Protein AF-A0A1X0NRQ5-F1 (afdb_monomer_lite)

Radius of gyration: 25.58 Å; chains: 1; bounding box: 74×69×77 Å

Secondary structure (DSSP, 8-state):
-----------PPBPTTT-EEEE---------SS-------EEEEE-TTTTHHHHS-----TTT--EEE----EEE-TT--EEEESS-EEEEEE-GGG-EEEEE--EEEE-GGG--EEEESS-EEEEEEEEEEEPPTHHHHHHHTTS--------------S-EEEEEEEEEEETTS---HHHHHHHHHHHHHHHHHHHHHHTS---SS--TT----------EEEEEE---TT-SEE--TTEEEEEHHHH-----------------------------S-HHHHHHHHHHHHHHHHHHHHHHTTTBTTTBB--HHHHHHHHHHHHHHHHHHHTTSPPPPP--GGGGGGS------------------------S----PPPTT-SSSHHHHHHHHHHHHHHHHHH-HHHHHHHHHHHHIIIIIGGGTTTT---TTS---GGGG---B--HHHHHHHHT-

Structure (mmCIF, N/CA/C/O backbone):
data_AF-A0A1X0NRQ5-F1
#
_entry.id   AF-A0A1X0NRQ5-F1
#
loop_
_atom_site.group_PDB
_atom_site.id
_atom_site.type_symbol
_atom_site.label_atom_id
_atom_site.label_alt_id
_atom_site.label_comp_id
_atom_site.label_asym_id
_atom_site.label_entity_id
_atom_site.label_seq_id
_atom_site.pdbx_PDB_ins_code
_atom_site.Cartn_x
_atom_site.Cartn_y
_atom_site.Cartn_z
_atom_site.occupancy
_atom_site.B_iso_or_equiv
_atom_site.auth_seq_id
_atom_site.auth_comp_id
_atom_site.auth_asym_id
_atom_site.auth_atom_id
_atom_site.pdbx_PDB_model_num
ATOM 1 N N . SER A 1 1 ? -29.079 -4.429 -14.880 1.00 75.62 1 SER A N 1
ATOM 2 C CA . SER A 1 1 ? -29.822 -4.198 -13.625 1.00 75.62 1 SER A CA 1
ATOM 3 C C . SER A 1 1 ? -28.841 -4.209 -12.472 1.00 75.62 1 SER A C 1
ATOM 5 O O . SER A 1 1 ? -28.006 -5.103 -12.425 1.00 75.62 1 SER A O 1
ATOM 7 N N . THR A 1 2 ? -28.931 -3.242 -11.563 1.00 84.69 2 THR A N 1
ATOM 8 C CA . THR A 1 2 ? -28.135 -3.224 -10.326 1.00 84.69 2 THR A CA 1
ATOM 9 C C . THR A 1 2 ? -28.866 -4.018 -9.246 1.00 84.69 2 THR A C 1
ATOM 11 O O . THR A 1 2 ? -30.089 -3.933 -9.148 1.00 84.69 2 THR A O 1
ATOM 14 N N . VAL A 1 3 ? -28.137 -4.809 -8.458 1.00 91.56 3 VAL A N 1
ATOM 15 C CA . VAL A 1 3 ? -28.680 -5.591 -7.336 1.00 91.56 3 VAL A CA 1
ATOM 16 C C . VAL A 1 3 ? -27.891 -5.239 -6.080 1.00 91.56 3 VAL A C 1
ATOM 18 O O . VAL A 1 3 ? -26.666 -5.171 -6.123 1.00 91.56 3 VAL A O 1
ATOM 21 N N . THR A 1 4 ? -28.585 -5.039 -4.961 1.00 93.69 4 THR A N 1
ATOM 22 C CA . THR A 1 4 ? -27.956 -4.850 -3.649 1.00 93.69 4 THR A CA 1
ATOM 23 C C . THR A 1 4 ? -27.920 -6.180 -2.905 1.00 93.69 4 THR A C 1
ATOM 25 O O . THR A 1 4 ? -28.965 -6.776 -2.648 1.00 93.69 4 THR A O 1
ATOM 28 N N . LEU A 1 5 ? -26.719 -6.636 -2.545 1.00 94.62 5 LEU A N 1
ATOM 29 C CA . LEU A 1 5 ? -26.501 -7.803 -1.692 1.00 94.62 5 LEU A CA 1
ATOM 30 C C . LEU A 1 5 ? -26.074 -7.337 -0.295 1.00 94.62 5 LEU A C 1
ATOM 32 O O . LEU A 1 5 ? -25.082 -6.628 -0.154 1.00 94.62 5 LEU A O 1
ATOM 36 N N . THR A 1 6 ? -26.803 -7.757 0.738 1.00 96.00 6 THR A N 1
ATOM 37 C CA . THR A 1 6 ? -26.477 -7.458 2.140 1.00 96.00 6 THR A CA 1
ATOM 38 C C . THR A 1 6 ? -26.233 -8.757 2.892 1.00 96.00 6 THR A C 1
ATOM 40 O O . THR A 1 6 ? -27.092 -9.637 2.908 1.00 96.00 6 THR A O 1
ATOM 43 N N . ILE A 1 7 ? -25.063 -8.875 3.522 1.00 96.88 7 ILE A N 1
ATOM 44 C CA . ILE A 1 7 ? -24.651 -10.066 4.268 1.00 96.88 7 ILE A CA 1
ATOM 45 C C . ILE A 1 7 ? -24.313 -9.652 5.698 1.00 96.88 7 ILE A C 1
ATOM 47 O O . ILE A 1 7 ? -23.488 -8.769 5.913 1.00 96.88 7 ILE A O 1
ATOM 51 N N . ALA A 1 8 ? -24.931 -10.315 6.674 1.00 97.00 8 ALA A N 1
ATOM 52 C CA . ALA A 1 8 ? -24.529 -10.236 8.072 1.00 97.00 8 ALA A CA 1
ATOM 53 C C . ALA A 1 8 ? -23.643 -11.440 8.409 1.00 97.00 8 ALA A C 1
ATOM 55 O O . ALA A 1 8 ? -23.981 -12.576 8.075 1.00 97.00 8 ALA A O 1
ATOM 56 N N . PHE A 1 9 ? -22.518 -11.199 9.074 1.00 96.31 9 PHE A N 1
ATOM 57 C CA . PHE A 1 9 ? -21.562 -12.235 9.451 1.00 96.31 9 PHE A CA 1
ATOM 58 C C . PHE A 1 9 ? -20.950 -11.927 10.820 1.00 96.31 9 PHE A C 1
ATOM 60 O O . PHE A 1 9 ? -21.056 -10.817 11.343 1.00 96.31 9 PHE A O 1
ATOM 67 N N . THR A 1 10 ? -20.317 -12.933 11.415 1.00 96.31 10 THR A N 1
ATOM 68 C CA . THR A 1 10 ? -19.547 -12.800 12.651 1.00 96.31 10 THR A CA 1
ATOM 69 C C . THR A 1 10 ? -18.270 -13.620 12.530 1.00 96.31 10 THR A C 1
ATOM 71 O O . THR A 1 10 ? -18.241 -14.633 11.832 1.00 96.31 10 THR A O 1
ATOM 74 N N . GLY A 1 11 ? -17.215 -13.175 13.198 1.00 92.56 11 GLY A N 1
ATOM 75 C CA . GLY A 1 11 ? -15.904 -13.802 13.180 1.00 92.56 11 GLY A CA 1
ATOM 76 C C . GLY A 1 11 ? -15.155 -13.497 14.469 1.00 92.56 11 GLY A C 1
ATOM 77 O O . GLY A 1 11 ? -15.615 -12.714 15.304 1.00 92.56 11 GLY A O 1
ATOM 78 N N . ARG A 1 12 ? -14.001 -14.136 14.645 1.00 91.75 12 ARG A N 1
ATOM 79 C CA . ARG A 1 12 ? -13.073 -13.824 15.735 1.00 91.75 12 ARG A CA 1
ATOM 80 C C . ARG A 1 12 ? -11.968 -12.921 15.201 1.00 91.75 12 ARG A C 1
ATOM 82 O O . ARG A 1 12 ? -11.595 -13.043 14.038 1.00 91.75 12 ARG A O 1
ATOM 89 N N . ILE A 1 13 ? -11.447 -12.047 16.060 1.00 91.81 13 ILE A N 1
ATOM 90 C CA . ILE A 1 13 ? -10.169 -11.382 15.796 1.00 91.81 13 ILE A CA 1
ATOM 91 C C . ILE A 1 13 ? -9.110 -12.477 15.697 1.00 91.81 13 ILE A C 1
ATOM 93 O O . ILE A 1 13 ? -9.054 -13.363 16.553 1.00 91.81 13 ILE A O 1
ATOM 97 N N . GLN A 1 14 ? -8.342 -12.442 14.619 1.00 91.12 14 GLN A N 1
ATOM 98 C CA . GLN A 1 14 ? -7.373 -13.472 14.302 1.00 91.12 14 GLN A CA 1
ATOM 99 C C . GLN A 1 14 ? -6.121 -13.324 15.164 1.00 91.12 14 GLN A C 1
ATOM 101 O O . GLN A 1 14 ? -5.812 -12.245 15.685 1.00 91.12 14 GLN A O 1
ATOM 106 N N . ALA A 1 15 ? -5.394 -14.431 15.304 1.00 86.62 15 ALA A N 1
ATOM 107 C CA . ALA A 1 15 ? -4.068 -14.405 15.899 1.00 86.62 15 ALA A CA 1
ATOM 108 C C . ALA A 1 15 ? -3.112 -13.565 15.036 1.00 86.62 15 ALA A C 1
ATOM 110 O O . ALA A 1 15 ? -3.306 -13.407 13.827 1.00 86.62 15 ALA A O 1
ATOM 111 N N . TRP A 1 16 ? -2.064 -13.034 15.666 1.00 86.06 16 TRP A N 1
ATOM 112 C CA . TRP A 1 16 ? -1.142 -12.077 15.045 1.00 86.06 16 TRP A CA 1
ATOM 113 C C . TRP A 1 16 ? -0.384 -12.603 13.808 1.00 86.06 16 TRP A C 1
ATOM 115 O O . TRP A 1 16 ? 0.259 -11.831 13.108 1.00 86.06 16 TRP A O 1
ATOM 125 N N . ASP A 1 17 ? -0.431 -13.907 13.543 1.00 86.19 17 ASP A N 1
ATOM 126 C CA . ASP A 1 17 ? 0.268 -14.616 12.471 1.00 86.19 17 ASP A CA 1
ATOM 127 C C . ASP A 1 17 ? -0.676 -15.160 11.384 1.00 86.19 17 ASP A C 1
ATOM 129 O O . ASP A 1 17 ? -0.231 -15.907 10.518 1.00 86.19 17 ASP A O 1
ATOM 133 N N . GLN A 1 18 ? -1.963 -14.789 11.404 1.00 86.62 18 GLN A N 1
ATOM 134 C CA . GLN A 1 18 ? -2.965 -15.283 10.446 1.00 86.62 18 GLN A CA 1
ATOM 135 C C . GLN A 1 18 ? -3.478 -14.239 9.442 1.00 86.62 18 GLN A C 1
ATOM 137 O O . GLN A 1 18 ? -3.953 -14.613 8.371 1.00 86.62 18 GLN A O 1
ATOM 142 N N . GLY A 1 19 ? -3.394 -12.946 9.766 1.00 87.62 19 GLY A N 1
ATOM 143 C CA . GLY A 1 19 ? -3.902 -11.846 8.938 1.00 87.62 19 GLY A CA 1
ATOM 144 C C . GLY A 1 19 ? -5.407 -11.644 9.105 1.00 87.62 19 GLY A C 1
ATOM 145 O O . GLY A 1 19 ? -5.970 -11.976 10.145 1.00 87.62 19 GLY A O 1
ATOM 146 N N . GLY A 1 20 ? -6.083 -11.045 8.126 1.00 94.56 20 GLY A N 1
ATOM 147 C CA . GLY A 1 20 ? -7.458 -10.578 8.306 1.00 94.56 20 GLY A CA 1
ATOM 148 C C . GLY A 1 20 ? -7.491 -9.364 9.238 1.00 94.56 20 GLY A C 1
ATOM 149 O O . GLY A 1 20 ? -6.752 -8.409 9.021 1.00 94.56 20 GLY A O 1
ATOM 150 N N . ILE A 1 21 ? -8.339 -9.390 10.270 1.00 95.50 21 ILE A N 1
ATOM 151 C CA . ILE A 1 21 ? -8.298 -8.418 11.376 1.00 95.50 21 ILE A CA 1
ATOM 152 C C . ILE A 1 21 ? -7.647 -9.114 12.567 1.00 95.50 21 ILE A C 1
ATOM 154 O O . ILE A 1 21 ? -8.194 -10.102 13.059 1.00 95.50 21 ILE A O 1
ATOM 158 N N . TYR A 1 22 ? -6.521 -8.596 13.049 1.00 93.50 22 TYR A N 1
ATOM 159 C CA . TYR A 1 22 ? -5.718 -9.223 14.096 1.00 93.50 22 TYR A CA 1
ATOM 160 C C . TYR A 1 22 ? -5.291 -8.229 15.179 1.00 93.50 22 TYR A C 1
ATOM 162 O O . TYR A 1 22 ? -5.430 -7.012 15.041 1.00 93.50 22 TYR A O 1
ATOM 170 N N . THR A 1 23 ? -4.776 -8.774 16.278 1.00 89.69 23 THR A N 1
ATOM 171 C CA . THR A 1 23 ? -4.149 -8.025 17.371 1.00 89.69 23 THR A CA 1
ATOM 172 C C . THR A 1 23 ? -2.810 -8.658 17.730 1.00 89.69 23 THR A C 1
ATOM 174 O O . T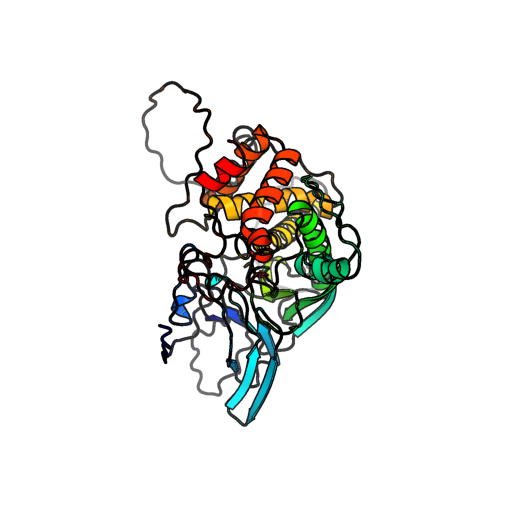HR A 1 23 ? -2.616 -9.860 17.553 1.00 89.69 23 THR A O 1
ATOM 177 N N . ASN A 1 24 ? -1.884 -7.857 18.250 1.00 78.19 24 ASN A N 1
ATOM 178 C CA . ASN A 1 24 ? -0.584 -8.320 18.736 1.00 78.19 24 ASN A CA 1
ATOM 179 C C . ASN A 1 24 ? -0.637 -8.913 20.156 1.00 78.19 24 ASN A C 1
ATOM 181 O O . ASN A 1 24 ? 0.398 -9.305 20.700 1.00 78.19 24 ASN A O 1
ATOM 185 N N . ASP A 1 25 ? -1.816 -8.931 20.777 1.00 69.88 25 ASP A N 1
ATOM 186 C CA . ASP A 1 25 ? -1.969 -9.396 22.144 1.00 69.88 25 ASP A CA 1
ATOM 187 C C . ASP A 1 25 ? -1.806 -10.919 22.233 1.00 69.88 25 ASP A C 1
ATOM 189 O O . ASP A 1 25 ? -2.620 -11.694 21.729 1.00 69.88 25 ASP A O 1
ATOM 193 N N . LYS A 1 26 ? -0.735 -11.350 22.906 1.00 55.19 26 LYS A N 1
ATOM 194 C CA . LYS A 1 26 ? -0.480 -12.752 23.259 1.00 55.19 26 LYS A CA 1
ATOM 195 C C . LYS A 1 26 ? -1.266 -13.146 24.509 1.00 55.19 26 LYS A C 1
ATOM 197 O O . LYS A 1 26 ? -0.703 -13.765 25.413 1.00 55.19 26 LYS A O 1
ATOM 202 N N . SER A 1 27 ? -2.543 -12.790 24.600 1.00 48.94 27 SER A N 1
ATOM 203 C CA . SER A 1 27 ? -3.394 -13.356 25.641 1.00 48.94 27 SER A CA 1
ATOM 204 C C . SER A 1 27 ? -3.742 -14.799 25.266 1.00 48.94 27 SER A C 1
ATOM 206 O O . SER A 1 27 ? -4.856 -15.136 24.871 1.00 48.94 27 SER A O 1
ATOM 208 N N . GLU A 1 28 ? -2.770 -15.701 25.450 1.00 40.59 28 GLU A N 1
ATOM 209 C CA . GLU A 1 28 ? -3.130 -17.017 25.962 1.00 40.59 28 GLU A CA 1
ATOM 210 C C . GLU A 1 28 ? -3.985 -16.761 27.199 1.00 40.59 28 GLU A C 1
ATOM 212 O O . GLU A 1 28 ? -3.594 -16.030 28.109 1.00 40.59 28 GLU A O 1
ATOM 217 N N . SER A 1 29 ? -5.197 -17.294 27.178 1.00 38.62 29 SER A N 1
ATOM 218 C CA . SER A 1 29 ? -6.196 -17.141 28.217 1.00 38.62 29 SER A CA 1
ATOM 219 C C . SER A 1 29 ? -5.664 -17.613 29.574 1.00 38.62 29 SER A C 1
ATOM 221 O O . SER A 1 29 ? -5.908 -18.746 29.989 1.00 38.62 29 SER A O 1
ATOM 223 N N . THR A 1 30 ? -4.993 -16.748 30.326 1.00 34.09 30 THR A N 1
ATOM 224 C CA . THR A 1 30 ? -4.940 -16.867 31.778 1.00 34.09 30 THR A CA 1
ATOM 225 C C . THR A 1 30 ? -6.289 -16.401 32.302 1.00 34.09 30 THR A C 1
ATOM 227 O O . THR A 1 30 ? -6.503 -15.252 32.676 1.00 34.09 30 THR A O 1
ATOM 230 N N . THR A 1 31 ? -7.242 -17.333 32.316 1.00 38.31 31 THR A N 1
ATOM 231 C CA . THR A 1 31 ? -8.442 -17.269 33.151 1.00 38.31 31 THR A CA 1
ATOM 232 C C . THR A 1 31 ? -8.031 -17.250 34.623 1.00 38.31 31 THR A C 1
ATOM 234 O O . THR A 1 31 ? -8.128 -18.247 35.331 1.00 38.31 31 THR A O 1
ATOM 237 N N . THR A 1 32 ? -7.569 -16.105 35.110 1.00 36.09 32 THR A N 1
ATOM 238 C CA . THR A 1 32 ? -7.639 -15.759 36.528 1.00 36.09 32 THR A CA 1
ATOM 239 C C . THR A 1 32 ? -8.824 -14.820 36.675 1.00 36.09 32 THR A C 1
ATOM 241 O O . THR A 1 32 ? -8.788 -13.697 36.184 1.00 36.09 32 THR A O 1
ATOM 244 N N . GLY A 1 33 ? -9.910 -15.326 37.265 1.00 37.72 33 GLY A N 1
ATOM 245 C CA . GLY A 1 33 ? -11.241 -14.714 37.331 1.00 37.72 33 GLY A CA 1
ATOM 246 C C . GLY A 1 33 ? -11.358 -13.420 38.143 1.00 37.72 33 GLY A C 1
ATOM 247 O O . GLY A 1 33 ? -12.220 -13.324 39.010 1.00 37.72 33 GLY A O 1
ATOM 248 N N . ILE A 1 34 ? -10.535 -12.413 37.857 1.00 37.94 34 ILE A N 1
ATOM 249 C CA . ILE A 1 34 ? -10.648 -11.061 38.403 1.00 37.94 34 ILE A CA 1
ATOM 250 C C . ILE A 1 34 ? -10.391 -10.074 37.263 1.00 37.94 34 ILE A C 1
ATOM 252 O O . ILE A 1 34 ? -9.251 -9.721 37.002 1.00 37.94 34 ILE A O 1
ATOM 256 N N . GLY A 1 35 ? -11.472 -9.634 36.612 1.00 35.22 35 GLY A N 1
ATOM 257 C CA . GLY A 1 35 ? -11.487 -8.484 35.703 1.00 35.22 35 GLY A CA 1
ATOM 258 C C . GLY A 1 35 ? -10.742 -8.688 34.382 1.00 35.22 35 GLY A C 1
ATOM 259 O O . GLY A 1 35 ? -9.558 -8.990 34.343 1.00 35.22 35 GLY A O 1
ATOM 260 N N . VAL A 1 36 ? -11.434 -8.458 33.267 1.00 36.03 36 VAL A N 1
ATOM 261 C CA . VAL A 1 36 ? -10.795 -8.279 31.958 1.00 36.03 36 VAL A CA 1
ATOM 262 C C . VAL A 1 36 ? -9.887 -7.049 32.069 1.00 36.03 36 VAL A C 1
ATOM 264 O O . VAL A 1 36 ? -10.362 -5.919 31.982 1.00 36.03 36 VAL A O 1
ATOM 267 N N . SER A 1 37 ? -8.597 -7.253 32.347 1.00 36.94 37 SER A N 1
ATOM 268 C CA . SER A 1 37 ? -7.594 -6.201 32.200 1.00 36.94 37 SER A CA 1
ATOM 269 C C . SER A 1 37 ? -7.629 -5.801 30.733 1.00 36.94 37 SER A C 1
ATOM 271 O O . SER A 1 37 ? -7.393 -6.649 29.875 1.00 36.94 37 SER A O 1
ATOM 273 N N . ALA A 1 38 ? -8.030 -4.562 30.441 1.00 41.50 38 ALA A N 1
ATOM 274 C CA . ALA A 1 38 ? -8.090 -4.048 29.082 1.00 41.50 38 ALA A CA 1
ATOM 275 C C . ALA A 1 38 ? -6.701 -4.202 28.454 1.00 41.50 38 ALA A C 1
ATOM 277 O O . ALA A 1 38 ? -5.755 -3.496 28.799 1.00 41.50 38 ALA A O 1
ATOM 278 N N . THR A 1 39 ? -6.587 -5.194 27.585 1.00 48.81 39 THR A N 1
ATOM 279 C CA . THR A 1 39 ? -5.376 -5.581 26.878 1.00 48.81 39 THR A CA 1
ATOM 280 C C . THR A 1 39 ? -4.897 -4.377 26.071 1.00 48.81 39 THR A C 1
ATOM 282 O O . THR A 1 39 ? -5.585 -3.933 25.151 1.00 48.81 39 THR A O 1
ATOM 285 N N . GLN A 1 40 ? -3.756 -3.796 26.457 1.00 58.22 40 GLN A N 1
ATOM 286 C CA . GLN A 1 40 ? -3.083 -2.762 25.674 1.00 58.22 40 GLN A CA 1
ATOM 287 C C . GLN A 1 40 ? -2.624 -3.391 24.356 1.00 58.22 40 GLN A C 1
ATOM 289 O O . GLN A 1 40 ? -1.688 -4.184 24.347 1.00 58.22 40 GLN A O 1
ATOM 294 N N . GLY A 1 41 ? -3.285 -3.058 23.253 1.00 80.25 41 GLY A N 1
ATOM 295 C CA . GLY A 1 41 ? -2.999 -3.623 21.944 1.00 80.25 41 GLY A CA 1
ATOM 296 C C . GLY A 1 41 ? -3.413 -2.701 20.805 1.00 80.25 41 GLY A C 1
ATOM 297 O O . GLY A 1 41 ? -4.093 -1.686 20.988 1.00 80.25 41 GLY A O 1
ATOM 298 N N . VAL A 1 42 ? -2.983 -3.067 19.605 1.00 91.12 42 VAL A N 1
ATOM 299 C CA . VAL A 1 42 ? -3.430 -2.437 18.364 1.00 91.12 42 VAL A CA 1
ATOM 300 C C . VAL A 1 42 ? -4.235 -3.454 17.566 1.00 91.12 42 VAL A C 1
ATOM 302 O O . VAL A 1 42 ? -3.818 -4.600 17.423 1.00 91.12 42 VAL A O 1
ATOM 305 N N . LEU A 1 43 ? -5.402 -3.044 17.071 1.00 95.06 43 LEU A N 1
ATOM 306 C CA . LEU A 1 43 ? -6.099 -3.796 16.032 1.00 95.06 43 LEU A CA 1
ATOM 307 C C . LEU A 1 43 ? -5.557 -3.352 14.686 1.00 95.06 43 LEU A C 1
ATOM 309 O O . LEU A 1 43 ? -5.510 -2.150 14.424 1.00 95.06 43 LEU A O 1
ATOM 313 N N . LEU A 1 44 ? -5.175 -4.313 13.858 1.00 96.44 44 LEU A N 1
ATOM 314 C CA . LEU A 1 44 ? -4.631 -4.091 12.527 1.00 96.44 44 LEU A CA 1
ATOM 315 C C . LEU A 1 44 ? -5.359 -4.978 11.521 1.00 96.44 44 LEU A C 1
ATOM 317 O O . LEU A 1 44 ? -5.820 -6.074 11.845 1.00 96.44 44 LEU A O 1
ATOM 321 N N . THR A 1 45 ? -5.417 -4.513 10.284 1.00 97.25 45 THR A N 1
ATOM 322 C CA . THR A 1 45 ? -5.772 -5.320 9.118 1.00 97.25 45 THR A CA 1
ATOM 323 C C . THR A 1 45 ? -4.521 -5.809 8.391 1.00 97.25 45 THR A C 1
ATOM 325 O O . THR A 1 45 ? -3.485 -5.146 8.399 1.00 97.25 45 THR A O 1
ATOM 328 N N . HIS A 1 46 ? -4.609 -6.968 7.749 1.00 96.31 46 HIS A N 1
ATOM 329 C CA . HIS A 1 46 ? -3.676 -7.401 6.710 1.00 96.31 46 HIS A CA 1
ATOM 330 C C . HIS A 1 46 ? -4.405 -8.365 5.781 1.00 96.31 46 HIS A C 1
ATOM 332 O O . HIS A 1 46 ? -4.838 -9.439 6.208 1.00 96.31 46 HIS A O 1
ATOM 338 N N . PHE A 1 47 ? -4.591 -7.963 4.529 1.00 96.31 47 PHE A N 1
ATOM 339 C CA . PHE A 1 47 ? -5.481 -8.664 3.608 1.00 96.31 47 PHE A CA 1
ATOM 340 C C . PHE A 1 47 ? -4.777 -9.313 2.412 1.00 96.31 47 PHE A C 1
ATOM 342 O O . PHE A 1 47 ? -5.416 -10.092 1.703 1.00 96.31 47 PHE A O 1
ATOM 349 N N . GLU A 1 48 ? -3.485 -9.069 2.198 1.00 91.81 48 GLU A N 1
ATOM 350 C CA . GLU A 1 48 ? -2.717 -9.749 1.150 1.00 91.81 48 GLU A CA 1
ATOM 351 C C . GLU A 1 48 ? -2.355 -11.186 1.579 1.00 91.81 48 GLU A C 1
ATOM 353 O O . GLU A 1 48 ? -2.072 -11.454 2.740 1.00 91.81 48 GLU A O 1
ATOM 358 N N . VAL A 1 49 ? -2.408 -12.200 0.713 1.00 87.25 49 VAL A N 1
ATOM 359 C CA . VAL A 1 49 ? -2.817 -12.197 -0.711 1.00 87.25 49 VAL A CA 1
ATOM 360 C C . VAL A 1 49 ? -4.313 -12.275 -0.958 1.00 87.25 49 VAL A C 1
ATOM 362 O O . VAL A 1 49 ? -4.803 -11.895 -2.017 1.00 87.25 49 VAL A O 1
ATOM 365 N N . SER A 1 50 ? -5.035 -12.877 -0.026 1.00 90.81 50 SER A N 1
ATOM 366 C CA . SER A 1 50 ? -6.461 -13.187 -0.143 1.00 90.81 50 SER A CA 1
ATOM 367 C C . SER A 1 50 ? -7.033 -13.433 1.252 1.00 90.81 50 SER A C 1
ATOM 369 O O . SER A 1 50 ? -7.679 -14.450 1.517 1.00 90.81 50 SER A O 1
ATOM 371 N N . LEU A 1 51 ? -6.673 -12.551 2.184 1.00 93.81 51 LEU A N 1
ATOM 372 C CA . LEU A 1 51 ? -7.050 -12.619 3.593 1.00 93.81 51 LEU A CA 1
ATOM 373 C C . LEU A 1 51 ? -8.191 -11.644 3.926 1.00 93.81 51 LEU A C 1
ATOM 375 O O . LEU A 1 51 ? -8.758 -11.744 5.014 1.00 93.81 51 LEU A O 1
ATOM 379 N N . ALA A 1 52 ? -8.612 -10.775 2.993 1.00 96.38 52 ALA A N 1
ATOM 380 C CA . ALA A 1 52 ? -9.813 -9.943 3.159 1.00 96.38 52 ALA A CA 1
ATOM 381 C C . ALA A 1 52 ? -11.053 -10.802 3.449 1.00 96.38 52 ALA A C 1
ATOM 383 O O . ALA A 1 52 ? -11.844 -10.492 4.342 1.00 96.38 52 ALA A O 1
ATOM 384 N N . ARG A 1 53 ? -11.160 -11.961 2.783 1.00 94.25 53 ARG A N 1
ATOM 385 C CA . ARG A 1 53 ? -12.234 -12.945 3.004 1.00 94.25 53 ARG A CA 1
ATOM 386 C C . ARG A 1 53 ? -12.319 -13.503 4.431 1.00 94.25 53 ARG A C 1
ATOM 388 O O . ARG A 1 53 ? -13.358 -14.045 4.799 1.00 94.25 53 ARG A O 1
ATOM 395 N N . LEU A 1 54 ? -11.244 -13.412 5.223 1.00 94.00 54 LEU A N 1
ATOM 396 C CA . LEU A 1 54 ? -11.247 -13.819 6.635 1.00 94.00 54 LEU A CA 1
ATOM 397 C C . LEU A 1 54 ? -11.863 -12.748 7.543 1.00 94.00 54 LEU A C 1
ATOM 399 O O . LEU A 1 54 ? -12.277 -13.056 8.660 1.00 94.00 54 LEU A O 1
ATOM 403 N N . ALA A 1 55 ? -11.909 -11.501 7.071 1.00 95.31 55 ALA A N 1
ATOM 404 C CA . ALA A 1 55 ? -12.472 -10.369 7.787 1.00 95.31 55 ALA A CA 1
ATOM 405 C C . ALA A 1 55 ? -13.926 -10.099 7.389 1.00 95.31 55 ALA A C 1
ATOM 407 O O . ALA A 1 55 ? -14.738 -9.818 8.266 1.00 95.31 55 ALA A O 1
ATOM 408 N N . PHE A 1 56 ? -14.265 -10.190 6.099 1.00 95.69 56 PHE A N 1
ATOM 409 C CA . PHE A 1 56 ? -15.625 -9.983 5.597 1.00 95.69 56 PHE A CA 1
ATOM 410 C C . PHE A 1 56 ? -15.859 -10.696 4.247 1.00 95.69 56 PHE A C 1
ATOM 412 O O . PHE A 1 56 ? -14.926 -10.835 3.455 1.00 95.69 56 PHE A O 1
ATOM 419 N N . PRO A 1 57 ? -17.095 -11.140 3.934 1.00 96.31 57 PRO A N 1
ATOM 420 C CA . PRO A 1 57 ? -17.417 -11.735 2.637 1.00 96.31 57 PRO A CA 1
ATOM 421 C C . PRO A 1 57 ? -17.228 -10.728 1.498 1.00 96.31 57 PRO A C 1
ATOM 423 O O . PRO A 1 57 ? -17.928 -9.717 1.437 1.00 96.31 57 PRO A O 1
ATOM 426 N N . CYS A 1 58 ? -16.302 -11.009 0.583 1.00 95.44 58 CYS A N 1
ATOM 427 C CA . CYS A 1 58 ? -16.012 -10.139 -0.553 1.00 95.44 58 CYS A CA 1
ATOM 428 C C . CYS A 1 58 ? -15.436 -10.900 -1.761 1.00 95.44 58 CYS A C 1
ATOM 430 O O . CYS A 1 58 ? -14.892 -11.997 -1.596 1.00 95.44 58 CYS A O 1
ATOM 432 N N . PRO A 1 59 ? -15.534 -10.327 -2.977 1.00 93.25 59 PRO A N 1
ATOM 433 C CA . PRO A 1 59 ? -14.727 -10.743 -4.119 1.00 93.25 59 PRO A CA 1
ATOM 434 C C . PRO A 1 59 ? -13.252 -10.410 -3.856 1.00 93.25 59 PRO A C 1
ATOM 436 O O . PRO A 1 59 ? -12.850 -9.250 -3.873 1.00 93.25 59 PRO A O 1
ATOM 439 N N . ASP A 1 60 ? -12.465 -11.441 -3.573 1.00 94.12 60 ASP A N 1
ATOM 440 C CA . ASP A 1 60 ? -11.094 -11.323 -3.067 1.00 94.12 60 ASP A CA 1
ATOM 441 C C . ASP A 1 60 ? -10.098 -11.926 -4.070 1.00 94.12 60 ASP A C 1
ATOM 443 O O . ASP A 1 60 ? -9.430 -12.926 -3.803 1.00 94.12 60 ASP A O 1
ATOM 447 N N . ASP A 1 61 ? -10.100 -11.361 -5.279 1.00 90.25 61 ASP A N 1
ATOM 448 C CA . ASP A 1 61 ? -9.160 -11.666 -6.360 1.00 90.25 61 ASP A CA 1
ATOM 449 C C . ASP A 1 61 ? -8.725 -10.343 -7.021 1.00 90.25 61 ASP A C 1
ATOM 451 O O . ASP A 1 61 ? -9.538 -9.710 -7.702 1.00 90.25 61 ASP A O 1
ATOM 455 N N . PRO A 1 62 ? -7.468 -9.899 -6.828 1.00 87.81 62 PRO A N 1
ATOM 456 C CA . PRO A 1 62 ? -7.003 -8.600 -7.310 1.00 87.81 62 PRO A CA 1
ATOM 457 C C . PRO A 1 62 ? -6.847 -8.507 -8.835 1.00 87.81 62 PRO A C 1
ATOM 459 O O . PRO A 1 62 ? -6.689 -7.397 -9.351 1.00 87.81 62 PRO A O 1
ATOM 462 N N . GLN A 1 63 ? -6.870 -9.638 -9.554 1.00 86.25 63 GLN A N 1
ATOM 463 C CA . GLN A 1 63 ? -6.828 -9.663 -11.021 1.00 86.25 63 GLN A CA 1
ATOM 464 C C . GLN A 1 63 ? -8.219 -9.462 -11.628 1.00 86.25 63 GLN A C 1
ATOM 466 O O . GLN A 1 63 ? -8.338 -8.985 -12.752 1.00 86.25 63 GLN A O 1
ATOM 471 N N . GLN A 1 64 ? -9.269 -9.843 -10.895 1.00 85.62 64 GLN A N 1
ATOM 472 C CA . GLN A 1 64 ? -10.647 -9.813 -11.389 1.00 85.62 64 GLN A CA 1
ATOM 473 C C . GLN A 1 64 ? -11.476 -8.671 -10.807 1.00 85.62 64 GLN A C 1
ATOM 475 O O . GLN A 1 64 ? -12.371 -8.164 -11.482 1.00 85.62 64 GLN A O 1
ATOM 480 N N . TYR A 1 65 ? -11.215 -8.284 -9.555 1.00 88.00 65 TYR A N 1
ATOM 481 C CA . TYR A 1 65 ? -12.087 -7.385 -8.810 1.00 88.00 65 TYR A CA 1
ATOM 482 C C . TYR A 1 65 ? -11.328 -6.193 -8.248 1.00 88.00 65 TYR A C 1
ATOM 484 O O . TYR A 1 65 ? -10.437 -6.321 -7.406 1.00 88.00 65 TYR A O 1
ATOM 492 N N . ARG A 1 66 ? -11.765 -5.008 -8.668 1.00 89.50 66 ARG A N 1
ATOM 493 C CA . ARG A 1 66 ? -11.410 -3.731 -8.059 1.00 89.50 66 ARG A CA 1
ATOM 494 C C . ARG A 1 66 ? -12.694 -2.932 -7.912 1.00 89.50 66 ARG A C 1
ATOM 496 O O . ARG A 1 66 ? -13.417 -2.728 -8.882 1.00 89.50 66 ARG A O 1
ATOM 503 N N . LEU A 1 67 ? -13.021 -2.573 -6.679 1.00 89.38 67 LEU A N 1
ATOM 504 C CA . LEU A 1 67 ? -14.330 -2.050 -6.298 1.00 89.38 67 LEU A CA 1
ATOM 505 C C . LEU A 1 67 ? -14.166 -0.745 -5.532 1.00 89.38 67 LEU A C 1
ATOM 507 O O . LEU A 1 67 ? -13.119 -0.498 -4.937 1.00 89.38 67 LEU A O 1
ATOM 511 N N . ILE A 1 68 ? -15.210 0.079 -5.536 1.00 90.31 68 ILE A N 1
ATOM 512 C CA . ILE A 1 68 ? -15.316 1.186 -4.589 1.00 90.31 68 ILE A CA 1
ATOM 513 C C . ILE A 1 68 ? -15.621 0.586 -3.217 1.00 90.31 68 ILE A C 1
ATOM 515 O O . ILE A 1 68 ? -16.577 -0.176 -3.057 1.00 90.31 68 ILE A O 1
ATOM 519 N N . TRP A 1 69 ? -14.817 0.949 -2.228 1.00 92.06 69 TRP A N 1
ATOM 520 C CA . TRP A 1 69 ? -14.937 0.485 -0.856 1.00 92.06 69 TRP A CA 1
ATOM 521 C C . TRP A 1 69 ? -15.295 1.637 0.060 1.00 92.06 69 TRP A C 1
ATOM 523 O O . TRP A 1 69 ? -14.839 2.757 -0.131 1.00 92.06 69 TRP A O 1
ATOM 533 N N . GLN A 1 70 ? -16.078 1.359 1.095 1.00 92.94 70 GLN A N 1
ATOM 534 C CA . GLN A 1 70 ? -16.344 2.332 2.143 1.00 92.94 70 GLN A CA 1
ATOM 535 C C . GLN A 1 70 ? -16.509 1.623 3.481 1.00 92.94 70 GLN A C 1
ATOM 537 O O . GLN A 1 70 ? -17.390 0.775 3.646 1.00 92.94 70 GLN A O 1
ATOM 542 N N . LEU A 1 71 ? -15.717 2.029 4.472 1.00 94.38 71 LEU A N 1
ATOM 543 C CA . LEU A 1 71 ? -15.939 1.635 5.857 1.00 94.38 71 LEU A CA 1
ATOM 544 C C . LEU A 1 71 ? -17.030 2.527 6.465 1.00 94.38 71 LEU A C 1
ATOM 546 O O . LEU A 1 71 ? -16.763 3.510 7.156 1.00 94.38 71 LEU A O 1
ATOM 550 N N . GLN A 1 72 ? -18.285 2.183 6.167 1.00 93.38 72 GLN A N 1
ATOM 551 C CA . GLN A 1 72 ? -19.455 2.977 6.559 1.00 93.38 72 GLN A CA 1
ATOM 552 C C . GLN A 1 72 ? -19.637 3.077 8.073 1.00 93.38 72 GLN A C 1
ATOM 554 O O . GLN A 1 72 ? -20.137 4.083 8.567 1.00 93.38 72 GLN A O 1
ATOM 559 N N . SER A 1 73 ? -19.277 2.033 8.817 1.00 94.06 73 SER A N 1
ATOM 560 C CA . SER A 1 73 ? -19.435 2.003 10.267 1.00 94.06 73 SER A CA 1
ATOM 561 C C . SER A 1 73 ? -18.454 1.029 10.905 1.00 94.06 73 SER A C 1
ATOM 563 O O . SER A 1 73 ? -18.618 -0.185 10.791 1.00 94.06 73 SER A O 1
ATOM 565 N N . LEU A 1 74 ? -17.510 1.563 11.671 1.00 96.12 74 LEU A N 1
ATOM 566 C CA . LEU A 1 74 ? -16.641 0.817 12.572 1.00 96.12 74 LEU A CA 1
ATOM 567 C C . LEU A 1 74 ? -16.967 1.217 14.011 1.00 96.12 74 LEU A C 1
ATOM 569 O O . LEU A 1 74 ? -16.734 2.354 14.407 1.00 96.12 74 LEU A O 1
ATOM 573 N N . GLN A 1 75 ? -17.523 0.300 14.801 1.00 96.31 75 GLN A N 1
ATOM 574 C CA . GLN A 1 75 ? -17.827 0.548 16.210 1.00 96.31 75 GLN A CA 1
ATOM 575 C C . GLN A 1 75 ? -16.804 -0.160 17.097 1.00 96.31 75 GLN A C 1
ATOM 577 O O . GLN A 1 75 ? -16.676 -1.381 17.045 1.00 96.31 75 GLN A O 1
ATOM 582 N N . LEU A 1 76 ? -16.105 0.605 17.932 1.00 95.00 76 LEU A N 1
ATOM 583 C CA . LEU A 1 76 ? -15.040 0.114 18.802 1.00 95.00 76 LEU A CA 1
ATOM 584 C C . LEU A 1 76 ? -15.278 0.531 20.260 1.00 95.00 76 LEU A C 1
ATOM 586 O O . LEU A 1 76 ? -15.861 1.588 20.512 1.00 95.00 76 LEU A O 1
ATOM 590 N N . PRO A 1 77 ? -14.817 -0.259 21.247 1.00 92.94 77 PRO A N 1
ATOM 591 C CA . PRO A 1 77 ? -14.798 0.167 22.643 1.00 92.94 77 PRO A CA 1
ATOM 592 C C . PRO A 1 77 ? -14.047 1.495 22.832 1.00 92.94 77 PRO A C 1
ATOM 594 O O . PRO A 1 77 ? -13.066 1.765 22.146 1.00 92.94 77 PRO A O 1
ATOM 597 N N . SER A 1 78 ? -14.454 2.303 23.815 1.00 90.56 78 SER A N 1
ATOM 598 C CA . SER A 1 78 ? -13.882 3.641 24.062 1.00 90.56 78 SER A CA 1
ATOM 599 C C . SER A 1 78 ? -12.406 3.648 24.476 1.00 90.56 78 SER A C 1
ATOM 601 O O . SER A 1 78 ? -11.800 4.711 24.537 1.00 90.56 78 SER A O 1
ATOM 603 N N . LEU A 1 79 ? -11.835 2.479 24.783 1.00 90.00 79 LEU A N 1
ATOM 604 C CA . LEU A 1 79 ? -10.401 2.321 25.030 1.00 90.00 79 LEU A CA 1
ATOM 605 C C . LEU A 1 79 ? -9.559 2.587 23.772 1.00 90.00 79 LEU A C 1
ATOM 607 O O . LEU A 1 79 ? -8.404 2.972 23.908 1.00 90.00 79 LEU A O 1
ATOM 611 N N . TYR A 1 80 ? -10.123 2.421 22.568 1.00 92.75 80 TYR A N 1
ATOM 612 C CA . TYR A 1 80 ? -9.449 2.763 21.317 1.00 92.75 80 TYR A CA 1
ATOM 613 C C . TYR A 1 80 ? -9.465 4.282 21.109 1.00 92.75 80 TYR A C 1
ATOM 615 O O . TYR A 1 80 ? -10.473 4.867 20.718 1.00 92.75 80 TYR A O 1
ATOM 623 N N . SER A 1 81 ? -8.343 4.925 21.426 1.00 88.44 81 SER A N 1
ATOM 624 C CA . SER A 1 81 ? -8.191 6.383 21.478 1.00 88.44 81 SER A CA 1
ATOM 625 C C . SER A 1 81 ? -7.995 7.005 20.092 1.00 88.44 81 SER A C 1
ATOM 627 O O . SER A 1 81 ? -8.489 8.106 19.831 1.00 88.44 81 SER A O 1
ATOM 629 N N . LEU A 1 82 ? -7.312 6.283 19.201 1.00 94.81 82 LEU A N 1
ATOM 630 C CA . LEU A 1 82 ? -6.999 6.688 17.836 1.00 94.81 82 LEU A CA 1
ATOM 631 C C . LEU A 1 82 ? -7.378 5.567 16.866 1.00 94.81 82 LEU A C 1
ATOM 633 O O . LEU A 1 82 ? -7.017 4.409 17.085 1.00 94.81 82 LEU A O 1
ATOM 637 N N . VAL A 1 83 ? -8.066 5.933 15.785 1.00 96.75 83 VAL A N 1
ATOM 638 C CA . VAL A 1 83 ? -8.421 5.044 14.676 1.00 96.75 83 VAL A CA 1
ATOM 639 C C . VAL A 1 83 ? -8.030 5.733 13.374 1.00 96.75 83 VAL A C 1
ATOM 641 O O . VAL A 1 83 ? -8.283 6.924 13.215 1.00 96.75 83 VAL A O 1
ATOM 644 N N . THR A 1 84 ? -7.401 5.002 12.460 1.00 96.69 84 THR A N 1
ATOM 645 C CA . THR A 1 84 ? -7.075 5.473 11.107 1.00 96.69 84 THR A CA 1
ATOM 646 C C . THR A 1 84 ? -7.446 4.409 10.076 1.00 96.69 84 THR A C 1
ATOM 648 O O . THR A 1 84 ? -7.545 3.230 10.418 1.00 96.69 84 THR A O 1
ATOM 651 N N . SER A 1 85 ? -7.677 4.823 8.833 1.00 96.50 85 SER A N 1
ATOM 652 C CA . SER A 1 85 ? -8.060 3.972 7.702 1.00 96.50 85 SER A CA 1
ATOM 653 C C . SER A 1 85 ? -7.454 4.529 6.405 1.00 96.50 85 SER A C 1
ATOM 655 O O . SER A 1 85 ? -6.620 5.432 6.452 1.00 96.50 85 SER A O 1
ATOM 657 N N . ASN A 1 86 ? -7.845 3.988 5.250 1.00 95.06 86 ASN A N 1
ATOM 658 C CA . ASN A 1 86 ? -7.391 4.442 3.930 1.00 95.06 86 ASN A CA 1
ATOM 659 C C . ASN A 1 86 ? -7.771 5.901 3.630 1.00 95.06 86 ASN A C 1
ATOM 661 O O . ASN A 1 86 ? -7.147 6.553 2.799 1.00 95.06 86 ASN A O 1
ATOM 665 N N . THR A 1 87 ? -8.819 6.414 4.271 1.00 92.38 87 THR A N 1
ATOM 666 C CA . THR A 1 87 ? -9.334 7.762 4.026 1.00 92.38 87 THR A CA 1
ATOM 667 C C . THR A 1 87 ? -9.503 8.548 5.315 1.00 92.38 87 THR A C 1
ATOM 669 O O . THR A 1 87 ? -9.416 8.006 6.419 1.00 92.38 87 THR A O 1
ATOM 672 N N . SER A 1 88 ? -9.810 9.834 5.169 1.00 88.31 88 SER A N 1
ATOM 673 C CA . SER A 1 88 ? -10.202 10.698 6.274 1.00 88.31 88 SER A CA 1
ATOM 674 C C . SER A 1 88 ? -11.488 10.207 6.959 1.00 88.31 88 SER A C 1
ATOM 676 O O . SER A 1 88 ? -12.364 9.567 6.358 1.00 88.31 88 SER A O 1
ATOM 678 N N . GLU A 1 89 ? -11.564 10.472 8.264 1.00 92.00 89 GLU A N 1
ATOM 679 C CA . GLU A 1 89 ? -12.751 10.240 9.087 1.00 92.00 89 GLU A CA 1
ATOM 680 C C . GLU A 1 89 ? -13.827 11.264 8.701 1.00 92.00 89 GLU A C 1
ATOM 682 O O . GLU A 1 89 ? -13.596 12.467 8.784 1.00 92.00 89 GLU A O 1
ATOM 687 N N . ILE A 1 90 ? -15.012 10.792 8.308 1.00 91.06 90 ILE A N 1
ATOM 688 C CA . ILE A 1 90 ? -16.159 11.658 7.976 1.00 91.06 90 ILE A CA 1
ATOM 689 C C . ILE A 1 90 ? -17.114 11.832 9.161 1.00 91.06 90 ILE A C 1
ATOM 691 O O . ILE A 1 90 ? -17.875 12.797 9.220 1.00 91.06 90 ILE A O 1
ATOM 695 N N . MET A 1 91 ? -17.114 10.890 10.107 1.00 93.06 91 MET A N 1
ATOM 696 C CA . MET A 1 91 ? -17.961 10.947 11.295 1.00 93.06 91 MET A CA 1
ATOM 697 C C . MET A 1 91 ? -17.327 10.191 12.459 1.00 93.06 91 MET A C 1
ATOM 699 O O . MET A 1 91 ? -16.875 9.057 12.306 1.00 93.06 91 MET A O 1
ATOM 703 N N . LYS A 1 92 ? -17.451 10.779 13.653 1.00 94.88 92 LYS A N 1
ATOM 704 C CA . LYS A 1 92 ? -17.205 10.132 14.942 1.00 94.88 92 LYS A CA 1
ATOM 705 C C . LYS A 1 92 ? -18.352 10.395 15.904 1.00 94.88 92 LYS A C 1
ATOM 707 O O . LYS A 1 92 ? -18.709 11.541 16.172 1.00 94.88 92 LYS A O 1
ATOM 712 N N . LYS A 1 93 ? -18.935 9.323 16.440 1.00 95.56 93 LYS A N 1
ATOM 713 C CA . LYS A 1 93 ? -20.123 9.387 17.296 1.00 95.56 93 LYS A CA 1
ATOM 714 C C . LYS A 1 93 ? -19.971 8.519 18.539 1.00 95.56 93 LYS A C 1
ATOM 716 O O . LYS A 1 93 ? -19.722 7.320 18.452 1.00 95.56 93 LYS A O 1
ATOM 721 N N . THR A 1 94 ? -20.193 9.110 19.711 1.00 94.50 94 THR A N 1
ATOM 722 C CA . THR A 1 94 ? -20.254 8.371 20.980 1.00 94.50 94 THR A CA 1
ATOM 723 C C . THR A 1 94 ? -21.567 7.596 21.076 1.00 94.50 94 THR A C 1
ATOM 725 O O . THR A 1 94 ? -22.648 8.177 21.005 1.00 94.50 94 THR A O 1
ATOM 728 N N . MET A 1 95 ? -21.480 6.284 21.294 1.00 94.00 95 MET A N 1
ATOM 729 C CA . MET A 1 95 ? -22.621 5.363 21.384 1.00 94.00 95 MET A CA 1
ATOM 730 C C . MET A 1 95 ? -22.912 4.953 22.841 1.00 94.00 95 MET A C 1
ATOM 732 O O . MET A 1 95 ? -23.344 3.831 23.123 1.00 94.00 95 MET A O 1
ATOM 736 N N . GLY A 1 96 ? -22.653 5.862 23.788 1.00 89.75 96 GLY A N 1
ATOM 737 C CA . GLY A 1 96 ? -22.760 5.615 25.229 1.00 89.75 96 GLY A CA 1
ATOM 738 C C . GLY A 1 96 ? -21.876 4.445 25.669 1.00 89.75 96 GLY A C 1
ATOM 739 O O . GLY A 1 96 ? -20.712 4.355 25.285 1.00 89.75 96 GLY A O 1
ATOM 740 N N . ASN A 1 97 ? -22.451 3.497 26.411 1.00 87.62 97 ASN A N 1
ATOM 741 C CA . ASN A 1 97 ? -21.739 2.303 26.891 1.00 87.62 97 ASN A CA 1
ATOM 742 C C . ASN A 1 97 ? -21.311 1.338 25.767 1.00 87.62 97 ASN A C 1
ATOM 744 O O . ASN A 1 97 ? -20.620 0.361 26.038 1.00 87.62 97 ASN A O 1
ATOM 748 N N . LYS A 1 98 ? -21.733 1.574 24.516 1.00 87.81 98 LYS A N 1
ATOM 749 C CA . LYS A 1 98 ? -21.385 0.734 23.361 1.00 87.81 98 LYS A CA 1
ATOM 750 C C . LYS A 1 98 ? -20.081 1.157 22.665 1.00 87.81 98 LYS A C 1
ATOM 752 O O . LYS A 1 98 ? -19.690 0.510 21.696 1.00 87.81 98 LYS A O 1
ATOM 757 N N . GLY A 1 99 ? -19.418 2.210 23.151 1.00 93.44 99 GLY A N 1
ATOM 758 C CA . GLY A 1 99 ? -18.143 2.699 22.624 1.00 93.44 99 GLY A CA 1
ATOM 759 C C . GLY A 1 99 ? -18.294 3.872 21.655 1.00 93.44 99 GLY A C 1
ATOM 760 O O . GLY A 1 99 ? -19.186 4.708 21.813 1.00 93.44 99 GLY A O 1
ATOM 761 N N . ILE A 1 100 ? -17.402 3.951 20.671 1.00 96.00 100 ILE A N 1
ATOM 762 C CA . ILE A 1 100 ? -17.335 5.016 19.666 1.00 96.00 100 ILE A CA 1
ATOM 763 C C . ILE A 1 100 ? -17.532 4.393 18.284 1.00 96.00 100 ILE A C 1
ATOM 765 O O . ILE A 1 100 ? -16.962 3.349 17.976 1.00 96.00 100 ILE A O 1
ATOM 769 N N . GLN A 1 101 ? -18.367 5.026 17.468 1.00 96.62 101 GLN A N 1
ATOM 770 C CA . GLN A 1 101 ? -18.599 4.666 16.076 1.00 96.62 101 GLN A CA 1
ATOM 771 C C . GLN A 1 101 ? -17.873 5.653 15.163 1.00 96.62 101 GLN A C 1
ATOM 773 O O . GLN A 1 101 ? -17.991 6.864 15.350 1.00 96.62 101 GLN A O 1
ATOM 778 N N . TYR A 1 102 ? -17.163 5.115 14.181 1.00 96.31 102 TYR A N 1
ATOM 779 C CA . TYR A 1 102 ? -16.393 5.833 13.175 1.00 96.31 102 TYR A CA 1
ATOM 780 C C . TYR A 1 102 ? -16.954 5.525 11.788 1.00 96.31 102 TYR A C 1
ATOM 782 O O . TYR A 1 102 ? -17.385 4.396 11.532 1.00 96.31 102 TYR A O 1
ATOM 790 N N . SER A 1 103 ? -16.902 6.500 10.892 1.00 94.81 103 SER A N 1
ATOM 791 C CA . SER A 1 103 ? -17.180 6.315 9.469 1.00 94.81 103 SER A CA 1
ATOM 792 C C . SER A 1 103 ? -16.097 6.990 8.653 1.00 94.81 103 SER A C 1
ATOM 794 O O . SER A 1 103 ? -15.615 8.063 9.019 1.00 94.81 103 SER A O 1
ATOM 796 N N . PHE A 1 104 ? -15.759 6.370 7.531 1.00 93.81 104 PHE A N 1
ATOM 797 C CA . PHE A 1 104 ? -14.708 6.830 6.638 1.00 93.81 104 PHE A CA 1
ATOM 798 C C . PHE A 1 104 ? -15.264 7.092 5.239 1.00 93.81 104 PHE A C 1
ATOM 800 O O . PHE A 1 104 ? -16.294 6.536 4.830 1.00 93.81 104 PHE A O 1
ATOM 807 N N . ALA A 1 105 ? -14.593 7.998 4.543 1.00 90.44 105 ALA A N 1
ATOM 808 C CA . ALA A 1 105 ? -14.841 8.303 3.147 1.00 90.44 105 ALA A CA 1
ATOM 809 C C . ALA A 1 105 ? -14.736 7.045 2.244 1.00 90.44 105 ALA A C 1
ATOM 811 O O . ALA A 1 105 ? -14.036 6.085 2.579 1.00 90.44 105 ALA A O 1
ATOM 812 N N . PRO A 1 106 ? -15.487 6.988 1.131 1.00 89.25 106 PRO A N 1
ATOM 813 C CA . PRO A 1 106 ? -15.308 5.955 0.116 1.00 89.25 106 PRO A CA 1
ATOM 814 C C . PRO A 1 106 ? -13.945 6.076 -0.583 1.00 89.25 106 PRO A C 1
ATOM 816 O O . PRO A 1 106 ? -13.361 7.153 -0.651 1.00 89.25 106 PRO A O 1
ATOM 819 N N . ILE A 1 107 ? -13.448 4.967 -1.130 1.00 89.38 107 ILE A N 1
ATOM 820 C CA . ILE A 1 107 ? -12.185 4.918 -1.865 1.00 89.38 107 ILE A CA 1
ATOM 821 C C . ILE A 1 107 ? -12.226 3.916 -3.015 1.00 89.38 107 ILE A C 1
ATOM 823 O O . ILE A 1 107 ? -12.863 2.865 -2.925 1.00 89.38 107 ILE A O 1
ATOM 827 N N . GLY A 1 108 ? -11.488 4.219 -4.079 1.00 84.75 108 GLY A N 1
ATOM 828 C CA . GLY A 1 108 ? -11.238 3.317 -5.192 1.00 84.75 108 GLY A CA 1
ATOM 829 C C . GLY A 1 108 ? -11.915 3.744 -6.492 1.00 84.75 108 GLY A C 1
ATOM 830 O O . GLY A 1 108 ? -12.291 4.907 -6.632 1.00 84.75 108 GLY A O 1
ATOM 831 N N . PRO A 1 109 ? -12.053 2.826 -7.461 1.00 88.56 109 PRO A N 1
ATOM 832 C CA . PRO A 1 109 ? -11.967 1.370 -7.323 1.00 88.56 109 PRO A CA 1
ATOM 833 C C . PRO A 1 109 ? -10.565 0.788 -7.040 1.00 88.56 109 PRO A C 1
ATOM 835 O O . PRO A 1 109 ? -9.588 1.132 -7.695 1.00 88.56 109 PRO A O 1
ATOM 838 N N . LEU A 1 110 ? -10.474 -0.134 -6.071 1.00 91.31 110 LEU A N 1
ATOM 839 C CA . LEU A 1 110 ? -9.233 -0.780 -5.600 1.00 91.31 110 LEU A CA 1
ATOM 840 C C . LEU A 1 110 ? -9.447 -2.279 -5.307 1.00 91.31 110 LEU A C 1
ATOM 842 O O . LEU A 1 110 ? -10.584 -2.694 -5.066 1.00 91.31 110 LEU A O 1
ATOM 846 N N . PRO A 1 111 ? -8.395 -3.117 -5.303 1.00 93.56 111 PRO A N 1
ATOM 847 C CA . PRO A 1 111 ? -8.507 -4.509 -4.861 1.00 93.56 111 PRO A CA 1
ATOM 848 C C . PRO A 1 111 ? -8.764 -4.606 -3.345 1.00 93.56 111 PRO A C 1
ATOM 850 O O . PRO A 1 111 ? -8.397 -3.717 -2.586 1.00 93.56 111 PRO A O 1
ATOM 853 N N . ALA A 1 112 ? -9.370 -5.698 -2.869 1.00 95.69 112 ALA A N 1
ATOM 854 C CA . ALA A 1 112 ? -9.719 -5.839 -1.447 1.00 95.69 112 ALA A CA 1
ATOM 855 C C . ALA A 1 112 ? -8.493 -5.842 -0.507 1.00 95.69 112 ALA A C 1
ATOM 857 O O . ALA A 1 112 ? -8.599 -5.410 0.641 1.00 95.69 112 ALA A O 1
ATOM 858 N N . TYR A 1 113 ? -7.329 -6.300 -0.989 1.00 95.56 113 TYR A N 1
ATOM 859 C CA . TYR A 1 113 ? -6.140 -6.486 -0.151 1.00 95.56 113 TYR A CA 1
ATOM 860 C C . TYR A 1 113 ? -5.530 -5.178 0.383 1.00 95.56 113 TYR A C 1
ATOM 862 O O . TYR A 1 113 ? -4.817 -5.205 1.382 1.00 95.56 113 TYR A O 1
ATOM 870 N N . VAL A 1 114 ? -5.817 -4.035 -0.252 1.00 96.44 114 VAL A N 1
ATOM 871 C CA . VAL A 1 114 ? -5.237 -2.736 0.135 1.00 96.44 114 VAL A CA 1
ATOM 872 C C . VAL A 1 114 ? -6.056 -2.001 1.192 1.00 96.44 114 VAL A C 1
ATOM 874 O O . VAL A 1 114 ? -5.674 -0.910 1.617 1.00 96.44 114 VAL A O 1
ATOM 877 N N . LEU A 1 115 ? -7.197 -2.554 1.606 1.00 96.81 115 LEU A N 1
ATOM 878 C CA . LEU A 1 115 ? -8.039 -1.936 2.621 1.00 96.81 115 LEU A CA 1
ATOM 879 C C . LEU A 1 115 ? -7.409 -2.039 4.001 1.00 96.81 115 LEU A C 1
ATOM 881 O O . LEU A 1 115 ? -6.931 -3.098 4.399 1.00 96.81 115 LEU A O 1
ATOM 885 N N . ALA A 1 116 ? -7.476 -0.941 4.744 1.00 96.88 116 ALA A N 1
ATOM 886 C CA . ALA A 1 116 ? -6.884 -0.830 6.055 1.00 96.88 116 ALA A CA 1
ATOM 887 C C . ALA A 1 116 ? -7.783 -0.188 7.096 1.00 96.88 116 ALA A C 1
ATOM 889 O O . ALA A 1 116 ? -8.487 0.789 6.840 1.00 96.88 116 ALA A O 1
ATOM 890 N N . PHE A 1 117 ? -7.635 -0.667 8.328 1.00 97.00 117 PHE A N 1
ATOM 891 C CA . PHE A 1 117 ? -7.755 0.201 9.489 1.00 97.00 117 PHE A CA 1
ATOM 892 C C . PHE A 1 117 ? -6.760 -0.206 10.578 1.00 97.00 117 PHE A C 1
ATOM 894 O O . PHE A 1 117 ? -6.395 -1.375 10.712 1.00 97.00 117 PHE A O 1
ATOM 901 N N . ALA A 1 118 ? -6.351 0.775 11.378 1.00 97.38 118 ALA A N 1
ATOM 902 C CA . ALA A 1 118 ? -5.596 0.566 12.605 1.00 97.38 118 ALA A CA 1
ATOM 903 C C . ALA A 1 118 ? -6.307 1.258 13.771 1.00 97.38 118 ALA A C 1
ATOM 905 O O . ALA A 1 118 ? -6.724 2.410 13.640 1.00 97.38 118 ALA A O 1
ATOM 906 N N . ALA A 1 119 ? -6.435 0.577 14.911 1.00 97.00 119 ALA A N 1
ATOM 907 C CA . ALA A 1 119 ? -7.042 1.138 16.118 1.00 97.00 119 ALA A CA 1
ATOM 908 C C . ALA A 1 119 ? -6.162 0.902 17.350 1.00 97.00 119 ALA A C 1
ATOM 910 O O . ALA A 1 119 ? -5.861 -0.239 17.700 1.00 97.00 119 ALA A O 1
ATOM 911 N N . PHE A 1 120 ? -5.791 1.979 18.043 1.00 95.38 120 PHE A N 1
ATOM 912 C CA . PHE A 1 120 ? -4.859 1.962 19.173 1.00 95.38 120 PHE A CA 1
ATOM 913 C C . PHE A 1 120 ? -5.589 2.095 20.506 1.00 95.38 120 PHE A C 1
ATOM 915 O O . PHE A 1 120 ? -6.272 3.090 20.736 1.00 95.38 120 PHE A O 1
ATOM 922 N N . SER A 1 121 ? -5.407 1.137 21.417 1.00 90.50 121 SER A N 1
ATOM 923 C CA . SER A 1 121 ? -6.044 1.148 22.743 1.00 90.50 121 SER A CA 1
ATOM 924 C C . SER A 1 121 ? -5.330 1.997 23.810 1.00 90.50 121 SER A C 1
ATOM 926 O O . SER A 1 121 ? -5.586 1.843 25.005 1.00 90.50 121 SER A O 1
ATOM 928 N N . GLY A 1 122 ? -4.342 2.802 23.420 1.00 86.25 122 GLY A N 1
ATOM 929 C CA . GLY A 1 122 ? -3.400 3.439 24.340 1.00 86.25 122 GLY A CA 1
ATOM 930 C C . GLY A 1 122 ? -2.899 4.785 23.838 1.00 86.25 122 GLY A C 1
ATOM 931 O O . GLY A 1 122 ? -3.431 5.351 22.884 1.00 86.25 122 GLY A O 1
ATOM 932 N N . SER A 1 123 ? -1.880 5.321 24.505 1.00 91.31 123 SER A N 1
ATOM 933 C CA . SER A 1 123 ? -1.268 6.585 24.101 1.00 91.31 123 SER A CA 1
ATOM 934 C C . SER A 1 123 ? -0.446 6.410 22.828 1.00 91.31 123 SER A C 1
ATOM 936 O O . SER A 1 123 ? 0.365 5.490 22.720 1.00 91.31 123 SER A O 1
ATOM 938 N N . VAL A 1 124 ? -0.614 7.342 21.902 1.00 94.94 124 VAL A N 1
ATOM 939 C CA . VAL A 1 124 ? 0.033 7.353 20.588 1.00 94.94 124 VAL A CA 1
ATOM 940 C C . VAL A 1 124 ? 0.997 8.533 20.475 1.00 94.94 124 VAL A C 1
ATOM 942 O O . VAL A 1 124 ? 0.780 9.583 21.084 1.00 94.94 124 VAL A O 1
ATOM 945 N N . GLU A 1 125 ? 2.077 8.344 19.727 1.00 96.19 125 GLU A N 1
ATOM 946 C CA . GLU A 1 125 ? 2.897 9.420 19.164 1.00 96.19 125 GLU A CA 1
ATOM 947 C C . GLU A 1 125 ? 2.450 9.630 17.717 1.00 96.19 125 GLU A C 1
ATOM 949 O O . GLU A 1 125 ? 2.269 8.660 16.976 1.00 96.19 125 GLU A O 1
ATOM 954 N N . VAL A 1 126 ? 2.279 10.890 17.321 1.00 97.44 126 VAL A N 1
ATOM 955 C CA . VAL A 1 126 ? 1.922 11.269 15.953 1.00 97.44 126 VAL A CA 1
ATOM 956 C C . VAL A 1 126 ? 2.853 12.388 15.514 1.00 97.44 126 VAL A C 1
ATOM 958 O O . VAL A 1 126 ? 2.938 13.421 16.176 1.00 97.44 126 VAL A O 1
ATOM 961 N N . VAL A 1 127 ? 3.544 12.176 14.398 1.00 98.19 127 VAL A N 1
ATOM 962 C CA . VAL A 1 127 ? 4.199 13.243 13.636 1.00 98.19 127 VAL A CA 1
ATOM 963 C C . VAL A 1 127 ? 3.284 13.586 12.475 1.00 98.19 127 VAL A C 1
ATOM 965 O O . VAL A 1 127 ? 2.949 12.710 11.683 1.00 98.19 127 VAL A O 1
ATOM 968 N N . GLU A 1 128 ? 2.881 14.848 12.379 1.00 97.19 128 GLU A N 1
ATOM 969 C CA . GLU A 1 128 ? 2.109 15.373 11.256 1.00 97.19 128 GLU A CA 1
ATOM 970 C C . GLU A 1 128 ? 2.944 16.435 10.541 1.00 97.19 128 GLU A C 1
ATOM 972 O O . GLU A 1 128 ? 3.493 17.341 11.168 1.00 97.19 128 GLU A O 1
ATOM 977 N N . THR A 1 129 ? 3.086 16.275 9.231 1.00 96.81 129 THR A N 1
ATOM 978 C CA . THR A 1 129 ? 3.836 17.171 8.350 1.00 96.81 129 THR A CA 1
ATOM 979 C C . THR A 1 129 ? 3.093 17.327 7.026 1.00 96.81 129 THR A C 1
ATOM 981 O O . THR A 1 129 ? 2.046 16.716 6.809 1.00 96.81 129 THR A O 1
ATOM 984 N N . THR A 1 130 ? 3.620 18.149 6.127 1.00 95.50 130 THR A N 1
ATOM 985 C CA . THR A 1 130 ? 3.063 18.361 4.792 1.00 95.50 130 THR A CA 1
ATOM 986 C C . THR A 1 130 ? 3.794 17.520 3.757 1.00 95.50 130 THR A C 1
ATOM 988 O O . THR A 1 130 ? 5.022 17.471 3.728 1.00 95.50 130 THR A O 1
ATOM 991 N N . LEU A 1 131 ? 3.050 16.873 2.871 1.00 94.44 131 LEU A N 1
ATOM 992 C CA . LEU A 1 131 ? 3.573 16.240 1.672 1.00 94.44 131 LEU A CA 1
ATOM 993 C C . LEU A 1 131 ? 3.259 17.131 0.472 1.00 94.44 131 LEU A C 1
ATOM 995 O O . LEU A 1 131 ? 2.117 17.543 0.277 1.00 94.44 131 LEU A O 1
ATOM 999 N N . HIS A 1 132 ? 4.289 17.424 -0.314 1.00 91.81 132 HIS A N 1
ATOM 1000 C CA . HIS A 1 132 ? 4.165 18.140 -1.576 1.00 91.81 132 HIS A CA 1
ATOM 1001 C C . HIS A 1 132 ? 4.060 17.108 -2.694 1.00 91.81 132 HIS A C 1
ATOM 1003 O O . HIS A 1 132 ? 4.923 16.241 -2.815 1.00 91.81 132 HIS A O 1
ATOM 1009 N N . THR A 1 133 ? 2.993 17.198 -3.478 1.00 89.69 133 THR A N 1
ATOM 1010 C CA . T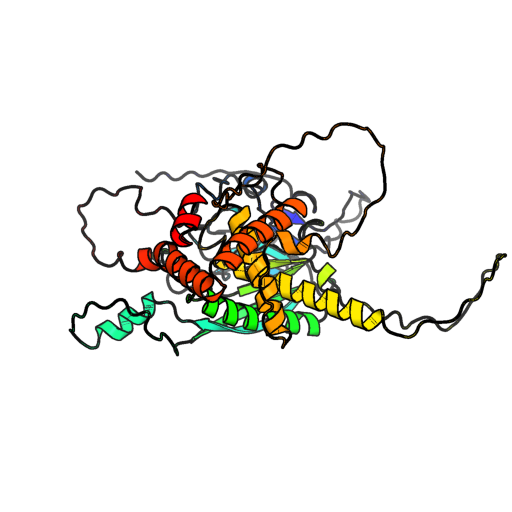HR A 1 133 ? 2.689 16.282 -4.585 1.00 89.69 133 THR A CA 1
ATOM 1011 C C . THR A 1 133 ? 2.403 17.070 -5.851 1.00 89.69 133 THR A C 1
ATOM 1013 O O . THR A 1 133 ? 2.094 18.264 -5.799 1.00 89.69 133 THR A O 1
ATOM 1016 N N . ARG A 1 134 ? 2.501 16.430 -7.014 1.00 85.75 134 ARG A N 1
ATOM 1017 C CA . ARG A 1 134 ? 2.082 17.048 -8.281 1.00 85.75 134 ARG A CA 1
ATOM 1018 C C . ARG A 1 134 ? 0.559 17.203 -8.321 1.00 85.75 134 ARG A C 1
ATOM 1020 O O . ARG A 1 134 ? -0.175 16.371 -7.798 1.00 85.75 134 ARG A O 1
ATOM 1027 N N . LYS A 1 135 ? 0.057 18.244 -8.989 1.00 74.62 135 LYS A N 1
ATOM 1028 C CA . LYS A 1 135 ? -1.389 18.380 -9.224 1.00 74.62 135 LYS A CA 1
ATOM 1029 C C . LYS A 1 135 ? -1.888 17.320 -10.233 1.00 74.62 135 LYS A C 1
ATOM 1031 O O . LYS A 1 135 ? -1.222 17.115 -11.253 1.00 74.62 135 LYS A O 1
ATOM 1036 N N . PRO A 1 136 ? -3.057 16.684 -10.012 1.00 65.38 136 PRO A N 1
ATOM 1037 C CA . PRO A 1 136 ? -3.682 15.798 -10.997 1.00 65.38 136 PRO A CA 1
ATOM 1038 C C . PRO A 1 136 ? -4.012 16.509 -12.318 1.00 65.38 136 PRO A C 1
ATOM 1040 O O . PRO A 1 136 ? -4.474 17.654 -12.321 1.00 65.38 136 PRO A O 1
ATOM 1043 N N . LEU A 1 137 ? -3.826 15.810 -13.446 1.00 58.94 137 LEU A N 1
ATOM 1044 C CA . LEU A 1 137 ? -3.996 16.354 -14.803 1.00 58.94 137 LEU A CA 1
ATOM 1045 C C . LEU A 1 137 ? -5.428 16.852 -15.081 1.00 58.94 137 LEU A C 1
ATOM 1047 O O . LEU A 1 137 ? -5.599 17.868 -15.755 1.00 58.94 137 LEU A O 1
ATOM 1051 N N . SER A 1 138 ? -6.441 16.195 -14.508 1.00 52.03 138 SER A N 1
ATOM 1052 C CA . SER A 1 138 ? -7.865 16.539 -14.658 1.00 52.03 138 SER A CA 1
ATOM 1053 C C . SER A 1 138 ? -8.178 17.986 -14.251 1.00 52.03 138 SER A C 1
ATOM 1055 O O . SER A 1 138 ? -8.941 18.678 -14.919 1.00 52.03 138 SER A O 1
ATOM 1057 N N . THR A 1 139 ? -7.504 18.499 -13.220 1.00 49.12 139 THR A N 1
ATOM 1058 C CA . THR A 1 139 ? -7.710 19.866 -12.707 1.00 49.12 139 THR A CA 1
ATOM 1059 C C . THR A 1 139 ? -6.986 20.961 -13.501 1.00 49.12 139 THR A C 1
ATOM 1061 O O . THR A 1 139 ? -7.163 22.143 -13.212 1.00 49.12 139 THR A O 1
ATOM 1064 N N . LEU A 1 140 ? -6.137 20.605 -14.474 1.00 49.59 140 LEU A N 1
ATOM 1065 C CA . LEU A 1 140 ? -5.456 21.567 -15.355 1.00 49.59 140 LEU A CA 1
ATOM 1066 C C . LEU A 1 140 ? -6.268 21.868 -16.624 1.00 49.59 140 LEU A C 1
ATOM 1068 O O . LEU A 1 140 ? -6.028 22.882 -17.286 1.00 49.59 140 LEU A O 1
ATOM 1072 N N . VAL A 1 141 ? -7.223 21.004 -16.979 1.00 47.88 141 VAL A N 1
ATOM 1073 C CA . VAL A 1 141 ? -8.105 21.197 -18.141 1.00 47.88 141 VAL A CA 1
ATOM 1074 C C . VAL A 1 141 ? -9.157 22.275 -17.852 1.00 47.88 141 VAL A C 1
ATOM 1076 O O . VAL A 1 141 ? -9.421 23.116 -18.714 1.00 47.88 141 VAL A O 1
ATOM 1079 N N . GLU A 1 142 ? -9.683 22.338 -16.625 1.00 45.00 142 GLU A N 1
ATOM 1080 C CA . GLU A 1 142 ? -10.633 23.385 -16.212 1.00 45.00 142 GLU A CA 1
ATOM 1081 C C . GLU A 1 142 ? -10.016 24.794 -16.218 1.00 45.00 142 GLU A C 1
ATOM 1083 O O . GLU A 1 142 ? -10.673 25.754 -16.630 1.00 45.00 142 GLU A O 1
ATOM 1088 N N . ASP A 1 143 ? -8.737 24.924 -15.849 1.00 45.84 143 ASP A N 1
ATOM 1089 C CA . ASP A 1 143 ? -8.027 26.209 -15.870 1.00 45.84 143 ASP A CA 1
ATOM 1090 C C . ASP A 1 143 ? -7.716 26.682 -17.306 1.00 45.84 143 ASP A C 1
ATOM 1092 O O . ASP A 1 143 ? -7.733 27.883 -17.592 1.00 45.84 143 ASP A O 1
ATOM 1096 N N . ASN A 1 144 ? -7.489 25.752 -18.242 1.00 44.91 144 ASN A N 1
ATOM 1097 C CA . ASN A 1 144 ? -7.155 26.074 -19.635 1.00 44.91 144 ASN A CA 1
ATOM 1098 C C . ASN A 1 144 ? -8.381 26.322 -20.530 1.00 44.91 144 ASN A C 1
ATOM 1100 O O . ASN A 1 144 ? -8.278 27.086 -21.490 1.00 44.91 144 ASN A O 1
ATOM 1104 N N . ASN A 1 145 ? -9.560 25.781 -20.205 1.00 44.84 145 ASN A N 1
ATOM 1105 C CA . ASN A 1 145 ? -10.784 26.008 -20.990 1.00 44.84 145 ASN A CA 1
ATOM 1106 C C . ASN A 1 145 ? -11.341 27.443 -20.907 1.00 44.84 145 ASN A C 1
ATOM 1108 O O . ASN A 1 145 ? -12.270 27.790 -21.636 1.00 44.84 145 ASN A O 1
ATOM 1112 N N . LYS A 1 146 ? -10.749 28.318 -20.084 1.00 46.25 146 LYS A N 1
ATOM 1113 C CA . LYS A 1 146 ? -11.020 29.765 -20.122 1.00 46.25 146 LYS A CA 1
ATOM 1114 C C . LYS A 1 146 ? -10.139 30.535 -21.111 1.00 46.25 146 LYS A C 1
ATOM 1116 O O . LYS A 1 146 ? -10.452 31.687 -21.388 1.00 46.25 146 LYS A O 1
ATOM 1121 N N . ASN A 1 147 ? -9.087 29.928 -21.673 1.00 43.34 147 ASN A N 1
ATOM 1122 C CA . ASN A 1 147 ? -8.147 30.609 -22.566 1.00 43.34 147 ASN A CA 1
ATOM 1123 C C . ASN A 1 147 ? -7.725 29.735 -23.769 1.00 43.34 147 ASN A C 1
ATOM 1125 O O . ASN A 1 147 ? -6.742 29.005 -23.716 1.00 43.34 147 ASN A O 1
ATOM 1129 N N . ASN A 1 148 ? -8.395 29.984 -24.899 1.00 41.91 148 ASN A N 1
ATOM 1130 C CA . ASN A 1 148 ? -7.982 29.754 -26.296 1.00 41.91 148 ASN A CA 1
ATOM 1131 C C . ASN A 1 148 ? -8.351 28.442 -27.019 1.00 41.91 148 ASN A C 1
ATOM 1133 O O . ASN A 1 148 ? -7.753 27.384 -26.853 1.00 41.91 148 ASN A O 1
ATOM 1137 N N . ASN A 1 149 ? -9.205 28.643 -28.030 1.00 44.72 149 ASN A N 1
ATOM 1138 C CA . ASN A 1 149 ? -9.321 27.871 -29.264 1.00 44.72 149 ASN A CA 1
ATOM 1139 C C . ASN A 1 149 ? -7.984 27.831 -30.025 1.00 44.72 149 ASN A C 1
ATOM 1141 O O . ASN A 1 149 ? -7.681 28.774 -30.752 1.00 44.72 149 ASN A O 1
ATOM 1145 N N . ASN A 1 150 ? -7.210 26.749 -29.930 1.00 40.06 150 ASN A N 1
ATOM 1146 C CA . ASN A 1 150 ? -6.245 26.391 -30.975 1.00 40.06 150 ASN A CA 1
ATOM 1147 C C . ASN A 1 150 ? -5.963 24.882 -30.983 1.00 40.06 150 ASN A C 1
ATOM 1149 O O . ASN A 1 150 ? -5.302 24.342 -30.100 1.00 40.06 150 ASN A O 1
ATOM 1153 N N . LYS A 1 151 ? -6.444 24.216 -32.040 1.00 44.97 151 LYS A N 1
ATOM 1154 C CA . LYS A 1 151 ? -6.076 22.847 -32.425 1.00 44.97 151 LYS A CA 1
ATOM 1155 C C . LYS A 1 151 ? -4.578 22.777 -32.736 1.00 44.97 151 LYS A C 1
ATOM 1157 O O . LYS A 1 151 ? -4.122 23.486 -33.629 1.00 44.97 151 LYS A O 1
ATOM 1162 N N . CYS A 1 152 ? -3.839 21.865 -32.101 1.00 33.81 152 CYS A N 1
ATOM 1163 C CA . CYS A 1 152 ? -2.588 21.360 -32.671 1.00 33.81 152 CYS A CA 1
ATOM 1164 C C . CYS A 1 152 ? -2.249 19.943 -32.181 1.00 33.81 152 CYS A C 1
ATOM 1166 O O . CYS A 1 152 ? -2.038 19.711 -30.993 1.00 33.81 152 CYS A O 1
ATOM 1168 N N . ASN A 1 153 ? -2.163 19.023 -33.146 1.00 39.97 153 ASN A N 1
ATOM 1169 C CA . ASN A 1 153 ? -1.591 17.687 -33.036 1.00 39.97 153 ASN A CA 1
ATOM 1170 C C . ASN A 1 153 ? -0.074 17.777 -32.829 1.00 39.97 153 ASN A C 1
ATOM 1172 O O . ASN A 1 153 ? 0.652 18.073 -33.776 1.00 39.97 153 ASN A O 1
ATOM 1176 N N . THR A 1 154 ? 0.428 17.465 -31.634 1.00 35.53 154 THR A N 1
ATOM 1177 C CA . THR A 1 154 ? 1.802 16.969 -31.427 1.00 35.53 154 THR A CA 1
ATOM 1178 C C . THR A 1 154 ? 1.854 16.240 -30.082 1.00 35.53 154 THR A C 1
ATOM 1180 O O . THR A 1 154 ? 1.523 16.842 -29.063 1.00 35.53 154 THR A O 1
ATOM 1183 N N . MET A 1 155 ? 2.257 14.960 -30.067 1.00 43.72 155 MET A N 1
ATOM 1184 C CA . MET A 1 155 ? 2.602 14.225 -28.839 1.00 43.72 155 MET A CA 1
ATOM 1185 C C . MET A 1 155 ? 3.759 14.949 -28.147 1.00 43.72 155 MET A C 1
ATOM 1187 O O . MET A 1 155 ? 4.923 14.761 -28.489 1.00 43.72 155 MET A O 1
ATOM 1191 N N . GLY A 1 156 ? 3.428 15.823 -27.209 1.00 34.84 156 GLY A N 1
ATOM 1192 C CA . GLY A 1 156 ? 4.377 16.481 -26.337 1.00 34.84 156 GLY A CA 1
ATOM 1193 C C . GLY A 1 156 ? 3.948 16.201 -24.915 1.00 34.84 156 GLY A C 1
ATOM 1194 O O . GLY A 1 156 ? 2.958 16.768 -24.458 1.00 34.84 156 GLY A O 1
ATOM 1195 N N . ILE A 1 157 ? 4.706 15.352 -24.225 1.00 42.47 157 ILE A N 1
ATOM 1196 C CA . ILE A 1 157 ? 4.791 15.357 -22.765 1.00 42.47 157 ILE A CA 1
ATOM 1197 C C . ILE A 1 157 ? 5.297 16.764 -22.412 1.00 42.47 157 ILE A C 1
ATOM 1199 O O . ILE A 1 157 ? 6.497 17.029 -22.413 1.00 42.47 157 ILE A O 1
ATOM 1203 N N . ARG A 1 158 ? 4.384 17.736 -22.298 1.00 43.03 158 ARG A N 1
ATOM 1204 C CA . ARG A 1 158 ? 4.739 19.112 -21.945 1.00 43.03 158 ARG A CA 1
ATOM 1205 C C . ARG A 1 158 ? 5.280 19.102 -20.519 1.00 43.03 158 ARG A C 1
ATOM 1207 O O . ARG A 1 158 ? 4.828 18.327 -19.686 1.00 43.03 158 ARG A O 1
ATOM 1214 N N . ASN A 1 159 ? 6.241 19.983 -20.251 1.00 41.72 159 ASN A N 1
ATOM 1215 C CA . ASN A 1 159 ? 6.734 20.289 -18.910 1.00 41.72 159 ASN A CA 1
ATOM 1216 C C . ASN A 1 159 ? 5.564 20.727 -18.005 1.00 41.72 159 ASN A C 1
ATOM 1218 O O . ASN A 1 159 ? 5.248 21.913 -17.945 1.00 41.72 159 ASN A O 1
ATOM 1222 N N . TYR A 1 160 ? 4.941 19.786 -17.292 1.00 45.84 160 TYR A N 1
ATOM 1223 C CA . TYR A 1 160 ? 3.933 20.022 -16.247 1.00 45.84 160 TYR A CA 1
ATOM 1224 C C . TYR A 1 160 ? 4.582 20.440 -14.920 1.00 45.84 160 TYR A C 1
ATOM 1226 O O . TYR A 1 160 ? 4.184 20.016 -13.838 1.00 45.84 160 TYR A O 1
ATOM 1234 N N . ASN A 1 161 ? 5.621 21.266 -14.999 1.00 44.28 161 ASN A N 1
ATOM 1235 C CA . ASN A 1 161 ? 6.287 21.783 -13.818 1.00 44.28 161 ASN A CA 1
ATOM 1236 C C . ASN A 1 161 ? 5.510 23.015 -13.350 1.00 44.28 161 ASN A C 1
ATOM 1238 O O . ASN A 1 161 ? 5.452 23.999 -14.090 1.00 44.28 161 ASN A O 1
ATOM 1242 N N . ASN A 1 162 ? 4.931 22.934 -12.142 1.00 52.41 162 ASN A N 1
ATOM 1243 C CA . ASN A 1 162 ? 4.904 23.996 -11.112 1.00 52.41 162 ASN A CA 1
ATOM 1244 C C . ASN A 1 162 ? 3.580 24.164 -10.340 1.00 52.41 162 ASN A C 1
ATOM 1246 O O . ASN A 1 162 ? 3.466 25.139 -9.601 1.00 52.41 162 ASN A O 1
ATOM 1250 N N . VAL A 1 163 ? 2.590 23.270 -10.454 1.00 62.97 163 VAL A N 1
ATOM 1251 C CA . VAL A 1 163 ? 1.446 23.312 -9.521 1.00 62.97 163 VAL A CA 1
ATOM 1252 C C . VAL A 1 163 ? 1.538 22.137 -8.560 1.00 62.97 163 VAL A C 1
ATOM 1254 O O . VAL A 1 163 ? 1.383 20.983 -8.960 1.00 62.97 163 VAL A O 1
ATOM 1257 N N . GLU A 1 164 ? 1.858 22.455 -7.310 1.00 79.19 164 GLU A N 1
ATOM 1258 C CA . GLU A 1 164 ? 1.947 21.502 -6.208 1.00 79.19 164 GLU A CA 1
ATOM 1259 C C . GLU A 1 164 ? 0.608 21.423 -5.469 1.00 79.19 164 GLU A C 1
ATOM 1261 O O . GLU A 1 164 ? -0.024 22.446 -5.193 1.00 79.19 164 GLU A O 1
ATOM 1266 N N . THR A 1 165 ? 0.202 20.207 -5.119 1.00 85.50 165 THR A N 1
ATOM 1267 C CA . THR A 1 165 ? -0.850 19.932 -4.144 1.00 85.50 165 THR A CA 1
ATOM 1268 C C . THR A 1 165 ? -0.188 19.625 -2.805 1.00 85.50 165 THR A C 1
ATOM 1270 O O . THR A 1 165 ? 0.750 18.827 -2.730 1.00 85.50 165 THR A O 1
ATOM 1273 N N . ILE A 1 166 ? -0.672 20.264 -1.742 1.00 89.62 166 ILE A N 1
ATOM 1274 C CA . ILE A 1 166 ? -0.190 20.049 -0.376 1.00 89.62 166 ILE A CA 1
ATOM 1275 C C . ILE A 1 166 ? -1.199 19.162 0.342 1.00 89.62 166 ILE A C 1
ATOM 1277 O O . ILE A 1 166 ? -2.373 19.520 0.420 1.00 89.62 166 ILE A O 1
ATOM 1281 N N . LEU A 1 167 ? -0.736 18.038 0.887 1.00 91.31 167 LEU A N 1
ATOM 1282 C CA . LEU A 1 167 ? -1.578 17.102 1.630 1.00 91.31 167 LEU A CA 1
ATOM 1283 C C . LEU A 1 167 ? -0.949 16.705 2.977 1.00 91.31 167 LEU A C 1
ATOM 1285 O O . LEU A 1 167 ? 0.276 16.761 3.117 1.00 91.31 167 LEU A O 1
ATOM 1289 N N . PRO A 1 168 ? -1.738 16.312 3.993 1.00 95.19 168 PRO A N 1
ATOM 1290 C CA . PRO A 1 168 ? -1.205 15.862 5.275 1.00 95.19 168 PRO A CA 1
ATOM 1291 C C . PRO A 1 168 ? -0.492 14.506 5.167 1.00 95.19 168 PRO A C 1
ATOM 1293 O O . PRO A 1 168 ? -1.045 13.535 4.645 1.00 95.19 168 PRO A O 1
ATOM 1296 N N . LEU A 1 169 ? 0.711 14.421 5.739 1.00 97.69 169 LEU A N 1
ATOM 1297 C CA . LEU A 1 169 ? 1.433 13.176 5.997 1.00 97.69 169 LEU A CA 1
ATOM 1298 C C . LEU A 1 169 ? 1.482 12.925 7.504 1.00 97.69 169 LEU A C 1
ATOM 1300 O O . LEU A 1 169 ? 2.021 13.739 8.256 1.00 97.69 169 LEU A O 1
ATOM 1304 N N . ARG A 1 170 ? 0.953 11.780 7.943 1.00 98.12 170 ARG A N 1
ATOM 1305 C CA . ARG A 1 170 ? 0.955 11.363 9.351 1.00 98.12 170 ARG A CA 1
ATOM 1306 C C . ARG A 1 170 ? 1.795 10.113 9.549 1.00 98.12 170 ARG A C 1
ATOM 1308 O O . ARG A 1 170 ? 1.569 9.116 8.874 1.00 98.12 170 ARG A O 1
ATOM 1315 N N . VAL A 1 171 ? 2.699 10.133 10.524 1.00 98.69 171 VAL A N 1
ATOM 1316 C CA . VAL A 1 171 ? 3.425 8.946 10.994 1.00 98.69 171 VAL A CA 1
ATOM 1317 C C . VAL A 1 171 ? 3.011 8.655 12.430 1.00 98.69 171 VAL A C 1
ATOM 1319 O O . VAL A 1 171 ? 3.175 9.500 13.311 1.00 98.69 171 VAL A O 1
ATOM 1322 N N . ILE A 1 172 ? 2.442 7.474 12.661 1.00 98.19 172 ILE A N 1
ATOM 1323 C CA . ILE A 1 172 ? 1.756 7.114 13.906 1.00 98.19 172 ILE A CA 1
ATOM 1324 C C . ILE A 1 172 ? 2.434 5.899 14.530 1.00 98.19 172 ILE A C 1
ATOM 1326 O O . ILE A 1 172 ? 2.706 4.919 13.843 1.00 98.19 172 ILE A O 1
ATOM 1330 N N . THR A 1 173 ? 2.649 5.912 15.844 1.00 97.06 173 THR A N 1
ATOM 1331 C CA . THR A 1 173 ? 3.057 4.714 16.591 1.00 97.06 173 THR A CA 1
ATOM 1332 C C . THR A 1 173 ? 2.496 4.720 18.012 1.00 97.06 173 THR A C 1
ATOM 1334 O O . THR A 1 173 ? 2.101 5.761 18.539 1.00 97.06 173 THR A O 1
ATOM 1337 N N . SER A 1 174 ? 2.476 3.561 18.670 1.00 94.50 174 SER A N 1
ATOM 1338 C CA . SER A 1 174 ? 2.202 3.498 20.109 1.00 94.50 174 SER A CA 1
ATOM 1339 C C . SER A 1 174 ? 3.365 4.106 20.899 1.00 94.50 174 SER A C 1
ATOM 1341 O O . SER A 1 174 ? 4.520 3.809 20.609 1.00 94.50 174 SER A O 1
ATOM 1343 N N . LYS A 1 175 ? 3.099 4.848 21.984 1.00 92.62 175 LYS A N 1
ATOM 1344 C CA . LYS A 1 175 ? 4.159 5.294 22.919 1.00 92.62 175 LYS A CA 1
ATOM 1345 C C . LYS A 1 175 ? 4.944 4.130 23.537 1.00 92.62 175 LYS A C 1
ATOM 1347 O O . LYS A 1 175 ? 6.045 4.330 24.042 1.00 92.62 175 LYS A O 1
ATOM 1352 N N . THR A 1 176 ? 4.386 2.920 23.515 1.00 90.62 176 THR A N 1
ATOM 1353 C CA . THR A 1 176 ? 5.031 1.702 24.025 1.00 90.62 176 THR A CA 1
ATOM 1354 C C . THR A 1 176 ? 5.832 0.932 22.969 1.00 90.62 176 THR A C 1
ATOM 1356 O O . THR A 1 176 ? 6.457 -0.064 23.322 1.00 90.62 176 THR A O 1
ATOM 1359 N N . SER A 1 177 ? 5.858 1.370 21.702 1.00 91.31 177 SER A N 1
ATOM 1360 C CA . SER A 1 177 ? 6.524 0.642 20.604 1.00 91.31 177 SER A CA 1
ATOM 1361 C C . SER A 1 177 ? 8.051 0.625 20.709 1.00 91.31 177 SER A C 1
ATOM 1363 O O . SER A 1 177 ? 8.705 -0.252 20.144 1.00 91.31 177 SER A O 1
ATOM 1365 N N . GLY A 1 178 ? 8.639 1.598 21.416 1.00 92.31 178 GLY A N 1
ATOM 1366 C CA . GLY A 1 178 ? 10.089 1.828 21.450 1.00 92.31 178 GLY A CA 1
ATOM 1367 C C . GLY A 1 178 ? 10.636 2.571 20.219 1.00 92.31 178 GLY A C 1
ATOM 1368 O O . GLY A 1 178 ? 11.855 2.720 20.076 1.00 92.31 178 GLY A O 1
ATOM 1369 N N . VAL A 1 179 ? 9.761 3.048 19.330 1.00 95.19 179 VAL A N 1
ATOM 1370 C CA . VAL A 1 179 ? 10.116 3.922 18.204 1.00 95.19 179 VAL A CA 1
ATOM 1371 C C . VAL A 1 179 ? 10.186 5.362 18.714 1.00 95.19 179 VAL A C 1
ATOM 1373 O O . VAL A 1 179 ? 9.248 5.861 19.331 1.00 95.19 179 VAL A O 1
ATOM 1376 N N . SER A 1 180 ? 11.323 6.032 18.518 1.00 95.88 180 SER A N 1
ATOM 1377 C CA . SER A 1 180 ? 11.522 7.395 19.026 1.00 95.88 180 SER A CA 1
ATOM 1378 C C . SER A 1 180 ? 10.893 8.443 18.110 1.00 95.88 180 SER A C 1
ATOM 1380 O O . SER A 1 180 ? 10.787 8.239 16.903 1.00 95.88 180 SER A O 1
ATOM 1382 N N . LEU A 1 181 ? 10.570 9.620 18.657 1.00 96.25 181 LEU A N 1
ATOM 1383 C CA . LEU A 1 181 ? 10.079 10.758 17.871 1.00 96.25 181 LEU A CA 1
ATOM 1384 C C . LEU A 1 181 ? 11.043 11.149 16.733 1.00 96.25 181 LEU A C 1
ATOM 1386 O O . LEU A 1 181 ? 10.603 11.506 15.645 1.00 96.25 181 LEU A O 1
ATOM 1390 N N . SER A 1 182 ? 12.359 11.040 16.955 1.00 96.94 182 SER A N 1
ATOM 1391 C CA . SER A 1 182 ? 13.373 11.269 15.913 1.00 96.94 182 SER A CA 1
ATOM 1392 C C . SER A 1 182 ? 13.217 10.292 14.744 1.00 96.94 182 SER A C 1
ATOM 1394 O O . SER A 1 182 ? 13.249 10.701 13.588 1.00 96.94 182 SER A O 1
ATOM 1396 N N . MET A 1 183 ? 12.968 9.011 15.040 1.00 97.62 183 MET A N 1
ATOM 1397 C CA . MET A 1 183 ? 12.714 7.999 14.014 1.00 97.62 183 MET A CA 1
ATOM 1398 C C . MET A 1 183 ? 11.420 8.279 13.242 1.00 97.62 183 MET A C 1
ATOM 1400 O O . MET A 1 183 ? 11.408 8.151 12.026 1.00 97.62 183 MET A O 1
ATOM 1404 N N . LEU A 1 184 ? 10.348 8.724 13.910 1.00 98.38 184 LEU A N 1
ATOM 1405 C CA . LEU A 1 184 ? 9.106 9.106 13.221 1.00 98.38 184 LEU A CA 1
ATOM 1406 C C . LEU A 1 184 ? 9.325 10.273 12.246 1.00 98.38 184 LEU A C 1
ATOM 1408 O O . LEU A 1 184 ? 8.836 10.230 11.120 1.00 98.38 184 LEU A O 1
ATOM 1412 N N . ASN A 1 185 ? 10.106 11.282 12.648 1.00 98.38 185 ASN A N 1
ATOM 1413 C CA . ASN A 1 185 ? 10.496 12.379 11.759 1.00 98.38 185 ASN A CA 1
ATOM 1414 C C . ASN A 1 185 ? 11.362 11.888 10.588 1.00 98.38 185 ASN A C 1
ATOM 1416 O O . ASN A 1 185 ? 11.178 12.345 9.464 1.00 98.38 185 ASN A O 1
ATOM 1420 N N . GLN A 1 186 ? 12.272 10.936 10.826 1.00 98.06 186 GLN A N 1
ATOM 1421 C CA . GLN A 1 186 ? 13.084 10.332 9.768 1.00 98.06 186 GLN A CA 1
ATOM 1422 C C . GLN A 1 186 ? 12.217 9.567 8.756 1.00 98.06 186 GLN A C 1
ATOM 1424 O O . GLN A 1 186 ? 12.412 9.730 7.556 1.00 98.06 186 GLN A O 1
ATOM 1429 N N . ILE A 1 187 ? 11.230 8.790 9.217 1.00 98.56 187 ILE A N 1
ATOM 1430 C CA . ILE A 1 187 ? 10.266 8.100 8.344 1.00 98.56 187 ILE A CA 1
ATOM 1431 C C . ILE A 1 187 ? 9.495 9.116 7.494 1.00 98.56 187 ILE A C 1
ATOM 1433 O O . ILE A 1 187 ? 9.391 8.937 6.283 1.00 98.56 187 ILE A O 1
ATOM 1437 N N . ALA A 1 188 ? 9.002 10.198 8.107 1.00 98.69 188 ALA A N 1
ATOM 1438 C CA . ALA A 1 188 ? 8.280 11.249 7.393 1.00 98.69 188 ALA A CA 1
ATOM 1439 C C . ALA A 1 188 ? 9.149 11.909 6.306 1.00 98.69 188 ALA A C 1
ATOM 1441 O O . ALA A 1 188 ? 8.702 12.067 5.173 1.00 98.69 188 ALA A O 1
ATOM 1442 N N . TYR A 1 189 ? 10.406 12.229 6.631 1.00 98.38 189 TYR A N 1
ATOM 1443 C CA . TYR A 1 189 ? 11.368 12.794 5.683 1.00 98.38 189 TYR A CA 1
ATOM 1444 C C . TYR A 1 189 ? 11.660 11.848 4.509 1.00 98.38 189 TYR A C 1
ATOM 1446 O O . TYR A 1 189 ? 11.607 12.258 3.350 1.00 98.38 189 TYR A O 1
ATOM 1454 N N . ILE A 1 190 ? 11.923 10.566 4.793 1.00 98.62 190 ILE A N 1
ATOM 1455 C CA . ILE A 1 190 ? 12.172 9.561 3.750 1.00 98.62 190 ILE A CA 1
ATOM 1456 C C . ILE A 1 190 ? 10.950 9.434 2.838 1.00 98.62 190 ILE A C 1
ATOM 1458 O O . ILE A 1 190 ? 11.111 9.384 1.622 1.00 98.62 190 ILE A O 1
ATOM 1462 N N . ALA A 1 191 ? 9.738 9.423 3.401 1.00 98.69 191 ALA A N 1
ATOM 1463 C CA . ALA A 1 191 ? 8.512 9.342 2.617 1.00 98.69 191 ALA A CA 1
ATOM 1464 C C . ALA A 1 191 ? 8.340 10.547 1.675 1.00 98.69 191 ALA A C 1
ATOM 1466 O O . ALA A 1 191 ? 7.996 10.357 0.511 1.00 98.69 191 ALA A O 1
ATOM 1467 N N . GLN A 1 192 ? 8.638 11.767 2.136 1.00 98.38 192 GLN A N 1
ATOM 1468 C CA . GLN A 1 192 ? 8.603 12.970 1.294 1.00 98.38 192 GLN A CA 1
ATOM 1469 C C . GLN A 1 192 ? 9.575 12.871 0.107 1.00 98.38 192 GLN A C 1
ATOM 1471 O O . GLN A 1 192 ? 9.182 13.105 -1.038 1.00 98.38 192 GLN A O 1
ATOM 1476 N N . GLU A 1 193 ? 10.829 12.480 0.352 1.00 98.31 193 GLU A N 1
ATOM 1477 C CA . GLU A 1 193 ? 11.819 12.324 -0.722 1.00 98.31 193 GLU A CA 1
ATOM 1478 C C . GLU A 1 193 ? 11.475 11.173 -1.673 1.00 98.31 193 GLU A C 1
ATOM 1480 O O . GLU A 1 193 ? 11.606 11.311 -2.891 1.00 98.31 193 GLU A O 1
ATOM 1485 N N . ALA A 1 194 ? 11.000 10.049 -1.135 1.00 98.50 194 ALA A N 1
ATOM 1486 C CA . ALA A 1 194 ? 10.584 8.897 -1.923 1.00 98.50 194 ALA A CA 1
ATOM 1487 C C . ALA A 1 194 ? 9.424 9.252 -2.860 1.00 98.50 194 ALA A C 1
ATOM 1489 O O . ALA A 1 194 ? 9.506 8.960 -4.051 1.00 98.50 194 ALA A O 1
ATOM 1490 N N . VAL A 1 195 ? 8.390 9.941 -2.362 1.00 98.00 195 VAL A N 1
ATOM 1491 C CA . VAL A 1 195 ? 7.261 10.405 -3.186 1.00 98.00 195 VAL A CA 1
ATOM 1492 C C . VAL A 1 195 ? 7.750 11.312 -4.310 1.00 98.00 195 VAL A C 1
ATOM 1494 O O . VAL A 1 195 ? 7.402 11.074 -5.462 1.00 98.00 195 VAL A O 1
ATOM 1497 N N . ARG A 1 196 ? 8.629 12.281 -4.026 1.00 96.50 196 ARG A N 1
ATOM 1498 C CA . ARG A 1 196 ? 9.190 13.172 -5.054 1.00 96.50 196 ARG A CA 1
ATOM 1499 C C . ARG A 1 196 ? 9.908 12.402 -6.169 1.00 96.50 196 ARG A C 1
ATOM 1501 O O . ARG A 1 196 ? 9.764 12.735 -7.347 1.00 96.50 196 ARG A O 1
ATOM 1508 N N . LEU A 1 197 ? 10.703 11.391 -5.810 1.00 97.88 197 LEU A N 1
ATOM 1509 C CA . LEU A 1 197 ? 11.428 10.551 -6.772 1.00 97.88 197 LEU A CA 1
ATOM 1510 C C . LEU A 1 197 ? 10.487 9.633 -7.563 1.00 97.88 197 LEU A C 1
ATOM 1512 O O . LEU A 1 197 ? 10.670 9.464 -8.769 1.00 97.88 197 LEU A O 1
ATOM 1516 N N . LEU A 1 198 ? 9.469 9.072 -6.911 1.00 98.12 198 LEU A N 1
ATOM 1517 C CA . LEU A 1 198 ? 8.477 8.201 -7.542 1.00 98.12 198 LEU A CA 1
ATOM 1518 C C . LEU A 1 198 ? 7.558 8.979 -8.493 1.00 98.12 198 LEU A C 1
ATOM 1520 O O . LEU A 1 198 ? 7.345 8.533 -9.618 1.00 98.12 198 LEU A O 1
ATOM 1524 N N . GLU A 1 199 ? 7.104 10.177 -8.120 1.00 95.81 199 GLU A N 1
ATOM 1525 C CA . GLU A 1 199 ? 6.339 11.058 -9.011 1.00 95.81 199 GLU A CA 1
ATOM 1526 C C . GLU A 1 199 ? 7.143 11.454 -10.257 1.00 95.81 199 GLU A C 1
ATOM 1528 O O . GLU A 1 199 ? 6.601 11.541 -11.362 1.00 95.81 199 GLU A O 1
ATOM 1533 N N . ASP A 1 200 ? 8.454 11.675 -10.109 1.00 95.12 200 ASP A N 1
ATOM 1534 C CA . ASP A 1 200 ? 9.345 11.893 -11.249 1.00 95.12 200 ASP A CA 1
ATOM 1535 C C . ASP A 1 200 ? 9.511 10.638 -12.111 1.00 95.12 200 ASP A C 1
ATOM 1537 O O . ASP A 1 200 ? 9.499 10.725 -13.343 1.00 95.12 200 ASP A O 1
ATOM 1541 N N . PHE A 1 201 ? 9.642 9.469 -11.488 1.00 97.19 201 PHE A N 1
ATOM 1542 C CA . PHE A 1 201 ? 9.749 8.204 -12.200 1.00 97.19 201 PHE A CA 1
ATOM 1543 C C . PHE A 1 201 ? 8.505 7.916 -13.033 1.00 97.19 201 PHE A C 1
ATOM 1545 O O . PHE A 1 201 ? 8.630 7.713 -14.236 1.00 97.19 201 PHE A O 1
ATOM 1552 N N . PHE A 1 202 ? 7.319 7.968 -12.429 1.00 95.56 202 PHE A N 1
ATOM 1553 C CA . PHE A 1 202 ? 6.055 7.645 -13.092 1.00 95.56 202 PHE A CA 1
ATOM 1554 C C . PHE A 1 202 ? 5.463 8.801 -13.904 1.00 95.56 202 PHE A C 1
ATOM 1556 O O . PHE A 1 202 ? 4.525 8.579 -14.664 1.00 95.56 202 PHE A O 1
ATOM 1563 N N . ALA A 1 203 ? 6.015 10.016 -13.786 1.00 92.69 203 ALA A N 1
ATOM 1564 C CA . ALA A 1 203 ? 5.452 11.236 -14.373 1.00 92.69 203 ALA A CA 1
ATOM 1565 C C . ALA A 1 203 ? 3.962 11.432 -14.030 1.00 92.69 203 ALA A C 1
ATOM 1567 O O . ALA A 1 203 ? 3.188 11.947 -14.834 1.00 92.69 203 ALA A O 1
ATOM 1568 N N . ALA A 1 204 ? 3.578 11.037 -12.819 1.00 90.00 204 ALA A N 1
ATOM 1569 C CA . ALA A 1 204 ? 2.214 11.068 -12.315 1.00 90.00 204 ALA A CA 1
ATOM 1570 C C . ALA A 1 204 ? 2.231 11.436 -10.825 1.00 90.00 204 ALA A C 1
ATOM 1572 O O . ALA A 1 204 ? 3.210 11.100 -10.155 1.00 90.00 204 ALA A O 1
ATOM 1573 N N . PRO A 1 205 ? 1.189 12.110 -10.305 1.00 91.19 205 PRO A N 1
ATOM 1574 C CA . PRO A 1 205 ? 1.088 12.397 -8.876 1.00 91.19 205 PRO A CA 1
ATOM 1575 C C . PRO A 1 205 ? 0.986 11.111 -8.050 1.00 91.19 205 PRO A C 1
ATOM 1577 O O . PRO A 1 205 ? 0.661 10.052 -8.598 1.00 91.19 205 PRO A O 1
ATOM 1580 N N . LEU A 1 206 ? 1.236 11.204 -6.740 1.00 92.62 206 LEU A N 1
ATOM 1581 C CA . LEU A 1 206 ? 0.949 10.116 -5.799 1.00 92.62 206 LEU A CA 1
ATOM 1582 C C . LEU A 1 206 ? -0.531 9.696 -5.906 1.00 92.62 206 LEU A C 1
ATOM 1584 O O . LEU A 1 206 ? -1.406 10.511 -5.612 1.00 92.62 206 LEU A O 1
ATOM 1588 N N . PRO A 1 207 ? -0.840 8.445 -6.298 1.00 89.69 207 PRO A N 1
ATOM 1589 C CA . PRO A 1 207 ? -2.219 7.990 -6.408 1.00 89.69 207 PRO A CA 1
ATOM 1590 C C . PRO A 1 207 ? -2.808 7.779 -5.010 1.00 89.69 207 PRO A C 1
ATOM 1592 O O . PRO A 1 207 ? -2.374 6.873 -4.295 1.00 89.69 207 PRO A O 1
ATOM 1595 N N . LEU A 1 208 ? -3.778 8.616 -4.635 1.00 86.00 208 LEU A N 1
ATOM 1596 C CA . LEU A 1 208 ? -4.539 8.529 -3.383 1.00 86.00 208 LEU A CA 1
ATOM 1597 C C . LEU A 1 208 ? -6.041 8.349 -3.686 1.00 86.00 208 LEU A C 1
ATOM 1599 O O . LEU A 1 208 ? -6.411 7.447 -4.432 1.00 86.00 208 LEU A O 1
ATOM 1603 N N . GLN A 1 209 ? -6.929 9.173 -3.120 1.00 73.00 209 GLN A N 1
ATOM 1604 C CA . GLN A 1 209 ? -8.381 8.981 -3.241 1.00 73.00 209 GLN A CA 1
ATOM 1605 C C . GLN A 1 209 ? -8.913 9.399 -4.610 1.00 73.00 209 GLN A C 1
ATOM 1607 O O . GLN A 1 209 ? -9.758 8.699 -5.168 1.00 73.00 209 GLN A O 1
ATOM 1612 N N . GLN A 1 210 ? -8.412 10.507 -5.163 1.00 64.25 210 GLN A N 1
ATOM 1613 C CA . GLN A 1 210 ? -8.774 10.992 -6.492 1.00 64.25 210 GLN A CA 1
ATOM 1614 C C . GLN A 1 210 ? -8.006 10.216 -7.557 1.00 64.25 210 GLN A C 1
ATOM 1616 O O . GLN A 1 210 ? -7.164 10.742 -8.289 1.00 64.25 210 GLN A O 1
ATOM 1621 N N . LEU A 1 211 ? -8.298 8.921 -7.650 1.00 62.78 211 LEU A N 1
ATOM 1622 C CA . LEU A 1 211 ? -7.847 8.136 -8.784 1.00 62.78 211 LEU A CA 1
ATOM 1623 C C . LEU A 1 211 ? -8.500 8.709 -10.054 1.00 62.78 211 LEU A C 1
ATOM 1625 O O . LEU A 1 211 ? -9.664 9.116 -10.005 1.00 62.78 211 LEU A O 1
ATOM 1629 N N . PRO A 1 212 ? -7.813 8.724 -11.208 1.00 51.66 212 PRO A N 1
ATOM 1630 C CA . PRO A 1 212 ? -8.326 9.357 -12.434 1.00 51.66 212 PRO A CA 1
ATOM 1631 C C . PRO A 1 212 ? -9.632 8.747 -12.960 1.00 51.66 212 PRO A C 1
ATOM 1633 O O . PRO A 1 212 ? -10.282 9.321 -13.828 1.00 51.66 212 PRO A O 1
ATOM 1636 N N . PHE A 1 213 ? -9.982 7.572 -12.445 1.00 55.31 213 PHE A N 1
ATOM 1637 C CA . PHE A 1 213 ? -11.155 6.768 -12.764 1.00 55.31 213 PHE A CA 1
ATOM 1638 C C . PHE A 1 213 ? -12.170 6.719 -11.602 1.00 55.31 213 PHE A C 1
ATOM 1640 O O . PHE A 1 213 ? -13.071 5.882 -11.597 1.00 55.31 213 PHE A O 1
ATOM 1647 N N . SER A 1 214 ? -12.010 7.578 -10.591 1.00 55.56 214 SER A N 1
ATOM 1648 C CA . SER A 1 214 ? -13.006 7.774 -9.538 1.00 55.56 214 SER A CA 1
ATOM 1649 C C . SER A 1 214 ? -14.007 8.847 -9.980 1.00 55.56 214 SER A C 1
ATOM 1651 O O . SER A 1 214 ? -13.662 10.016 -10.134 1.00 55.56 214 SER A O 1
ATOM 1653 N N . GLU A 1 215 ? -15.253 8.453 -10.238 1.00 52.56 215 GLU A N 1
ATOM 1654 C CA . GLU A 1 215 ? -16.333 9.408 -10.500 1.00 52.56 215 GLU A CA 1
ATOM 1655 C C . GLU A 1 215 ? -16.936 9.903 -9.170 1.00 52.56 215 GLU A C 1
ATOM 1657 O O . GLU A 1 215 ? -17.217 9.112 -8.270 1.00 52.56 215 GLU A O 1
ATOM 1662 N N . ASN A 1 216 ? -17.221 11.207 -9.077 1.00 52.88 216 ASN A N 1
ATOM 1663 C CA . ASN A 1 216 ? -18.185 11.797 -8.133 1.00 52.88 216 ASN A CA 1
ATOM 1664 C C . ASN A 1 216 ? -17.883 11.748 -6.618 1.00 52.88 216 ASN A C 1
ATOM 1666 O O . ASN A 1 216 ? -18.810 11.905 -5.818 1.00 52.88 216 ASN A O 1
ATOM 1670 N N . PHE A 1 217 ? -16.629 11.616 -6.174 1.00 58.47 217 PHE A N 1
ATOM 1671 C CA . PHE A 1 217 ? -16.306 11.903 -4.768 1.00 58.47 217 PHE A CA 1
ATOM 1672 C C . PHE A 1 217 ? -16.066 13.406 -4.586 1.00 58.47 217 PHE A C 1
ATOM 1674 O O . PHE A 1 217 ? -14.998 13.924 -4.909 1.00 58.47 217 PHE A O 1
ATOM 1681 N N . GLU A 1 218 ? -17.082 14.127 -4.097 1.00 52.94 218 GLU A N 1
ATOM 1682 C CA . GLU A 1 218 ? -16.934 15.531 -3.699 1.00 52.94 218 GLU A CA 1
ATOM 1683 C C . GLU A 1 218 ? -15.748 15.680 -2.738 1.00 52.94 218 GLU A C 1
ATOM 1685 O O . GLU A 1 218 ? -15.682 14.990 -1.725 1.00 52.94 218 GLU A O 1
ATOM 1690 N N . HIS A 1 219 ? -14.827 16.573 -3.114 1.00 53.25 219 HIS A N 1
ATOM 1691 C CA . HIS A 1 219 ? -13.618 17.052 -2.432 1.00 53.25 219 HIS A CA 1
ATOM 1692 C C . HIS A 1 219 ? -13.390 16.503 -1.013 1.00 53.25 219 HIS A C 1
ATOM 1694 O O . HIS A 1 219 ? -13.600 17.198 -0.018 1.00 53.25 219 HIS A O 1
ATOM 1700 N N . GLN A 1 220 ? -12.928 15.258 -0.927 1.00 64.69 220 GLN A N 1
ATOM 1701 C CA . GLN A 1 220 ? -12.467 14.676 0.328 1.00 64.69 220 GLN A CA 1
ATOM 1702 C C . GLN A 1 220 ? -10.997 15.014 0.547 1.00 64.69 220 GLN A C 1
ATOM 1704 O O . GLN A 1 220 ? -10.209 15.078 -0.397 1.00 64.69 220 GLN A O 1
ATOM 1709 N N . GLU A 1 221 ? -10.643 15.274 1.805 1.00 73.88 221 GLU A N 1
ATOM 1710 C CA . GLU A 1 221 ? -9.257 15.510 2.192 1.00 73.88 221 GLU A CA 1
ATOM 1711 C C . GLU A 1 221 ? -8.436 14.241 1.934 1.00 73.88 221 GLU A C 1
ATOM 1713 O O . GLU A 1 221 ? -8.616 13.211 2.600 1.00 73.88 221 GLU A O 1
ATOM 1718 N N . GLU A 1 222 ? -7.536 14.333 0.956 1.00 85.62 222 GLU A N 1
ATOM 1719 C CA . GLU A 1 222 ? -6.505 13.334 0.719 1.00 85.62 222 GLU A CA 1
ATOM 1720 C C . GLU A 1 222 ? -5.439 13.434 1.804 1.00 85.62 222 GLU A C 1
ATOM 1722 O O . GLU A 1 222 ? -5.049 14.523 2.220 1.00 85.62 222 GLU A O 1
ATOM 1727 N N . MET A 1 223 ? -4.952 12.288 2.263 1.00 91.56 223 MET A N 1
ATOM 1728 C CA . MET A 1 223 ? -3.884 12.211 3.249 1.00 91.56 223 MET A CA 1
ATOM 1729 C C . MET A 1 223 ? -3.122 10.905 3.079 1.00 91.56 223 MET A C 1
ATOM 1731 O O . MET A 1 223 ? -3.699 9.896 2.674 1.00 91.56 223 MET A O 1
ATOM 1735 N N . LEU A 1 224 ? -1.841 10.918 3.439 1.00 96.56 224 LEU A N 1
ATOM 1736 C CA . LEU A 1 224 ? -1.022 9.716 3.538 1.00 96.56 224 LEU A CA 1
ATOM 1737 C C . LEU A 1 224 ? -0.747 9.420 5.012 1.00 96.56 224 LEU A C 1
ATOM 1739 O O . LEU A 1 224 ? -0.223 10.260 5.746 1.00 96.56 224 LEU A O 1
ATOM 1743 N N . THR A 1 225 ? -1.082 8.213 5.453 1.00 98.19 225 THR A N 1
ATOM 1744 C CA . THR A 1 225 ? -0.755 7.726 6.795 1.00 98.19 225 THR A CA 1
ATOM 1745 C C . THR A 1 225 ? 0.273 6.611 6.720 1.00 98.19 225 THR A C 1
ATOM 1747 O O . THR A 1 225 ? 0.138 5.690 5.923 1.00 98.19 225 THR A O 1
ATOM 1750 N N . ILE A 1 226 ? 1.270 6.667 7.596 1.00 98.75 226 ILE A N 1
ATOM 1751 C CA . ILE A 1 226 ? 2.222 5.592 7.851 1.00 98.75 226 ILE A CA 1
ATOM 1752 C C . ILE A 1 226 ? 2.059 5.165 9.309 1.00 98.75 226 ILE A C 1
ATOM 1754 O O . ILE A 1 226 ? 2.309 5.930 10.241 1.00 98.75 226 ILE A O 1
ATOM 1758 N N . VAL A 1 227 ? 1.625 3.931 9.518 1.00 98.62 227 VAL A N 1
ATOM 1759 C CA . VAL A 1 227 ? 1.436 3.328 10.833 1.00 98.62 227 VAL A CA 1
ATOM 1760 C C . VAL A 1 227 ? 2.631 2.438 11.147 1.00 98.62 227 VAL A C 1
ATOM 1762 O O . VAL A 1 227 ? 2.865 1.442 10.475 1.00 98.62 227 VAL A O 1
ATOM 1765 N N . VAL A 1 228 ? 3.368 2.763 12.203 1.00 98.19 228 VAL A N 1
ATOM 1766 C CA . VAL A 1 228 ? 4.482 1.958 12.708 1.00 98.19 228 VAL A CA 1
ATOM 1767 C C . VAL A 1 228 ? 3.990 1.156 13.910 1.00 98.19 228 VAL A C 1
ATOM 1769 O O . VAL A 1 228 ? 3.801 1.703 15.003 1.00 98.19 228 VAL A O 1
ATOM 1772 N N . ALA A 1 229 ? 3.739 -0.132 13.690 1.00 95.56 229 ALA A N 1
ATOM 1773 C CA . ALA A 1 229 ? 3.010 -1.000 14.610 1.00 95.56 229 ALA A CA 1
ATOM 1774 C C . ALA A 1 229 ? 3.568 -2.438 14.602 1.00 95.56 229 ALA A C 1
ATOM 1776 O O . ALA A 1 229 ? 4.340 -2.794 13.710 1.00 95.56 229 ALA A O 1
ATOM 1777 N N . PRO A 1 230 ? 3.211 -3.285 15.584 1.00 92.81 230 PRO A N 1
ATOM 1778 C CA . PRO A 1 230 ? 3.580 -4.698 15.612 1.00 92.81 230 PRO A CA 1
ATOM 1779 C C . PRO A 1 230 ? 2.785 -5.474 14.557 1.00 92.81 230 PRO A C 1
ATOM 1781 O O . PRO A 1 230 ? 1.788 -6.131 14.860 1.00 92.81 230 PRO A O 1
ATOM 1784 N N . THR A 1 231 ? 3.227 -5.358 13.308 1.00 93.06 231 THR A N 1
ATOM 1785 C CA . THR A 1 231 ? 2.702 -6.128 12.185 1.00 93.06 231 THR A CA 1
ATOM 1786 C C . THR A 1 231 ? 2.972 -7.623 12.377 1.00 93.06 231 THR A C 1
ATOM 1788 O O . THR A 1 231 ? 3.678 -8.046 13.299 1.00 93.06 231 THR A O 1
ATOM 1791 N N . MET A 1 232 ? 2.399 -8.442 11.499 1.00 90.25 232 MET A N 1
ATOM 1792 C CA . MET A 1 232 ? 2.606 -9.888 11.515 1.00 90.25 232 MET A CA 1
ATOM 1793 C C . MET A 1 232 ? 4.106 -10.242 11.412 1.00 90.25 232 MET A C 1
ATOM 1795 O O . MET A 1 232 ? 4.868 -9.525 10.761 1.00 90.25 232 MET A O 1
ATOM 1799 N N . PRO A 1 233 ? 4.572 -11.353 12.013 1.00 85.06 233 PRO A N 1
ATOM 1800 C CA . PRO A 1 233 ? 6.005 -11.643 12.165 1.00 85.06 233 PRO A CA 1
ATOM 1801 C C . PRO A 1 233 ? 6.786 -11.779 10.855 1.00 85.06 233 PRO A C 1
ATOM 1803 O O . PRO A 1 233 ? 8.008 -11.667 10.862 1.00 85.06 233 PRO A O 1
ATOM 1806 N N . TYR A 1 234 ? 6.098 -12.070 9.757 1.00 83.62 234 TYR A N 1
ATOM 1807 C CA . TYR A 1 234 ? 6.691 -12.311 8.446 1.00 83.62 234 TYR A CA 1
ATOM 1808 C C . TYR A 1 234 ? 6.476 -11.157 7.459 1.00 83.62 234 TYR A C 1
ATOM 1810 O O . TYR A 1 234 ? 6.873 -11.287 6.304 1.00 83.62 234 TYR A O 1
ATOM 1818 N N . ILE A 1 235 ? 5.876 -10.043 7.896 1.00 87.62 235 ILE A N 1
ATOM 1819 C CA . ILE A 1 235 ? 5.715 -8.840 7.073 1.00 87.62 235 ILE A CA 1
ATOM 1820 C C . ILE A 1 235 ? 6.533 -7.688 7.658 1.00 87.62 235 ILE A C 1
ATOM 1822 O O . ILE A 1 235 ? 6.423 -7.342 8.842 1.00 87.62 235 ILE A O 1
ATOM 1826 N N . SER A 1 236 ? 7.374 -7.104 6.811 1.00 93.69 236 SER A N 1
ATOM 1827 C CA . SER A 1 236 ? 8.171 -5.918 7.139 1.00 93.69 236 SER A CA 1
ATOM 1828 C C . SER A 1 236 ? 7.365 -4.638 6.932 1.00 93.69 236 SER A C 1
ATOM 1830 O O . SER A 1 236 ? 7.451 -3.722 7.751 1.00 93.69 236 SER A O 1
ATOM 1832 N N . GLY A 1 237 ? 6.547 -4.609 5.882 1.00 96.19 237 GLY A N 1
ATOM 1833 C CA . GLY A 1 237 ? 5.610 -3.546 5.555 1.00 96.19 237 GLY A CA 1
ATOM 1834 C C . GLY A 1 237 ? 4.372 -4.105 4.851 1.00 96.19 237 GLY A C 1
ATOM 1835 O O . GLY A 1 237 ? 4.281 -5.315 4.628 1.00 96.19 237 GLY A O 1
ATOM 1836 N N . MET A 1 238 ? 3.383 -3.244 4.628 1.00 96.94 238 MET A N 1
ATOM 1837 C CA . MET A 1 238 ? 2.193 -3.531 3.829 1.00 96.94 238 MET A CA 1
ATOM 1838 C C . MET A 1 238 ? 1.666 -2.233 3.213 1.00 96.94 238 MET A C 1
ATOM 1840 O O . MET A 1 238 ? 1.343 -1.279 3.937 1.00 96.94 238 MET A O 1
ATOM 1844 N N . GLU A 1 239 ? 1.480 -2.241 1.898 1.00 96.94 239 GLU A N 1
ATOM 1845 C CA . GLU A 1 239 ? 1.163 -1.085 1.062 1.00 96.94 239 GLU A CA 1
ATOM 1846 C C . GLU A 1 239 ? -0.315 -0.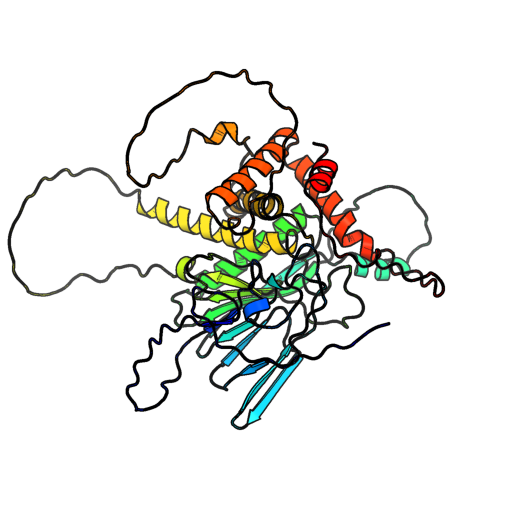676 1.077 1.00 96.94 239 GLU A C 1
ATOM 1848 O O . GLU A 1 239 ? -0.849 -0.226 0.055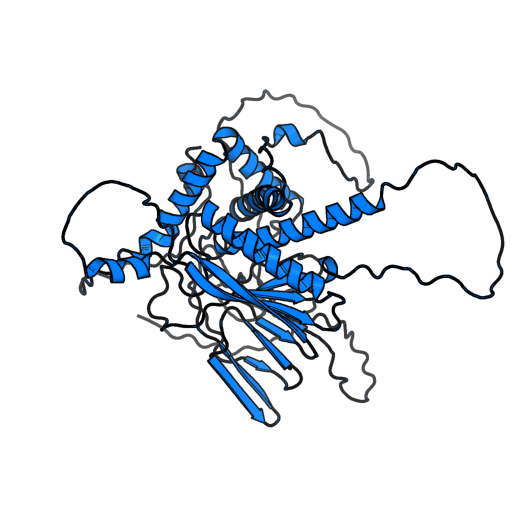 1.00 96.94 239 GLU A O 1
ATOM 1853 N N . HIS A 1 240 ? -1.025 -0.861 2.197 1.00 97.75 240 HIS A N 1
ATOM 1854 C CA . HIS A 1 240 ? -2.438 -0.494 2.248 1.00 97.75 240 HIS A CA 1
ATOM 1855 C C . HIS A 1 240 ? -2.619 0.943 1.749 1.00 97.75 240 HIS A C 1
ATOM 1857 O O . HIS A 1 240 ? -1.899 1.863 2.150 1.00 97.75 240 HIS A O 1
ATOM 1863 N N . HIS A 1 241 ? -3.570 1.126 0.841 1.00 96.19 241 HIS A N 1
ATOM 1864 C CA . HIS A 1 241 ? -3.629 2.323 0.020 1.00 96.19 241 HIS A CA 1
ATOM 1865 C C . HIS A 1 241 ? -3.875 3.558 0.898 1.00 96.19 241 HIS A C 1
ATOM 1867 O O . HIS A 1 241 ? -4.845 3.591 1.658 1.00 96.19 241 HIS A O 1
ATOM 1873 N N . SER A 1 242 ? -2.970 4.537 0.840 1.00 95.38 242 SER A N 1
ATOM 1874 C CA . SER A 1 242 ? -2.955 5.744 1.684 1.00 95.38 242 SER A CA 1
ATOM 1875 C C . SER A 1 242 ? -2.754 5.504 3.195 1.00 95.38 242 SER A C 1
ATOM 1877 O O . SER A 1 242 ? -2.786 6.458 3.975 1.00 95.38 242 SER A O 1
ATOM 1879 N N . CYS A 1 243 ? -2.530 4.262 3.642 1.00 97.75 243 CYS A N 1
ATOM 1880 C CA . CYS A 1 243 ? -2.402 3.887 5.057 1.00 97.75 243 CYS A CA 1
ATOM 1881 C C . CYS A 1 243 ? -1.356 2.773 5.269 1.00 97.75 243 CYS A C 1
ATOM 1883 O O . CYS A 1 243 ? -1.668 1.690 5.760 1.00 97.75 243 CYS A O 1
ATOM 1885 N N . ILE A 1 244 ? -0.107 3.031 4.889 1.00 98.56 244 ILE A N 1
ATOM 1886 C CA . ILE A 1 244 ? 0.993 2.054 4.910 1.00 98.56 244 ILE A CA 1
ATOM 1887 C C . ILE A 1 244 ? 1.244 1.557 6.332 1.00 98.56 244 ILE A C 1
ATOM 1889 O O . ILE A 1 244 ? 1.345 2.361 7.260 1.00 98.56 244 ILE A O 1
ATOM 1893 N N . PHE A 1 245 ? 1.408 0.246 6.513 1.00 98.44 245 PHE A N 1
ATOM 1894 C CA . PHE A 1 245 ? 1.839 -0.323 7.792 1.00 98.44 245 PHE A CA 1
ATOM 1895 C C . PHE A 1 245 ? 3.312 -0.716 7.714 1.00 98.44 245 PHE A C 1
ATOM 1897 O O . PHE A 1 245 ? 3.726 -1.357 6.760 1.00 98.44 245 PHE A O 1
ATOM 1904 N N . LEU A 1 246 ? 4.094 -0.362 8.731 1.00 98.44 246 LEU A N 1
ATOM 1905 C CA . LEU A 1 246 ? 5.506 -0.708 8.870 1.00 98.44 246 LEU A CA 1
ATOM 1906 C C . LEU A 1 246 ? 5.730 -1.447 10.188 1.00 98.44 246 LEU A C 1
ATOM 1908 O O . LEU A 1 246 ? 5.212 -1.046 11.235 1.00 98.44 246 LEU A O 1
ATOM 1912 N N . ASN A 1 247 ? 6.539 -2.504 10.150 1.00 96.06 247 ASN A N 1
ATOM 1913 C CA . ASN A 1 247 ? 6.851 -3.303 11.325 1.00 96.06 247 ASN A CA 1
ATOM 1914 C C . ASN A 1 247 ? 7.702 -2.501 12.313 1.00 96.06 247 ASN A C 1
ATOM 1916 O O . ASN A 1 247 ? 8.874 -2.215 12.064 1.00 96.06 247 ASN A O 1
ATOM 1920 N N . GLU A 1 248 ? 7.140 -2.186 13.477 1.00 94.94 248 GLU A N 1
ATOM 1921 C CA . GLU A 1 248 ? 7.810 -1.367 14.487 1.00 94.94 248 GLU A CA 1
ATOM 1922 C C . GLU A 1 248 ? 9.165 -1.924 14.929 1.00 94.94 248 GLU A C 1
ATOM 1924 O O . GLU A 1 248 ? 10.050 -1.148 15.284 1.00 94.94 248 GLU A O 1
ATOM 1929 N N . THR A 1 249 ? 9.365 -3.246 14.881 1.00 93.00 249 THR A N 1
ATOM 1930 C CA . THR A 1 249 ? 10.621 -3.875 15.317 1.00 93.00 249 THR A CA 1
ATOM 1931 C C . THR A 1 249 ? 11.815 -3.419 14.482 1.00 93.00 249 THR A C 1
ATOM 1933 O O . THR A 1 249 ? 12.905 -3.264 15.033 1.00 93.00 249 THR A O 1
ATOM 1936 N N . ILE A 1 250 ? 11.591 -3.100 13.203 1.00 94.94 250 ILE A N 1
ATOM 1937 C CA . ILE A 1 250 ? 12.604 -2.568 12.286 1.00 94.94 250 ILE A CA 1
ATOM 1938 C C . ILE A 1 250 ? 13.013 -1.150 12.703 1.00 94.94 250 ILE A C 1
ATOM 1940 O O . ILE A 1 250 ? 14.171 -0.771 12.537 1.00 94.94 250 ILE A O 1
ATOM 1944 N N . TYR A 1 251 ? 12.105 -0.374 13.298 1.00 95.06 251 TYR A N 1
ATOM 1945 C CA . TYR A 1 251 ? 12.273 1.055 13.601 1.00 95.06 251 TYR A CA 1
ATOM 1946 C C . TYR A 1 251 ? 12.516 1.355 15.086 1.00 95.06 251 TYR A C 1
ATOM 1948 O O . TYR A 1 251 ? 12.656 2.517 15.477 1.00 95.06 251 TYR A O 1
ATOM 1956 N N . ARG A 1 252 ? 12.595 0.330 15.942 1.00 92.19 252 ARG A N 1
ATOM 1957 C CA . ARG A 1 252 ? 12.921 0.521 17.359 1.00 92.19 252 ARG A CA 1
ATOM 1958 C C . ARG A 1 252 ? 14.283 1.185 17.516 1.00 92.19 252 ARG A C 1
ATOM 1960 O O . ARG A 1 252 ? 15.253 0.877 16.820 1.00 92.19 252 ARG A O 1
ATOM 1967 N N . THR A 1 253 ? 14.361 2.102 18.475 1.00 78.31 253 THR A N 1
ATOM 1968 C CA . THR A 1 253 ? 15.642 2.703 18.845 1.00 78.31 253 THR A CA 1
ATOM 1969 C C . THR A 1 253 ? 16.413 1.663 19.646 1.00 78.31 253 THR A C 1
ATOM 1971 O O . THR A 1 253 ? 15.964 1.276 20.724 1.00 78.31 253 THR A O 1
ATOM 1974 N N . SER A 1 254 ? 17.560 1.198 19.143 1.00 67.88 254 SER A N 1
ATOM 1975 C CA . SER A 1 254 ? 18.459 0.351 19.928 1.00 67.88 254 SER A CA 1
ATOM 1976 C C . SER A 1 254 ? 18.801 1.086 21.219 1.00 67.88 254 SER A C 1
ATOM 1978 O O . SER A 1 254 ? 19.504 2.098 21.195 1.00 67.88 254 SER A O 1
ATOM 1980 N N . GLN A 1 255 ? 18.280 0.612 22.354 1.00 48.28 255 GLN A N 1
ATOM 1981 C CA . GLN A 1 255 ? 18.718 1.099 23.653 1.00 48.28 255 GLN A CA 1
ATOM 1982 C C . GLN A 1 255 ? 20.227 0.872 23.720 1.00 48.28 255 GLN A C 1
ATOM 1984 O O . GLN A 1 255 ? 20.706 -0.261 23.676 1.00 48.28 255 GLN A O 1
ATOM 1989 N N . ASN A 1 256 ? 20.990 1.962 23.782 1.00 38.00 256 ASN A N 1
ATOM 1990 C CA . ASN A 1 256 ? 22.394 1.895 24.145 1.00 38.00 256 ASN A CA 1
ATOM 1991 C C . ASN A 1 256 ? 22.474 1.162 25.489 1.00 38.00 256 ASN A C 1
ATOM 1993 O O . ASN A 1 256 ? 22.113 1.728 26.520 1.00 38.00 256 ASN A O 1
ATOM 1997 N N . ASN A 1 257 ? 22.947 -0.086 25.475 1.00 33.53 257 ASN A N 1
ATOM 1998 C CA . ASN A 1 257 ? 23.422 -0.800 26.656 1.00 33.53 257 ASN A CA 1
ATOM 1999 C C . ASN A 1 257 ? 24.630 -0.039 27.227 1.00 33.53 257 ASN A C 1
ATOM 2001 O O . ASN A 1 257 ? 25.777 -0.414 27.011 1.00 33.53 257 ASN A O 1
ATOM 2005 N N . ASN A 1 258 ? 24.359 1.065 27.918 1.00 32.47 258 ASN A N 1
ATOM 2006 C CA . ASN A 1 258 ? 25.317 1.875 28.666 1.00 32.47 258 ASN A CA 1
ATOM 2007 C C . ASN A 1 258 ? 25.048 1.793 30.175 1.00 32.47 258 ASN A C 1
ATOM 2009 O O . ASN A 1 258 ? 25.414 2.694 30.916 1.00 32.47 258 ASN A O 1
ATOM 2013 N N . ASN A 1 259 ? 24.445 0.699 30.640 1.00 34.97 259 ASN A N 1
ATOM 2014 C CA . ASN A 1 259 ? 24.356 0.380 32.058 1.00 34.97 259 ASN A CA 1
ATOM 2015 C C . ASN A 1 259 ? 24.957 -1.002 32.291 1.00 34.97 259 ASN A C 1
ATOM 2017 O O . ASN A 1 259 ? 24.268 -2.005 32.163 1.00 34.97 259 ASN A O 1
ATOM 2021 N N . ASN A 1 260 ? 26.251 -1.038 32.607 1.00 32.38 260 ASN A N 1
ATOM 2022 C CA . ASN A 1 260 ? 26.813 -2.035 33.514 1.00 32.38 260 ASN A CA 1
ATOM 2023 C C . ASN A 1 260 ? 28.163 -1.542 34.043 1.00 32.38 260 ASN A C 1
ATOM 2025 O O . ASN A 1 260 ? 29.216 -1.845 33.497 1.00 32.38 260 ASN A O 1
ATOM 2029 N N . ASN A 1 261 ? 28.093 -0.762 35.120 1.00 33.81 261 ASN A N 1
ATOM 2030 C CA . ASN A 1 261 ? 29.140 -0.652 36.130 1.00 33.81 261 ASN A CA 1
ATOM 2031 C C . ASN A 1 261 ? 28.465 -0.324 37.470 1.00 33.81 261 ASN A C 1
ATOM 2033 O O . ASN A 1 261 ? 28.271 0.843 37.795 1.00 33.81 261 ASN A O 1
ATOM 2037 N N . ASN A 1 262 ? 28.036 -1.356 38.206 1.00 31.95 262 ASN A N 1
ATOM 2038 C CA . ASN A 1 262 ? 28.499 -1.639 39.574 1.00 31.95 262 ASN A CA 1
ATOM 2039 C C . ASN A 1 262 ? 27.624 -2.677 40.300 1.00 31.95 262 ASN A C 1
ATOM 2041 O O . ASN A 1 262 ? 26.431 -2.458 40.480 1.00 31.95 262 ASN A O 1
ATOM 2045 N N . SER A 1 263 ? 28.313 -3.709 40.824 1.00 30.75 263 SER A N 1
ATOM 2046 C CA . SER A 1 263 ? 28.005 -4.572 41.996 1.00 30.75 263 SER A CA 1
ATOM 2047 C C . SER A 1 263 ? 26.700 -5.397 41.995 1.00 30.75 263 SER A C 1
ATOM 2049 O O . SER A 1 263 ? 25.641 -4.867 41.717 1.00 30.75 263 SER A O 1
ATOM 2051 N N . SER A 1 264 ? 26.645 -6.681 42.378 1.00 29.50 264 SER A N 1
ATOM 2052 C CA . SER A 1 264 ? 27.596 -7.548 43.093 1.00 29.50 264 SER A CA 1
ATOM 2053 C C . SER A 1 264 ? 27.124 -9.019 43.122 1.00 29.50 264 SER A C 1
ATOM 2055 O O . SER A 1 264 ? 25.927 -9.285 43.144 1.00 29.50 264 SER A O 1
ATOM 2057 N N . SER A 1 265 ? 28.110 -9.921 43.276 1.00 28.17 265 SER A N 1
ATOM 2058 C CA . SER A 1 265 ? 28.103 -11.244 43.949 1.00 28.17 265 SER A CA 1
ATOM 2059 C C . SER A 1 265 ? 27.381 -12.454 43.327 1.00 28.17 265 SER A C 1
ATOM 2061 O O . SER A 1 265 ? 26.160 -12.488 43.259 1.00 28.17 265 SER A O 1
ATOM 2063 N N . GLY A 1 266 ? 28.157 -13.515 43.031 1.00 25.45 266 GLY A N 1
ATOM 2064 C CA . GLY A 1 266 ? 27.637 -14.874 42.801 1.00 25.45 266 GLY A CA 1
ATOM 2065 C C . GLY A 1 266 ? 28.562 -15.864 42.070 1.00 25.45 266 GLY A C 1
ATOM 2066 O O . GLY A 1 266 ? 28.238 -16.299 40.978 1.00 25.45 266 GLY A O 1
ATOM 2067 N N . SER A 1 267 ? 29.714 -16.180 42.668 1.00 26.12 267 SER A N 1
ATOM 2068 C CA . SER A 1 267 ? 30.606 -17.356 42.489 1.00 26.12 267 SER A CA 1
ATOM 2069 C C . SER A 1 267 ? 30.232 -18.518 41.532 1.00 26.12 267 SER A C 1
ATOM 2071 O O . SER A 1 267 ? 29.172 -19.116 41.696 1.00 26.12 267 SER A O 1
ATOM 2073 N N . GLY A 1 268 ? 31.195 -18.994 40.709 1.00 25.38 268 GLY A N 1
ATOM 2074 C CA . GLY A 1 268 ? 31.158 -20.382 40.194 1.00 25.38 268 GLY A CA 1
ATOM 2075 C C . GLY A 1 268 ? 32.004 -20.810 38.973 1.00 25.38 268 GLY A C 1
ATOM 2076 O O . GLY A 1 268 ? 31.433 -21.312 38.023 1.00 25.38 268 GLY A O 1
ATOM 2077 N N . SER A 1 269 ? 33.338 -20.689 39.039 1.00 25.66 269 SER A N 1
ATOM 2078 C CA . SER A 1 269 ? 34.379 -21.595 38.477 1.00 25.66 269 SER A CA 1
ATOM 2079 C C . SER A 1 269 ? 34.482 -22.004 36.979 1.00 25.66 269 SER A C 1
ATOM 2081 O O . SER A 1 269 ? 33.668 -22.758 36.465 1.00 25.66 269 SER A O 1
ATOM 2083 N N . SER A 1 270 ? 35.672 -21.686 36.424 1.00 27.22 270 SER A N 1
ATOM 2084 C CA . SER A 1 270 ? 36.529 -22.453 35.478 1.00 27.22 270 SER A CA 1
ATOM 2085 C C . SER A 1 270 ? 36.039 -22.665 34.031 1.00 27.22 270 SER A C 1
ATOM 2087 O O . SER A 1 270 ? 34.978 -23.217 33.806 1.00 27.22 270 SER A O 1
ATOM 2089 N N . GLY A 1 271 ? 36.752 -22.342 32.949 1.00 24.44 271 GLY A N 1
ATOM 2090 C CA . GLY A 1 271 ? 38.123 -21.889 32.737 1.00 24.44 271 GLY A CA 1
ATOM 2091 C C . GLY A 1 271 ? 38.576 -22.371 31.350 1.00 24.44 271 GLY A C 1
ATOM 2092 O O . GLY A 1 271 ? 38.650 -23.572 31.141 1.00 24.44 271 GLY A O 1
ATOM 2093 N N . ASN A 1 272 ? 38.856 -21.469 30.402 1.00 26.34 272 ASN A N 1
ATOM 2094 C CA . ASN A 1 272 ? 40.068 -21.537 29.578 1.00 26.34 272 ASN A CA 1
ATOM 2095 C C . ASN A 1 272 ? 40.245 -20.249 28.765 1.00 26.34 272 ASN A C 1
ATOM 2097 O O . ASN A 1 272 ? 39.393 -19.864 27.969 1.00 26.34 272 ASN A O 1
ATOM 2101 N N . SER A 1 273 ? 41.377 -19.596 29.000 1.00 25.36 273 SER A N 1
ATOM 2102 C CA . SER A 1 273 ? 41.835 -18.405 28.301 1.00 25.36 273 SER A CA 1
ATOM 2103 C C . SER A 1 273 ? 42.640 -18.837 27.081 1.00 25.36 273 SER A C 1
ATOM 2105 O O . SER A 1 273 ? 43.581 -19.611 27.220 1.00 25.36 273 SER A O 1
ATOM 2107 N N . ASN A 1 274 ? 42.306 -18.310 25.906 1.00 25.88 274 ASN A N 1
ATOM 2108 C CA . ASN A 1 274 ? 43.298 -18.095 24.861 1.00 25.88 274 ASN A CA 1
ATOM 2109 C C . ASN A 1 274 ? 43.080 -16.700 24.278 1.00 25.88 274 ASN A C 1
ATOM 2111 O O . ASN A 1 274 ? 42.172 -16.450 23.487 1.00 25.88 274 ASN A O 1
ATOM 2115 N N . ASN A 1 275 ? 43.931 -15.789 24.743 1.00 26.91 275 ASN A N 1
ATOM 2116 C CA . ASN A 1 275 ? 44.133 -14.458 24.202 1.00 26.91 275 ASN A CA 1
ATOM 2117 C C . ASN A 1 275 ? 44.545 -14.542 22.730 1.00 26.91 275 ASN A C 1
ATOM 2119 O O . ASN A 1 275 ? 45.572 -15.134 22.414 1.00 26.91 275 ASN A O 1
ATOM 2123 N N . ASN A 1 276 ? 43.822 -13.836 21.865 1.00 25.83 276 ASN A N 1
ATOM 2124 C CA . ASN A 1 276 ? 44.423 -13.171 20.716 1.00 25.83 276 ASN A CA 1
ATOM 2125 C C . ASN A 1 276 ? 43.729 -11.821 20.508 1.00 25.83 276 ASN A C 1
ATOM 2127 O O . ASN A 1 276 ? 42.657 -11.713 19.918 1.00 25.83 276 ASN A O 1
ATOM 2131 N N . ASN A 1 277 ? 44.368 -10.780 21.042 1.00 28.02 277 ASN A N 1
ATOM 2132 C CA . ASN A 1 277 ? 44.081 -9.388 20.730 1.00 28.02 277 ASN A CA 1
ATOM 2133 C C . ASN A 1 277 ? 44.541 -9.089 19.300 1.00 28.02 277 ASN A C 1
ATOM 2135 O O . ASN A 1 277 ? 45.742 -9.119 19.045 1.00 28.02 277 ASN A O 1
ATOM 2139 N N . ASN A 1 278 ? 43.605 -8.766 18.402 1.00 28.30 278 ASN A N 1
ATOM 2140 C CA . ASN A 1 278 ? 43.742 -7.725 17.370 1.00 28.30 278 ASN A CA 1
ATOM 2141 C C . ASN A 1 278 ? 42.555 -7.766 16.396 1.00 28.30 278 ASN A C 1
ATOM 2143 O O . ASN A 1 278 ? 42.610 -8.500 15.422 1.00 28.30 278 ASN A O 1
ATOM 2147 N N . THR A 1 279 ? 41.535 -6.920 16.588 1.00 29.39 279 THR A N 1
ATOM 2148 C CA . THR A 1 279 ? 41.006 -6.095 15.481 1.00 29.39 279 THR A CA 1
ATOM 2149 C C . THR A 1 279 ? 40.123 -4.962 15.997 1.00 29.39 279 THR A C 1
ATOM 2151 O O . THR A 1 279 ? 39.237 -5.138 16.826 1.00 29.39 279 THR A O 1
ATOM 2154 N N . LYS A 1 280 ? 40.425 -3.771 15.486 1.00 30.45 280 LYS A N 1
ATOM 2155 C CA . LYS A 1 280 ? 39.844 -2.467 15.789 1.00 30.45 280 LYS A CA 1
ATOM 2156 C C . LYS A 1 280 ? 38.429 -2.318 15.196 1.00 30.45 280 LYS A C 1
ATOM 2158 O O . LYS A 1 280 ? 38.240 -2.512 14.001 1.00 30.45 280 LYS A O 1
ATOM 2163 N N . GLY A 1 281 ? 37.470 -1.894 16.022 1.00 30.88 281 GLY A N 1
ATOM 2164 C CA . GLY A 1 281 ? 36.613 -0.715 15.796 1.00 30.88 281 GLY A CA 1
ATOM 2165 C C . GLY A 1 281 ? 35.906 -0.466 14.451 1.00 30.88 281 GLY A C 1
ATOM 2166 O O . GLY A 1 281 ? 35.748 0.701 14.117 1.00 30.88 281 GLY A O 1
ATOM 2167 N N . SER A 1 282 ? 35.473 -1.478 13.692 1.00 32.06 282 SER A N 1
ATOM 2168 C CA . SER A 1 282 ? 34.792 -1.280 12.387 1.00 32.06 282 SER A CA 1
ATOM 2169 C C . SER A 1 282 ? 33.371 -1.860 12.281 1.00 32.06 282 SER A C 1
ATOM 2171 O O . SER A 1 282 ? 32.594 -1.422 11.438 1.00 32.06 282 SER A O 1
ATOM 2173 N N . SER A 1 283 ? 32.964 -2.776 13.164 1.00 35.56 283 SER A N 1
ATOM 2174 C CA . SER A 1 283 ? 31.680 -3.489 13.035 1.00 35.56 283 SER A CA 1
ATOM 2175 C C . SER A 1 283 ? 30.441 -2.671 13.426 1.00 35.56 283 SER A C 1
ATOM 2177 O O . SER A 1 283 ? 29.350 -2.936 12.929 1.00 35.56 283 SER A O 1
ATOM 2179 N N . LYS A 1 284 ? 30.582 -1.652 14.287 1.00 33.03 284 LYS A N 1
ATOM 2180 C CA . LYS A 1 284 ? 29.429 -0.899 14.818 1.00 33.03 284 LYS A CA 1
ATOM 2181 C C . LYS A 1 284 ? 28.873 0.149 13.841 1.00 33.03 284 LYS A C 1
ATOM 2183 O O . LYS A 1 284 ? 27.670 0.350 13.829 1.00 33.03 284 LYS A O 1
ATOM 2188 N N . GLN A 1 285 ? 29.714 0.767 13.003 1.00 32.47 285 GLN A N 1
ATOM 2189 C CA . GLN A 1 285 ? 29.274 1.713 11.955 1.00 32.47 285 GLN A CA 1
ATOM 2190 C C . GLN A 1 285 ? 28.695 1.007 10.717 1.00 32.47 285 GLN A C 1
ATOM 2192 O O . GLN A 1 285 ? 27.844 1.558 10.019 1.00 32.47 285 GLN A O 1
ATOM 2197 N N . GLN A 1 286 ? 29.142 -0.220 10.443 1.00 35.78 286 GLN A N 1
ATOM 2198 C CA . GLN A 1 286 ? 28.673 -0.999 9.298 1.00 35.78 286 GLN A CA 1
ATOM 2199 C C . GLN A 1 286 ? 27.294 -1.632 9.554 1.00 35.78 286 GLN A C 1
ATOM 2201 O O . GLN A 1 286 ? 26.464 -1.662 8.653 1.00 35.78 286 GLN A O 1
ATOM 2206 N N . ALA A 1 287 ? 27.013 -2.055 10.792 1.00 41.91 287 ALA A N 1
ATOM 2207 C CA . ALA A 1 287 ? 25.689 -2.550 11.178 1.00 41.91 287 ALA A CA 1
ATOM 2208 C C . ALA A 1 287 ? 24.625 -1.435 11.167 1.00 41.91 287 ALA A C 1
ATOM 2210 O O . ALA A 1 287 ? 23.568 -1.604 10.572 1.00 41.91 287 ALA A O 1
ATOM 2211 N N . THR A 1 288 ? 24.934 -0.254 11.721 1.00 59.72 288 THR A N 1
ATOM 2212 C CA . THR A 1 288 ? 23.978 0.870 11.764 1.00 59.72 288 THR A CA 1
ATOM 2213 C C . THR A 1 288 ? 23.645 1.428 10.382 1.00 59.72 288 THR A C 1
ATOM 2215 O O . THR A 1 288 ? 22.523 1.867 10.166 1.00 59.72 288 THR A O 1
ATOM 2218 N N . SER A 1 289 ? 24.600 1.404 9.443 1.00 69.56 289 SER A N 1
ATOM 2219 C CA . SER A 1 289 ? 24.356 1.848 8.062 1.00 69.56 289 SER A CA 1
ATOM 2220 C C . SER A 1 289 ? 23.561 0.826 7.245 1.00 69.56 289 SER A C 1
ATOM 2222 O O . SER A 1 289 ? 22.776 1.224 6.391 1.00 69.56 289 SER A O 1
ATOM 2224 N N . SER A 1 290 ? 23.717 -0.474 7.516 1.00 80.69 290 SER A N 1
ATOM 2225 C CA . SER A 1 290 ? 22.916 -1.529 6.880 1.00 80.69 290 SER A CA 1
ATOM 2226 C C . SER A 1 290 ? 21.443 -1.470 7.300 1.00 80.69 290 SER A C 1
ATOM 2228 O O . SER A 1 290 ? 20.556 -1.633 6.460 1.00 80.69 290 SER A O 1
ATOM 2230 N N . ASP A 1 291 ? 21.179 -1.202 8.581 1.00 87.06 291 ASP A N 1
ATOM 2231 C CA . ASP A 1 291 ? 19.815 -1.052 9.104 1.00 87.06 291 ASP A CA 1
ATOM 2232 C C . ASP A 1 291 ? 19.129 0.192 8.525 1.00 87.06 291 ASP A C 1
ATOM 2234 O O . ASP A 1 291 ? 17.948 0.161 8.185 1.00 87.06 291 ASP A O 1
ATOM 2238 N N . GLU A 1 292 ? 19.873 1.290 8.375 1.00 91.88 292 GLU A N 1
ATOM 2239 C CA . GLU A 1 292 ? 19.368 2.519 7.762 1.00 91.88 292 GLU A CA 1
ATOM 2240 C C . GLU A 1 292 ? 19.016 2.322 6.283 1.00 91.88 292 GLU A C 1
ATOM 2242 O O . GLU A 1 292 ? 17.923 2.703 5.872 1.00 91.88 292 GLU A O 1
ATOM 2247 N N . VAL A 1 293 ? 19.883 1.657 5.509 1.00 94.31 293 VAL A N 1
ATOM 2248 C CA . VAL A 1 293 ? 19.591 1.297 4.109 1.00 94.31 293 VAL A CA 1
ATOM 2249 C C . VAL A 1 293 ? 18.312 0.469 4.022 1.00 94.31 293 VAL A C 1
ATOM 2251 O O . VAL A 1 293 ? 17.417 0.821 3.262 1.00 94.31 293 VAL A O 1
ATOM 2254 N N . SER A 1 294 ? 18.180 -0.561 4.861 1.00 94.56 294 SER A N 1
ATOM 2255 C CA . SER A 1 294 ? 17.004 -1.443 4.850 1.00 94.56 294 SER A CA 1
ATOM 2256 C C . SER A 1 294 ? 15.707 -0.687 5.170 1.00 94.56 294 SER A C 1
ATOM 2258 O O . SER A 1 294 ? 14.667 -0.951 4.575 1.00 94.56 294 SER A O 1
ATOM 2260 N N . ARG A 1 295 ? 15.755 0.287 6.093 1.00 96.62 295 ARG A N 1
ATOM 2261 C CA . ARG A 1 295 ? 14.604 1.140 6.440 1.00 96.62 295 ARG A CA 1
ATOM 2262 C C . ARG A 1 295 ? 14.192 2.063 5.299 1.00 96.62 295 ARG A C 1
ATOM 2264 O O . ARG A 1 295 ? 12.995 2.260 5.100 1.00 96.62 295 ARG A O 1
ATOM 2271 N N . VAL A 1 296 ? 15.166 2.654 4.604 1.00 98.12 296 VAL A N 1
ATOM 2272 C CA . VAL A 1 296 ? 14.914 3.536 3.458 1.00 98.12 296 VAL A CA 1
ATOM 2273 C C . VAL A 1 296 ? 14.352 2.730 2.292 1.00 98.12 296 VAL A C 1
ATOM 2275 O O . VAL A 1 296 ? 13.330 3.128 1.741 1.00 98.12 296 VAL A O 1
ATOM 2278 N N . GLU A 1 297 ? 14.976 1.595 1.956 1.00 98.12 297 GLU A N 1
ATOM 2279 C CA . GLU A 1 297 ? 14.503 0.692 0.900 1.00 98.12 297 GLU A CA 1
ATOM 2280 C C . GLU A 1 297 ? 13.052 0.270 1.170 1.00 98.12 297 GLU A C 1
ATOM 2282 O O . GLU A 1 297 ? 12.197 0.492 0.318 1.00 98.12 297 GLU A O 1
ATOM 2287 N N . LEU A 1 298 ? 12.733 -0.181 2.389 1.00 98.38 298 LEU A N 1
ATOM 2288 C CA . LEU A 1 298 ? 11.367 -0.570 2.748 1.00 98.38 298 LEU A CA 1
ATOM 2289 C C . LEU A 1 298 ? 10.348 0.569 2.562 1.00 98.38 298 LEU A C 1
ATOM 2291 O O . LEU A 1 298 ? 9.299 0.356 1.972 1.00 98.38 298 LEU A O 1
ATOM 2295 N N . ILE A 1 299 ? 10.637 1.796 3.008 1.00 98.75 299 ILE A N 1
ATOM 2296 C CA . ILE A 1 299 ? 9.687 2.914 2.834 1.00 98.75 299 ILE A CA 1
ATOM 2297 C C . ILE A 1 299 ? 9.459 3.219 1.348 1.00 98.75 299 ILE A C 1
ATOM 2299 O O . ILE A 1 299 ? 8.324 3.458 0.937 1.00 98.75 299 ILE A O 1
ATOM 2303 N N . VAL A 1 300 ? 10.520 3.201 0.533 1.00 98.75 300 VAL A N 1
ATOM 2304 C CA . VAL A 1 300 ? 10.398 3.408 -0.917 1.00 98.75 300 VAL A CA 1
ATOM 2305 C C . VAL A 1 300 ? 9.585 2.283 -1.559 1.00 98.75 300 VAL A C 1
ATOM 2307 O O . VAL A 1 300 ? 8.754 2.568 -2.419 1.00 98.75 300 VAL A O 1
ATOM 2310 N N . HIS A 1 301 ? 9.798 1.037 -1.134 1.00 98.62 301 HIS A N 1
ATOM 2311 C CA . HIS A 1 301 ? 9.075 -0.141 -1.607 1.00 98.62 301 HIS A CA 1
ATOM 2312 C C . HIS A 1 301 ? 7.561 0.007 -1.416 1.00 98.62 301 HIS A C 1
ATOM 2314 O O . HIS A 1 301 ? 6.804 -0.012 -2.388 1.00 98.62 301 HIS A O 1
ATOM 2320 N N . GLU A 1 302 ? 7.130 0.267 -0.178 1.00 98.62 302 GLU A N 1
ATOM 2321 C CA . GLU A 1 302 ? 5.710 0.414 0.165 1.00 98.62 302 GLU A CA 1
ATOM 2322 C C . GLU A 1 302 ? 5.052 1.605 -0.557 1.00 98.62 302 GLU A C 1
ATOM 2324 O O . GLU A 1 302 ? 3.877 1.569 -0.935 1.00 98.62 302 GLU A O 1
ATOM 2329 N N . LEU A 1 303 ? 5.807 2.685 -0.787 1.00 98.69 303 LEU A N 1
ATOM 2330 C CA . LEU A 1 303 ? 5.319 3.839 -1.544 1.00 98.69 303 LEU A CA 1
ATOM 2331 C C . LEU A 1 303 ? 5.216 3.547 -3.042 1.00 98.69 303 LEU A C 1
ATOM 2333 O O . LEU A 1 303 ? 4.235 3.949 -3.667 1.00 98.69 303 LEU A O 1
ATOM 2337 N N . ALA A 1 304 ? 6.174 2.824 -3.627 1.00 98.56 304 ALA A N 1
ATOM 2338 C CA . ALA A 1 304 ? 6.149 2.463 -5.044 1.00 98.56 304 ALA A CA 1
ATOM 2339 C C . ALA A 1 304 ? 4.893 1.655 -5.404 1.00 98.56 304 ALA A C 1
ATOM 2341 O O . ALA A 1 304 ? 4.316 1.860 -6.479 1.00 98.56 304 ALA A O 1
ATOM 2342 N N . HIS A 1 305 ? 4.402 0.836 -4.472 1.00 98.19 305 HIS A N 1
ATOM 2343 C CA . HIS A 1 305 ? 3.170 0.078 -4.655 1.00 98.19 305 HIS A CA 1
ATOM 2344 C C . HIS A 1 305 ? 1.918 0.926 -4.922 1.00 98.19 305 HIS A C 1
ATOM 2346 O O . HIS A 1 305 ? 0.965 0.442 -5.541 1.00 98.19 305 HIS A O 1
ATOM 2352 N N . HIS A 1 306 ? 1.906 2.204 -4.521 1.00 96.88 306 HIS A N 1
ATOM 2353 C CA . HIS A 1 306 ? 0.782 3.096 -4.814 1.00 96.88 306 HIS A CA 1
ATOM 2354 C C . HIS A 1 306 ? 0.591 3.285 -6.325 1.00 96.88 306 HIS A C 1
ATOM 2356 O O . HIS A 1 306 ? -0.546 3.306 -6.800 1.00 96.88 306 HIS A O 1
ATOM 2362 N N . TRP A 1 307 ? 1.686 3.326 -7.093 1.00 96.31 307 TRP A N 1
ATOM 2363 C CA . TRP A 1 307 ? 1.640 3.316 -8.555 1.00 96.31 307 TRP A CA 1
ATOM 2364 C C . TRP A 1 307 ? 1.491 1.898 -9.103 1.00 96.31 307 TRP A C 1
ATOM 2366 O O . TRP A 1 307 ? 0.583 1.658 -9.897 1.00 96.31 307 TRP A O 1
ATOM 2376 N N . VAL A 1 308 ? 2.349 0.964 -8.678 1.00 94.94 308 VAL A N 1
ATOM 2377 C CA . VAL A 1 308 ? 2.405 -0.416 -9.196 1.00 94.94 308 VAL A CA 1
ATOM 2378 C C . VAL A 1 308 ? 1.931 -1.433 -8.155 1.00 94.94 308 VAL A C 1
ATOM 2380 O O . VAL A 1 308 ? 2.643 -1.826 -7.241 1.00 94.94 308 VAL A O 1
ATOM 2383 N N . GLY A 1 309 ? 0.697 -1.888 -8.309 1.00 93.19 309 GLY A N 1
ATOM 2384 C CA . GLY A 1 309 ? -0.025 -2.731 -7.360 1.00 93.19 309 GLY A CA 1
ATOM 2385 C C . GLY A 1 309 ? -1.399 -2.132 -7.104 1.00 93.19 309 GLY A C 1
ATOM 2386 O O . GLY A 1 309 ? -2.413 -2.668 -7.563 1.00 93.19 309 GLY A O 1
ATOM 2387 N N . ASN A 1 310 ? -1.418 -0.967 -6.454 1.00 93.62 310 ASN A N 1
ATOM 2388 C CA . ASN A 1 310 ? -2.652 -0.320 -6.021 1.00 93.62 310 ASN A CA 1
ATOM 2389 C C . ASN A 1 310 ? -3.361 0.370 -7.188 1.00 93.62 310 ASN A C 1
ATOM 2391 O O . ASN A 1 310 ? -4.453 -0.061 -7.551 1.00 93.62 310 ASN A O 1
ATOM 2395 N N . ALA A 1 311 ? -2.756 1.392 -7.808 1.00 92.06 311 ALA A N 1
ATOM 2396 C CA . ALA A 1 311 ? -3.356 2.074 -8.957 1.00 92.06 311 ALA A CA 1
ATOM 2397 C C . ALA A 1 311 ? -3.323 1.194 -10.215 1.00 92.06 311 ALA A C 1
ATOM 2399 O O . ALA A 1 311 ? -4.378 0.871 -10.751 1.00 92.06 311 ALA A O 1
ATOM 2400 N N . LEU A 1 312 ? -2.133 0.754 -10.642 1.00 93.31 312 LEU A N 1
ATOM 2401 C CA . LEU A 1 312 ? -1.944 -0.170 -11.763 1.00 93.31 312 LEU A CA 1
ATOM 2402 C C . LEU A 1 312 ? -1.751 -1.598 -11.249 1.00 93.31 312 LEU A C 1
ATOM 2404 O O . LEU A 1 312 ? -0.723 -1.905 -10.652 1.00 93.31 312 LEU A O 1
ATOM 2408 N N . GLY A 1 313 ? -2.702 -2.492 -11.501 1.00 93.00 313 GLY A N 1
ATOM 2409 C CA . GLY A 1 313 ? -2.550 -3.907 -11.174 1.00 93.00 313 GLY A CA 1
ATOM 2410 C C . GLY A 1 313 ? -1.513 -4.605 -12.048 1.00 93.00 313 GLY A C 1
ATOM 2411 O O . GLY A 1 313 ? -1.453 -4.373 -13.253 1.00 93.00 313 GLY A O 1
ATOM 2412 N N . MET A 1 314 ? -0.706 -5.478 -11.444 1.00 93.50 314 MET A N 1
ATOM 2413 C CA . MET A 1 314 ? 0.292 -6.289 -12.145 1.00 93.50 314 MET A CA 1
ATOM 2414 C C . MET A 1 314 ? 0.436 -7.668 -11.475 1.00 93.50 314 MET A C 1
ATOM 2416 O O . MET A 1 314 ? 0.130 -7.802 -10.286 1.00 93.50 314 MET A O 1
ATOM 2420 N N . PRO A 1 315 ? 0.924 -8.696 -12.194 1.00 92.12 315 PRO A N 1
ATOM 2421 C CA . PRO A 1 315 ? 1.373 -9.951 -11.594 1.00 92.12 315 PRO A CA 1
ATOM 2422 C C . PRO A 1 315 ? 2.474 -9.723 -10.555 1.00 92.12 315 PRO A C 1
ATOM 2424 O O . PRO A 1 315 ? 3.281 -8.802 -10.707 1.00 92.12 315 PRO A O 1
ATOM 2427 N N . PHE A 1 316 ? 2.556 -10.600 -9.549 1.00 92.31 316 PHE A N 1
ATOM 2428 C CA . PHE A 1 316 ? 3.485 -10.476 -8.418 1.00 92.31 316 PHE A CA 1
ATOM 2429 C C . PHE A 1 316 ? 4.928 -10.222 -8.873 1.00 92.31 316 PHE A C 1
ATOM 2431 O O . PHE A 1 316 ? 5.557 -9.257 -8.450 1.00 92.31 316 PHE A O 1
ATOM 2438 N N . VAL A 1 317 ? 5.428 -11.036 -9.808 1.00 93.50 317 VAL A N 1
ATOM 2439 C CA . VAL A 1 317 ? 6.812 -10.946 -10.312 1.00 93.50 317 VAL A CA 1
ATOM 2440 C C . VAL A 1 317 ? 7.140 -9.572 -10.902 1.00 93.50 317 VAL A C 1
ATOM 2442 O O . VAL A 1 317 ? 8.281 -9.122 -10.806 1.00 93.50 317 VAL A O 1
ATOM 2445 N N . LEU A 1 318 ? 6.158 -8.897 -11.503 1.00 95.38 318 LEU A N 1
ATOM 2446 C CA . LEU A 1 318 ? 6.345 -7.557 -12.050 1.00 95.38 318 LEU A CA 1
ATOM 2447 C C . LEU A 1 318 ? 6.138 -6.476 -10.989 1.00 95.38 318 LEU A C 1
ATOM 2449 O O . LEU A 1 318 ? 6.990 -5.598 -10.886 1.00 95.38 318 LEU A O 1
ATOM 2453 N N . LYS A 1 319 ? 5.063 -6.577 -10.190 1.00 95.25 319 LYS A N 1
ATOM 2454 C CA . LYS A 1 319 ? 4.758 -5.670 -9.068 1.00 95.25 319 LYS A CA 1
ATOM 2455 C C . LYS A 1 319 ? 5.986 -5.526 -8.165 1.00 95.25 319 LYS A C 1
ATOM 2457 O O . LYS A 1 319 ? 6.573 -4.452 -8.069 1.00 95.25 319 LYS A O 1
ATOM 2462 N N . GLU A 1 320 ? 6.437 -6.645 -7.607 1.00 95.94 320 GLU A N 1
ATOM 2463 C CA . GLU A 1 320 ? 7.578 -6.689 -6.693 1.00 95.94 320 GLU A CA 1
ATOM 2464 C C . GLU A 1 320 ? 8.895 -6.380 -7.388 1.00 95.94 320 GLU A C 1
ATOM 2466 O O . GLU A 1 320 ? 9.757 -5.707 -6.835 1.00 95.94 320 GLU A O 1
ATOM 2471 N N . GLY A 1 321 ? 9.073 -6.842 -8.627 1.00 97.38 321 GLY A N 1
ATOM 2472 C CA . GLY A 1 321 ? 10.303 -6.588 -9.364 1.00 97.38 321 GLY A CA 1
ATOM 2473 C C . GLY A 1 321 ? 10.538 -5.097 -9.603 1.00 97.38 321 GLY A C 1
ATOM 2474 O O . GLY A 1 321 ? 11.679 -4.642 -9.513 1.00 97.38 321 GLY A O 1
ATOM 2475 N N . VAL A 1 322 ? 9.476 -4.334 -9.893 1.00 98.12 322 VAL A N 1
ATOM 2476 C CA . VAL A 1 322 ? 9.552 -2.875 -10.039 1.00 98.12 322 VAL A CA 1
ATOM 2477 C C . VAL A 1 322 ? 9.833 -2.226 -8.685 1.00 98.12 322 VAL A C 1
ATOM 2479 O O . VAL A 1 322 ? 10.772 -1.434 -8.605 1.00 98.12 322 VAL A O 1
ATOM 2482 N N . CYS A 1 323 ? 9.104 -2.587 -7.624 1.00 98.38 323 CYS A N 1
ATOM 2483 C CA . CYS A 1 323 ? 9.322 -2.032 -6.283 1.00 98.38 323 CYS A CA 1
ATOM 2484 C C . CYS A 1 323 ? 10.756 -2.270 -5.781 1.00 98.38 323 CYS A C 1
ATOM 2486 O O . CYS A 1 323 ? 11.446 -1.311 -5.439 1.00 98.38 323 CYS A O 1
ATOM 2488 N N . LEU A 1 324 ? 11.260 -3.506 -5.870 1.00 97.75 324 LEU A N 1
ATOM 2489 C CA . LEU A 1 324 ? 12.630 -3.878 -5.487 1.00 97.75 324 LEU A CA 1
ATOM 2490 C C . LEU A 1 324 ? 13.713 -3.192 -6.333 1.00 97.75 324 LEU A C 1
ATOM 2492 O O . LEU A 1 324 ? 14.850 -3.005 -5.896 1.00 97.75 324 LEU A O 1
ATOM 2496 N N . LEU A 1 325 ? 13.416 -2.860 -7.590 1.00 97.75 325 LEU A N 1
ATOM 2497 C CA . LEU A 1 325 ? 14.361 -2.118 -8.419 1.00 97.75 325 LEU A CA 1
ATOM 2498 C C . LEU A 1 325 ? 14.416 -0.647 -7.988 1.00 97.75 325 LEU A C 1
ATOM 2500 O O . LEU A 1 325 ? 15.503 -0.081 -7.847 1.00 97.75 325 LEU A O 1
ATOM 2504 N N . LEU A 1 326 ? 13.247 -0.035 -7.789 1.00 98.31 326 LEU A N 1
ATOM 2505 C CA . LEU A 1 326 ? 13.127 1.375 -7.429 1.00 98.31 326 LEU A CA 1
ATOM 2506 C C . LEU A 1 326 ? 13.623 1.648 -6.011 1.00 98.31 326 LEU A C 1
ATOM 2508 O O . LEU A 1 326 ? 14.332 2.636 -5.825 1.00 98.31 326 LEU A O 1
ATOM 2512 N N . GLU A 1 327 ? 13.353 0.764 -5.046 1.00 97.69 327 GLU A N 1
ATOM 2513 C CA . GLU A 1 327 ? 13.871 0.897 -3.678 1.00 97.69 327 GLU A CA 1
ATOM 2514 C C . GLU A 1 327 ? 15.401 1.003 -3.681 1.00 97.69 327 GLU A C 1
ATOM 2516 O O . GLU A 1 327 ? 15.963 1.897 -3.059 1.00 97.69 327 GLU A O 1
ATOM 2521 N N . GLN A 1 328 ? 16.080 0.172 -4.477 1.00 96.12 328 GLN A N 1
ATOM 2522 C CA . GLN A 1 328 ? 17.537 0.132 -4.549 1.00 96.12 328 GLN A CA 1
ATOM 2523 C C . GLN A 1 328 ? 18.103 1.386 -5.213 1.00 96.12 328 GLN A C 1
ATOM 2525 O O . GLN A 1 328 ? 19.096 1.954 -4.752 1.00 96.12 328 GLN A O 1
ATOM 2530 N N . CYS A 1 329 ? 17.484 1.819 -6.312 1.00 96.69 329 CYS A N 1
ATOM 2531 C CA . CYS A 1 329 ? 17.902 3.008 -7.044 1.00 96.69 329 CYS A CA 1
ATOM 2532 C C . CYS A 1 329 ? 17.677 4.289 -6.233 1.00 96.69 329 CYS A C 1
ATOM 2534 O O . CYS A 1 329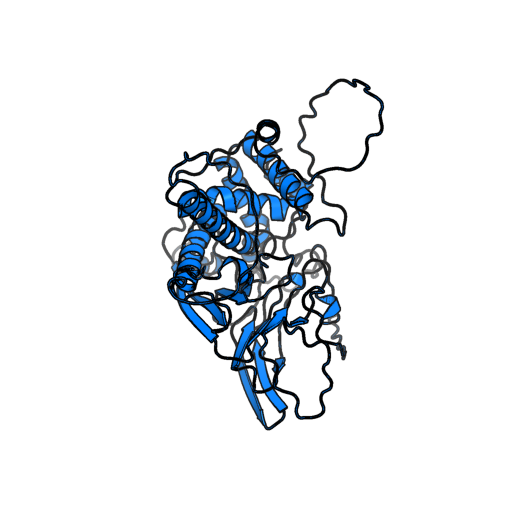 ? 18.553 5.155 -6.201 1.00 96.69 329 CYS A O 1
ATOM 2536 N N . PHE A 1 330 ? 16.524 4.424 -5.581 1.00 98.19 330 PHE A N 1
ATOM 2537 C CA . PHE A 1 330 ? 16.149 5.646 -4.871 1.00 98.19 330 PHE A CA 1
ATOM 2538 C C . PHE A 1 330 ? 16.688 5.688 -3.451 1.00 98.19 330 PHE A C 1
ATOM 2540 O O . PHE A 1 330 ? 17.014 6.779 -2.989 1.00 98.19 330 PHE A O 1
ATOM 2547 N N . CYS A 1 331 ? 16.916 4.540 -2.806 1.00 97.38 331 CYS A N 1
ATOM 2548 C CA . CYS A 1 331 ? 17.679 4.501 -1.564 1.00 97.38 331 CYS A CA 1
ATOM 2549 C C . CYS A 1 331 ? 19.059 5.131 -1.753 1.00 97.38 331 CYS A C 1
ATOM 2551 O O . CYS A 1 331 ? 19.474 5.915 -0.906 1.00 97.38 331 CYS A O 1
ATOM 2553 N N . ASP A 1 332 ? 19.772 4.853 -2.851 1.00 96.00 332 ASP A N 1
ATOM 2554 C CA . ASP A 1 332 ? 21.074 5.491 -3.084 1.00 96.00 332 ASP A CA 1
ATOM 2555 C C . ASP A 1 332 ? 20.950 7.018 -3.113 1.00 96.00 332 ASP A C 1
ATOM 2557 O O . ASP A 1 332 ? 21.715 7.700 -2.435 1.00 96.00 332 ASP A O 1
ATOM 2561 N N . ILE A 1 333 ? 19.955 7.542 -3.834 1.00 97.31 333 ILE A N 1
ATOM 2562 C CA . ILE A 1 333 ? 19.728 8.985 -3.985 1.00 97.31 333 ILE A CA 1
ATOM 2563 C C . ILE A 1 333 ? 19.362 9.630 -2.643 1.00 97.31 333 ILE A C 1
ATOM 2565 O O . ILE A 1 333 ? 19.963 10.638 -2.273 1.00 97.31 333 ILE A O 1
ATOM 2569 N N . ILE A 1 334 ? 18.423 9.037 -1.898 1.00 97.31 334 ILE A N 1
ATOM 2570 C CA . ILE A 1 334 ? 17.995 9.516 -0.572 1.00 97.31 334 ILE A CA 1
ATOM 2571 C C . ILE A 1 334 ? 19.174 9.497 0.411 1.00 97.31 334 ILE A C 1
ATOM 2573 O O . ILE A 1 334 ? 19.338 10.412 1.212 1.00 97.31 334 ILE A O 1
ATOM 2577 N N . MET A 1 335 ? 20.060 8.506 0.291 1.00 95.00 335 MET A N 1
ATOM 2578 C CA . MET A 1 335 ? 21.285 8.389 1.088 1.00 95.00 335 MET A CA 1
ATOM 2579 C C . MET A 1 335 ? 22.442 9.269 0.572 1.00 95.00 335 MET A C 1
ATOM 2581 O O . MET A 1 335 ? 23.582 9.112 1.019 1.00 95.00 335 MET A O 1
ATOM 2585 N N . GLY A 1 336 ? 22.189 10.175 -0.380 1.00 94.19 336 GLY A N 1
ATOM 2586 C CA . GLY A 1 336 ? 23.174 11.122 -0.915 1.00 94.19 336 GLY A CA 1
ATOM 2587 C C . GLY A 1 336 ? 24.227 10.500 -1.839 1.00 94.19 336 GLY A C 1
ATOM 2588 O O . GLY A 1 336 ? 25.287 11.088 -2.060 1.00 94.19 336 GLY A O 1
ATOM 2589 N N . LYS A 1 337 ? 23.970 9.302 -2.369 1.00 94.00 337 LYS A N 1
ATOM 2590 C CA . LYS A 1 337 ? 24.848 8.580 -3.295 1.00 94.00 337 LYS A CA 1
ATOM 2591 C C . LYS A 1 337 ? 24.315 8.686 -4.729 1.00 94.00 337 LYS A C 1
ATOM 2593 O O . LYS A 1 337 ? 23.108 8.777 -4.945 1.00 94.00 337 LYS A O 1
ATOM 2598 N N . PRO A 1 338 ? 25.192 8.629 -5.745 1.00 93.62 338 PRO A N 1
ATOM 2599 C CA . PRO A 1 338 ? 24.745 8.439 -7.118 1.00 93.62 338 PRO A CA 1
ATOM 2600 C C . PRO A 1 338 ? 23.971 7.125 -7.252 1.00 93.62 338 PRO A C 1
ATOM 2602 O O . PRO A 1 338 ? 24.389 6.109 -6.695 1.00 93.62 338 PRO A O 1
ATOM 2605 N N . MET A 1 339 ? 22.894 7.138 -8.037 1.00 92.62 339 MET A N 1
ATOM 2606 C CA . MET A 1 339 ? 22.106 5.941 -8.332 1.00 92.62 339 MET A CA 1
ATOM 2607 C C . MET A 1 339 ? 22.998 4.815 -8.876 1.00 92.62 339 MET A C 1
ATOM 2609 O O . MET A 1 339 ? 23.751 5.015 -9.840 1.00 92.62 339 MET A O 1
ATOM 2613 N N . ARG A 1 340 ? 22.908 3.620 -8.278 1.00 91.88 340 ARG A N 1
ATOM 2614 C CA . ARG A 1 340 ? 23.644 2.439 -8.744 1.00 91.88 340 ARG A CA 1
ATOM 2615 C C . ARG A 1 340 ? 23.331 2.089 -10.198 1.00 91.88 340 ARG A C 1
ATOM 2617 O O . ARG A 1 340 ? 22.218 2.257 -10.694 1.00 91.88 340 ARG A O 1
ATOM 2624 N N . LYS A 1 341 ? 24.330 1.517 -10.875 1.00 89.44 341 LYS A N 1
ATOM 2625 C CA . LYS A 1 341 ? 24.144 0.901 -12.193 1.00 89.44 341 LYS A CA 1
ATOM 2626 C C . LYS A 1 341 ? 23.441 -0.443 -12.040 1.00 89.44 341 LYS A C 1
ATOM 2628 O O . LYS A 1 341 ? 23.842 -1.262 -11.214 1.00 89.44 341 LYS A O 1
ATOM 2633 N N . ILE A 1 342 ? 22.447 -0.681 -12.886 1.00 88.88 342 ILE A N 1
ATOM 2634 C CA . ILE A 1 342 ? 21.711 -1.943 -12.929 1.00 88.88 342 ILE A CA 1
ATOM 2635 C C . ILE A 1 342 ? 22.537 -2.957 -13.719 1.00 88.88 342 ILE A C 1
ATOM 2637 O O . ILE A 1 342 ? 22.919 -2.698 -14.860 1.00 88.88 342 ILE A O 1
ATOM 2641 N N . LYS A 1 343 ? 22.835 -4.095 -13.091 1.00 83.81 343 LYS A N 1
ATOM 2642 C CA . LYS A 1 343 ? 23.557 -5.216 -13.703 1.00 83.81 343 LYS A CA 1
ATOM 2643 C C . LYS A 1 343 ? 22.590 -6.368 -13.996 1.00 83.81 343 LYS A C 1
ATOM 2645 O O . LYS A 1 343 ? 21.653 -6.543 -13.213 1.00 83.81 343 LYS A O 1
ATOM 2650 N N . PRO A 1 344 ? 22.808 -7.145 -15.071 1.00 83.56 344 PRO A N 1
ATOM 2651 C CA . PRO A 1 344 ? 22.009 -8.333 -15.362 1.00 83.56 344 PRO A CA 1
ATOM 2652 C C . PRO A 1 344 ? 22.160 -9.396 -14.263 1.00 83.56 344 PRO A C 1
ATOM 2654 O O . PRO A 1 344 ? 23.157 -9.429 -13.533 1.00 83.56 344 PRO A O 1
ATOM 2657 N N . SER A 1 345 ? 21.179 -10.291 -14.157 1.00 75.38 345 SER A N 1
ATOM 2658 C CA . SER A 1 345 ? 21.104 -11.331 -13.121 1.00 75.38 345 SER A CA 1
ATOM 2659 C C . SER A 1 345 ? 22.320 -12.274 -13.111 1.00 75.38 345 SER A C 1
ATOM 2661 O O . SER A 1 345 ? 22.756 -12.716 -12.047 1.00 75.38 345 SER A O 1
ATOM 2663 N N . GLY A 1 346 ? 22.950 -12.507 -14.268 1.00 59.97 346 GLY A N 1
ATOM 2664 C CA . GLY A 1 346 ? 24.149 -13.347 -14.402 1.00 59.97 346 GLY A CA 1
ATOM 2665 C C . GLY A 1 346 ? 25.389 -12.843 -13.647 1.00 59.97 346 GLY A C 1
ATOM 2666 O O . GLY A 1 346 ? 26.216 -13.654 -13.234 1.00 59.97 346 GLY A O 1
ATOM 2667 N N . ASP A 1 347 ? 25.494 -11.536 -13.383 1.00 53.56 347 ASP A N 1
ATOM 2668 C CA . ASP A 1 347 ? 26.651 -10.938 -12.696 1.00 53.56 347 ASP A CA 1
ATOM 2669 C C . ASP A 1 347 ? 26.573 -11.056 -11.161 1.00 53.56 347 ASP A C 1
ATOM 2671 O O . ASP A 1 347 ? 27.549 -10.780 -10.460 1.00 53.56 347 ASP A O 1
ATOM 2675 N N . THR A 1 348 ? 25.418 -11.452 -10.607 1.00 47.94 348 THR A N 1
ATOM 2676 C CA . THR A 1 348 ? 25.191 -11.495 -9.146 1.00 47.94 348 THR A CA 1
ATOM 2677 C C . THR A 1 348 ? 25.530 -12.840 -8.497 1.00 47.94 348 THR A C 1
ATOM 2679 O O . THR A 1 348 ? 25.596 -12.919 -7.274 1.00 47.94 348 THR A O 1
ATOM 2682 N N . LEU A 1 349 ? 25.865 -13.876 -9.275 1.00 40.31 349 LEU A N 1
ATOM 2683 C CA . LEU A 1 349 ? 26.245 -15.200 -8.751 1.00 40.31 349 LEU A CA 1
ATOM 2684 C C . LEU A 1 349 ? 27.608 -15.244 -8.025 1.00 40.31 349 LEU A C 1
ATOM 2686 O O . LEU A 1 349 ? 27.993 -16.296 -7.524 1.00 40.31 349 LEU A O 1
ATOM 2690 N N . SER A 1 350 ? 28.355 -14.135 -7.949 1.00 32.34 350 SER A N 1
ATOM 2691 C CA . SER A 1 350 ? 29.689 -14.086 -7.314 1.00 32.34 350 SER A CA 1
ATOM 2692 C C . SER A 1 350 ? 29.766 -13.308 -5.998 1.00 32.34 350 SER A C 1
ATOM 2694 O O . SER A 1 350 ? 30.855 -13.148 -5.453 1.00 32.34 350 SER A O 1
ATOM 2696 N N . SER A 1 351 ? 28.650 -12.837 -5.443 1.00 33.16 351 SER A N 1
ATOM 2697 C CA . SER A 1 351 ? 28.672 -12.128 -4.162 1.00 33.16 351 SER A CA 1
ATOM 2698 C C . SER A 1 351 ? 27.438 -12.471 -3.343 1.00 33.16 351 SER A C 1
ATOM 2700 O O . SER A 1 351 ? 26.320 -12.313 -3.820 1.00 33.16 351 SER A O 1
ATOM 2702 N N . THR A 1 352 ? 27.665 -12.854 -2.084 1.00 31.52 352 THR A N 1
ATOM 2703 C CA . THR A 1 352 ? 26.679 -13.037 -1.000 1.00 31.52 352 THR A CA 1
ATOM 2704 C C . THR A 1 352 ? 25.781 -14.282 -1.066 1.00 31.52 352 THR A C 1
ATOM 2706 O O . THR A 1 352 ? 24.573 -14.199 -1.243 1.00 31.52 352 THR A O 1
ATOM 2709 N N . PHE A 1 353 ? 26.370 -15.450 -0.777 1.00 29.20 353 PHE A N 1
ATOM 2710 C CA . PHE A 1 353 ? 25.641 -16.544 -0.127 1.00 29.20 353 PHE A CA 1
ATOM 2711 C C . PHE A 1 353 ? 25.751 -16.383 1.395 1.00 29.20 353 PHE A C 1
ATOM 2713 O O . PHE A 1 353 ? 26.846 -16.481 1.949 1.00 29.20 353 PHE A O 1
ATOM 2720 N N . ILE A 1 354 ? 24.619 -16.168 2.069 1.00 32.00 354 ILE A N 1
ATOM 2721 C CA . ILE A 1 354 ? 24.462 -16.469 3.496 1.00 32.00 354 ILE A CA 1
ATOM 2722 C C . ILE A 1 354 ? 23.841 -17.867 3.575 1.00 32.00 354 ILE A C 1
ATOM 2724 O O . ILE A 1 354 ? 22.709 -18.093 3.158 1.00 32.00 354 ILE A O 1
ATOM 2728 N N . THR A 1 355 ? 24.627 -18.820 4.064 1.00 27.27 355 THR A N 1
ATOM 2729 C CA . THR A 1 355 ? 24.241 -20.207 4.368 1.00 27.27 355 THR A CA 1
ATOM 2730 C C . THR A 1 355 ? 23.235 -20.305 5.515 1.00 27.27 355 THR A C 1
ATOM 2732 O O . THR A 1 355 ? 23.407 -19.629 6.530 1.00 27.27 355 THR A O 1
ATOM 2735 N N . PRO A 1 356 ? 22.348 -21.312 5.461 1.00 28.48 356 PRO A N 1
ATOM 2736 C CA . PRO A 1 356 ? 22.121 -22.202 6.599 1.00 28.48 356 PRO A CA 1
ATOM 2737 C C . PRO A 1 356 ? 22.687 -23.605 6.309 1.00 28.48 356 PRO A C 1
ATOM 2739 O O . PRO A 1 356 ? 22.595 -24.114 5.194 1.00 28.48 356 PRO A O 1
ATOM 2742 N N . ALA A 1 357 ? 23.314 -24.210 7.319 1.00 26.59 357 ALA A N 1
ATOM 2743 C CA . ALA A 1 357 ? 23.988 -25.511 7.262 1.00 26.59 357 ALA A CA 1
ATOM 2744 C C . ALA A 1 357 ? 23.003 -26.708 7.432 1.00 26.59 357 ALA A C 1
ATOM 2746 O O . ALA A 1 357 ? 21.795 -26.499 7.504 1.00 26.59 357 ALA A O 1
ATOM 2747 N N . PRO A 1 358 ? 23.467 -27.975 7.468 1.00 33.72 358 PRO A N 1
ATOM 2748 C CA . PRO A 1 358 ? 23.451 -28.893 6.334 1.00 33.72 358 PRO A CA 1
ATOM 2749 C C . PRO A 1 358 ? 22.481 -30.073 6.531 1.00 33.72 358 PRO A C 1
ATOM 2751 O O . PRO A 1 358 ? 22.310 -30.573 7.641 1.00 33.72 358 PRO A O 1
ATOM 2754 N N . SER A 1 359 ? 21.943 -30.631 5.444 1.00 27.50 359 SER A N 1
ATOM 2755 C CA . SER A 1 359 ? 21.533 -32.040 5.459 1.00 27.50 359 SER A CA 1
ATOM 2756 C C . SER A 1 359 ? 21.693 -32.719 4.093 1.00 27.50 359 SER A C 1
ATOM 2758 O O . SER A 1 359 ? 21.120 -32.315 3.092 1.00 27.50 359 SER A O 1
ATOM 2760 N N . VAL A 1 360 ? 22.533 -33.756 4.131 1.00 27.86 360 VAL A N 1
ATOM 2761 C CA . VAL A 1 360 ? 22.519 -35.011 3.365 1.00 27.86 360 VAL A CA 1
ATOM 2762 C C . VAL A 1 360 ? 22.596 -34.940 1.833 1.00 27.86 360 VAL A C 1
ATOM 2764 O O . VAL A 1 360 ? 21.644 -34.686 1.106 1.00 27.86 360 VAL A O 1
ATOM 2767 N N . SER A 1 361 ? 23.781 -35.334 1.372 1.00 26.03 361 SER A N 1
ATOM 2768 C CA . SER A 1 361 ? 24.147 -35.782 0.032 1.00 26.03 361 SER A CA 1
ATOM 2769 C C . SER A 1 361 ? 23.198 -36.820 -0.576 1.00 26.03 361 SER A C 1
ATOM 2771 O O . SER A 1 361 ? 22.935 -37.852 0.040 1.00 26.03 361 SER A O 1
ATOM 2773 N N . THR A 1 362 ? 22.853 -36.648 -1.851 1.00 26.97 362 THR A N 1
ATOM 2774 C CA . THR A 1 362 ? 22.754 -37.767 -2.802 1.00 26.97 362 THR A CA 1
ATOM 2775 C C . THR A 1 362 ? 23.054 -37.301 -4.227 1.00 26.97 362 THR A C 1
ATOM 2777 O O . THR A 1 362 ? 22.832 -36.157 -4.608 1.00 26.97 362 THR A O 1
ATOM 2780 N N . THR A 1 363 ? 23.688 -38.208 -4.951 1.00 26.05 363 THR A N 1
ATOM 2781 C CA . THR A 1 363 ? 24.535 -38.036 -6.130 1.00 26.05 363 THR A CA 1
ATOM 2782 C C . THR A 1 363 ? 23.756 -38.194 -7.443 1.00 26.05 363 THR A C 1
ATOM 2784 O O . THR A 1 363 ? 22.735 -38.875 -7.464 1.00 26.05 363 THR A O 1
ATOM 2787 N N . SER A 1 364 ? 24.365 -37.705 -8.536 1.00 26.98 364 SER A N 1
ATOM 2788 C CA . SER A 1 364 ? 24.103 -38.019 -9.962 1.00 26.98 364 SER A CA 1
ATOM 2789 C C . SER A 1 364 ? 23.004 -37.185 -10.643 1.00 26.98 364 SER A C 1
ATOM 2791 O O . SER A 1 364 ? 21.957 -36.953 -10.069 1.00 26.98 364 SER A O 1
ATOM 2793 N N . SER A 1 365 ? 23.143 -36.683 -11.873 1.00 25.97 365 SER A N 1
ATOM 2794 C CA . SER A 1 365 ? 24.120 -36.906 -12.948 1.00 25.97 365 SER A CA 1
ATOM 2795 C C . SER A 1 365 ? 24.135 -35.692 -13.885 1.00 25.97 365 SER A C 1
ATOM 2797 O O . SER A 1 365 ? 23.085 -35.153 -14.229 1.00 25.97 365 SER A O 1
ATOM 2799 N N . ARG A 1 366 ? 25.335 -35.293 -14.323 1.00 31.47 366 ARG A N 1
ATOM 2800 C CA . ARG A 1 366 ? 25.559 -34.324 -15.401 1.00 31.47 366 ARG A CA 1
ATOM 2801 C C . ARG A 1 366 ? 24.991 -34.859 -16.715 1.00 31.47 366 ARG A C 1
ATOM 2803 O O . ARG A 1 366 ? 25.417 -35.916 -17.170 1.00 31.47 366 ARG A O 1
ATOM 2810 N N . THR A 1 367 ? 24.149 -34.062 -17.357 1.00 28.12 367 THR A N 1
ATOM 2811 C CA . THR A 1 367 ? 23.920 -34.135 -18.801 1.00 28.12 367 THR A CA 1
ATOM 2812 C C . THR A 1 367 ? 24.067 -32.726 -19.346 1.00 28.12 367 THR A C 1
ATOM 2814 O O . THR A 1 367 ? 23.267 -31.844 -19.049 1.00 28.12 367 THR A O 1
ATOM 2817 N N . GLU A 1 368 ? 25.159 -32.512 -20.075 1.00 35.62 368 GLU A N 1
ATOM 2818 C CA . GLU A 1 368 ? 25.394 -31.328 -20.890 1.00 35.62 368 GLU A CA 1
ATOM 2819 C C . GLU A 1 368 ? 24.371 -31.310 -22.028 1.00 35.62 368 GLU A C 1
ATOM 2821 O O . GLU A 1 368 ? 24.409 -32.149 -22.926 1.00 35.62 368 GLU A O 1
ATOM 2826 N N . SER A 1 369 ? 23.462 -30.341 -22.007 1.00 30.98 369 SER A N 1
ATOM 2827 C CA . SER A 1 369 ? 22.659 -29.980 -23.172 1.00 30.98 369 SER A CA 1
ATOM 2828 C C . SER A 1 369 ? 22.843 -28.494 -23.455 1.00 30.98 369 SER A C 1
ATOM 2830 O O . SER A 1 369 ? 22.297 -27.640 -22.763 1.00 30.98 369 SER A O 1
ATOM 2832 N N . SER A 1 370 ? 23.697 -28.248 -24.450 1.00 29.33 370 SER A N 1
ATOM 2833 C CA . SER A 1 370 ? 23.762 -27.103 -25.361 1.00 29.33 370 SER A CA 1
ATOM 2834 C C . SER A 1 370 ? 22.825 -25.923 -25.052 1.00 29.33 370 SER A C 1
ATOM 2836 O O . SER A 1 370 ? 21.611 -25.994 -25.231 1.00 29.33 370 SER A O 1
ATOM 2838 N N . LEU A 1 371 ? 23.435 -24.811 -24.635 1.00 32.91 371 LEU A N 1
ATOM 2839 C CA . LEU A 1 371 ? 22.821 -23.494 -24.500 1.00 32.91 371 LEU A CA 1
ATOM 2840 C C . LEU A 1 371 ? 22.495 -22.917 -25.885 1.00 32.91 371 LEU A C 1
ATOM 2842 O O . LEU A 1 371 ? 23.340 -22.296 -26.528 1.00 32.91 371 LEU A O 1
ATOM 2846 N N . THR A 1 372 ? 21.248 -23.048 -26.320 1.00 27.03 372 THR A N 1
ATOM 2847 C CA . THR A 1 372 ? 20.638 -22.037 -27.188 1.00 27.03 372 THR A CA 1
ATOM 2848 C C . THR A 1 372 ? 20.251 -20.852 -26.310 1.00 27.03 372 THR A C 1
ATOM 2850 O O . THR A 1 372 ? 19.350 -20.966 -25.479 1.00 27.03 372 THR A O 1
ATOM 2853 N N . VAL A 1 373 ? 20.953 -19.726 -26.462 1.00 34.28 373 VAL A N 1
ATOM 2854 C CA . VAL A 1 373 ? 20.604 -18.445 -25.829 1.00 34.28 373 VAL A CA 1
ATOM 2855 C C . VAL A 1 373 ? 19.244 -18.017 -26.375 1.00 34.28 373 VAL A C 1
ATOM 2857 O O . VAL A 1 373 ? 19.150 -17.468 -27.470 1.00 34.28 373 VAL A O 1
ATOM 2860 N N . SER A 1 374 ? 18.179 -18.327 -25.638 1.00 32.81 374 SER A N 1
ATOM 2861 C CA . SER A 1 374 ? 16.855 -17.784 -25.916 1.00 32.81 374 SER A CA 1
ATOM 2862 C C . SER A 1 374 ? 16.903 -16.286 -25.624 1.00 32.81 374 SER A C 1
ATOM 2864 O O . SER A 1 374 ? 17.121 -15.869 -24.490 1.00 32.81 374 SER A O 1
ATOM 2866 N N . THR A 1 375 ? 16.758 -15.478 -26.669 1.00 49.16 375 THR A N 1
ATOM 2867 C CA . THR A 1 375 ? 16.783 -14.008 -26.644 1.00 49.16 375 THR A CA 1
ATOM 2868 C C . THR A 1 375 ? 15.533 -13.379 -26.018 1.00 49.16 375 THR A C 1
ATOM 2870 O O . THR A 1 375 ? 15.489 -12.160 -25.856 1.00 49.16 375 THR A O 1
ATOM 2873 N N . ALA A 1 376 ? 14.535 -14.184 -25.645 1.00 56.94 376 ALA A N 1
ATOM 2874 C CA . ALA A 1 376 ? 13.284 -13.726 -25.052 1.00 56.94 376 ALA A CA 1
ATOM 2875 C C . ALA A 1 376 ? 13.323 -13.838 -23.519 1.00 56.94 376 ALA A C 1
ATOM 2877 O O . ALA A 1 376 ? 13.396 -14.938 -22.964 1.00 56.94 376 ALA A O 1
ATOM 2878 N N . THR A 1 377 ? 13.233 -12.703 -22.818 1.00 63.69 377 THR A N 1
ATOM 2879 C CA . THR A 1 377 ? 13.000 -12.709 -21.367 1.00 63.69 377 THR A CA 1
ATOM 2880 C C . THR A 1 377 ? 11.601 -13.242 -21.108 1.00 63.69 377 THR A C 1
ATOM 2882 O O . THR A 1 377 ? 10.610 -12.618 -21.469 1.00 63.69 377 THR A O 1
ATOM 2885 N N . THR A 1 378 ? 11.519 -14.412 -20.483 1.00 72.25 378 THR A N 1
ATOM 2886 C CA . THR A 1 378 ? 10.239 -15.006 -20.098 1.00 72.25 378 THR A CA 1
ATOM 2887 C C . THR A 1 378 ? 9.905 -14.579 -18.675 1.00 72.25 378 THR A C 1
ATOM 2889 O O . THR A 1 378 ? 10.631 -14.915 -17.739 1.00 72.25 378 THR A O 1
ATOM 2892 N N . VAL A 1 379 ? 8.801 -13.855 -18.500 1.00 73.38 379 VAL A N 1
ATOM 2893 C CA . VAL A 1 379 ? 8.251 -13.552 -17.174 1.00 73.38 379 VAL A CA 1
ATOM 2894 C C . VAL A 1 379 ? 7.396 -14.743 -16.752 1.00 73.38 379 VAL A C 1
ATOM 2896 O O . VAL A 1 379 ? 6.324 -14.976 -17.303 1.00 73.38 379 VAL A O 1
ATOM 2899 N N . VAL A 1 380 ? 7.894 -15.530 -15.800 1.00 73.50 380 VAL A N 1
ATOM 2900 C CA . VAL A 1 380 ? 7.156 -16.664 -15.229 1.00 73.50 380 VAL A CA 1
ATOM 2901 C C . VAL A 1 380 ? 6.667 -16.264 -13.850 1.00 73.50 380 VAL A C 1
ATOM 2903 O O . VAL A 1 380 ? 7.496 -16.102 -12.946 1.00 73.50 380 VAL A O 1
ATOM 2906 N N . ASP A 1 381 ? 5.349 -16.144 -13.700 1.00 66.94 381 ASP A N 1
ATOM 2907 C CA . ASP A 1 381 ? 4.721 -15.802 -12.425 1.00 66.94 381 ASP A CA 1
ATOM 2908 C C . ASP A 1 381 ? 5.048 -16.835 -11.334 1.00 66.94 381 ASP A C 1
ATOM 2910 O O . ASP A 1 381 ? 5.488 -17.962 -11.604 1.00 66.94 381 ASP A O 1
ATOM 2914 N N . THR A 1 382 ? 4.902 -16.432 -10.081 1.00 69.31 382 THR A N 1
ATOM 2915 C CA . THR A 1 382 ? 5.075 -17.325 -8.934 1.00 69.31 382 THR A CA 1
ATOM 2916 C C . THR A 1 382 ? 3.891 -18.275 -8.803 1.00 69.31 382 THR A C 1
ATOM 2918 O O . THR A 1 382 ? 2.753 -17.917 -9.091 1.00 69.31 382 THR A O 1
ATOM 2921 N N . GLU A 1 383 ? 4.150 -19.508 -8.359 1.00 69.19 383 GLU A N 1
ATOM 2922 C CA . GLU A 1 383 ? 3.064 -20.435 -8.036 1.00 69.19 383 GLU A CA 1
ATOM 2923 C C . GLU A 1 383 ? 2.200 -19.860 -6.908 1.00 69.19 383 GLU A C 1
ATOM 2925 O O . GLU A 1 383 ? 2.730 -19.330 -5.927 1.00 69.19 383 GLU A O 1
ATOM 2930 N N . LYS A 1 384 ? 0.878 -20.023 -7.033 1.00 67.06 384 LYS A N 1
ATOM 2931 C CA . LYS A 1 384 ? -0.077 -19.531 -6.040 1.00 67.06 384 LYS A CA 1
ATOM 2932 C C . LYS A 1 384 ? 0.230 -20.098 -4.649 1.00 67.06 384 LYS A C 1
ATOM 2934 O O . LYS A 1 384 ? 0.322 -21.316 -4.490 1.00 67.06 384 LYS A O 1
ATOM 2939 N N . GLY A 1 385 ? 0.356 -19.232 -3.648 1.00 65.31 385 GLY A N 1
ATOM 2940 C CA . GLY A 1 385 ? 0.730 -19.580 -2.273 1.00 65.31 385 GLY A CA 1
ATOM 2941 C C . GLY A 1 385 ? 2.241 -19.669 -2.004 1.00 65.31 385 GLY A C 1
ATOM 2942 O O . GLY A 1 385 ? 2.631 -20.069 -0.907 1.00 65.31 385 GLY A O 1
ATOM 2943 N N . LYS A 1 386 ? 3.100 -19.335 -2.978 1.00 71.94 386 LYS A N 1
ATOM 2944 C CA . LYS A 1 386 ? 4.572 -19.267 -2.835 1.00 71.94 386 LYS A CA 1
ATOM 2945 C C . LYS A 1 386 ? 5.144 -17.903 -3.231 1.00 71.94 386 LYS A C 1
ATOM 2947 O O . LYS A 1 386 ? 6.352 -17.767 -3.434 1.00 71.94 386 LYS A O 1
ATOM 2952 N N . GLU A 1 387 ? 4.297 -16.896 -3.367 1.00 75.94 387 GLU A N 1
ATOM 2953 C CA . GLU A 1 387 ? 4.672 -15.560 -3.819 1.00 75.94 387 GLU A CA 1
ATOM 2954 C C . GLU A 1 387 ? 5.581 -14.879 -2.779 1.00 75.94 387 GLU A C 1
ATOM 2956 O O . GLU A 1 387 ? 6.642 -14.372 -3.116 1.00 75.94 387 GLU A O 1
ATOM 2961 N N . PHE A 1 388 ? 5.286 -15.018 -1.487 1.00 80.19 388 PHE A N 1
ATOM 2962 C CA . PHE A 1 388 ? 5.962 -14.273 -0.414 1.00 80.19 388 PHE A CA 1
ATOM 2963 C C . PHE A 1 388 ? 7.151 -15.036 0.178 1.00 80.19 388 PHE A C 1
ATOM 2965 O O . PHE A 1 388 ? 7.214 -15.325 1.371 1.00 80.19 388 PHE A O 1
ATOM 2972 N N . THR A 1 389 ? 8.108 -15.406 -0.675 1.00 83.19 389 THR A N 1
ATOM 2973 C CA . THR A 1 389 ? 9.366 -16.040 -0.249 1.00 83.19 389 THR A CA 1
ATOM 2974 C C . THR A 1 389 ? 10.567 -15.236 -0.723 1.00 83.19 389 THR A C 1
ATOM 2976 O O . THR A 1 389 ? 10.535 -14.661 -1.808 1.00 83.19 389 THR A O 1
ATOM 2979 N N . GLY A 1 390 ? 11.676 -15.256 0.023 1.00 84.69 390 GLY A N 1
ATOM 2980 C CA . GLY A 1 390 ? 12.905 -14.573 -0.410 1.00 84.69 390 GLY A CA 1
ATOM 2981 C C . GLY A 1 390 ? 13.380 -15.006 -1.807 1.00 84.69 390 GLY A C 1
ATOM 2982 O O . GLY A 1 390 ? 13.901 -14.195 -2.568 1.00 84.69 390 GLY A O 1
ATOM 2983 N N . TYR A 1 391 ? 13.123 -16.262 -2.191 1.00 86.50 391 TYR A N 1
ATOM 2984 C CA . TYR A 1 391 ? 13.375 -16.755 -3.546 1.00 86.50 391 TYR A CA 1
ATOM 2985 C C . TYR A 1 391 ? 12.516 -16.041 -4.602 1.00 86.50 391 TYR A C 1
ATOM 2987 O O . TYR A 1 391 ? 13.027 -15.630 -5.643 1.00 86.50 391 TYR A O 1
ATOM 2995 N N . SER A 1 392 ? 11.224 -15.869 -4.331 1.00 87.69 392 SER A N 1
ATOM 2996 C CA . SER A 1 392 ? 10.266 -15.212 -5.222 1.00 87.69 392 SER A CA 1
ATOM 2997 C C . SER A 1 392 ? 10.576 -13.726 -5.420 1.00 87.69 392 SER A C 1
ATOM 2999 O O . SER A 1 392 ? 10.635 -13.279 -6.565 1.00 87.69 392 SER A O 1
ATOM 3001 N N . TYR A 1 393 ? 10.889 -12.990 -4.346 1.00 90.88 393 TYR A N 1
ATOM 3002 C CA . TYR A 1 393 ? 11.357 -11.598 -4.434 1.00 90.88 393 TYR A CA 1
ATOM 3003 C C . TYR A 1 393 ? 12.662 -11.497 -5.242 1.00 90.88 393 TYR A C 1
ATOM 3005 O O . TYR A 1 393 ? 12.783 -10.678 -6.153 1.00 90.88 393 TYR A O 1
ATOM 3013 N N . GLN A 1 394 ? 13.630 -12.389 -5.000 1.00 91.19 394 GLN A N 1
ATOM 3014 C CA . GLN A 1 394 ? 14.881 -12.398 -5.764 1.00 91.19 394 GLN A CA 1
ATOM 3015 C C . GLN A 1 394 ? 14.653 -12.695 -7.255 1.00 91.19 394 GLN A C 1
ATOM 3017 O O . GLN A 1 394 ? 15.303 -12.094 -8.115 1.00 91.19 394 GLN A O 1
ATOM 3022 N N . LYS A 1 395 ? 13.727 -13.605 -7.577 1.00 91.19 395 LYS A N 1
ATOM 3023 C CA . LYS A 1 395 ? 13.327 -13.910 -8.956 1.00 91.19 395 LY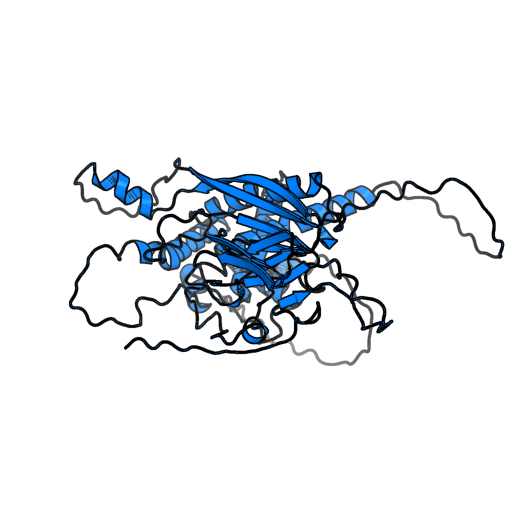S A CA 1
ATOM 3024 C C . LYS A 1 395 ? 12.661 -12.702 -9.622 1.00 91.19 395 LYS A C 1
ATOM 3026 O O . LYS A 1 395 ? 12.994 -12.399 -10.770 1.00 91.19 395 LYS A O 1
ATOM 3031 N N . ALA A 1 396 ? 11.775 -12.005 -8.912 1.00 93.62 396 ALA A N 1
ATOM 3032 C CA . ALA A 1 396 ? 11.123 -10.781 -9.375 1.00 93.62 396 ALA A CA 1
ATOM 3033 C C . ALA A 1 396 ? 12.151 -9.694 -9.719 1.00 93.62 396 ALA A C 1
ATOM 3035 O O . ALA A 1 396 ? 12.211 -9.218 -10.855 1.00 93.62 396 ALA A O 1
ATOM 3036 N N . LEU A 1 397 ? 13.062 -9.404 -8.788 1.00 94.62 397 LEU A N 1
ATOM 3037 C CA . LEU A 1 397 ? 14.144 -8.445 -8.997 1.00 94.62 397 LEU A CA 1
ATOM 3038 C C . LEU A 1 397 ? 15.060 -8.830 -10.166 1.00 94.62 397 LEU A C 1
ATOM 3040 O O . LEU A 1 397 ? 15.407 -7.983 -10.986 1.00 94.62 397 LEU A O 1
ATOM 3044 N N . ASN A 1 398 ? 15.452 -10.102 -10.275 1.00 93.31 398 ASN A N 1
ATOM 3045 C CA . ASN A 1 398 ? 16.311 -10.564 -11.369 1.00 93.31 398 ASN A CA 1
ATOM 3046 C C . ASN A 1 398 ? 15.629 -10.426 -12.733 1.00 93.31 398 ASN A C 1
ATOM 3048 O O . ASN A 1 398 ? 16.263 -9.978 -13.685 1.00 93.31 398 ASN A O 1
ATOM 3052 N N . THR A 1 399 ? 14.331 -10.730 -12.804 1.00 92.12 399 THR A N 1
ATOM 3053 C CA . THR A 1 399 ? 13.531 -10.559 -14.023 1.00 92.12 399 THR A CA 1
ATOM 3054 C C . THR A 1 399 ? 13.569 -9.105 -14.489 1.00 92.12 399 THR A C 1
ATOM 3056 O O . THR A 1 399 ? 13.865 -8.832 -15.653 1.00 92.12 399 THR A O 1
ATOM 3059 N N . LEU A 1 400 ? 13.353 -8.154 -13.575 1.00 94.62 400 LEU A N 1
ATOM 3060 C CA . LEU A 1 400 ? 13.390 -6.733 -13.918 1.00 94.62 400 LEU A CA 1
ATOM 3061 C C . LEU A 1 400 ? 14.806 -6.242 -14.235 1.00 94.62 400 LEU A C 1
ATOM 3063 O O . LEU A 1 400 ? 14.980 -5.472 -15.175 1.00 94.62 400 LEU A O 1
ATOM 3067 N N . ARG A 1 401 ? 15.842 -6.727 -13.544 1.00 94.12 401 ARG A N 1
ATOM 3068 C CA . ARG A 1 401 ? 17.242 -6.422 -13.890 1.00 94.12 401 ARG A CA 1
ATOM 3069 C C . ARG A 1 401 ? 17.594 -6.859 -15.310 1.00 94.12 401 ARG A C 1
ATOM 3071 O O . ARG A 1 401 ? 18.282 -6.122 -16.014 1.00 94.12 401 ARG A O 1
ATOM 3078 N N . ASP A 1 402 ? 17.100 -8.006 -15.761 1.00 91.06 402 ASP A N 1
ATOM 3079 C CA . ASP A 1 402 ? 17.341 -8.502 -17.120 1.00 91.06 402 ASP A CA 1
ATOM 3080 C C . ASP A 1 402 ? 16.572 -7.701 -18.182 1.00 91.06 402 ASP A C 1
ATOM 3082 O O . ASP A 1 402 ? 17.075 -7.473 -19.283 1.00 91.06 402 ASP A O 1
ATOM 3086 N N . VAL A 1 403 ? 15.376 -7.202 -17.859 1.00 92.19 403 VAL A N 1
ATOM 3087 C CA . VAL A 1 403 ? 14.657 -6.246 -18.719 1.00 92.19 403 VAL A CA 1
ATOM 3088 C C . VAL A 1 403 ? 15.426 -4.927 -18.804 1.00 92.19 403 VAL A C 1
ATOM 3090 O O . VAL A 1 403 ? 15.775 -4.479 -19.897 1.00 92.19 403 VAL A O 1
ATOM 3093 N N . VAL A 1 404 ? 15.754 -4.326 -17.661 1.00 94.12 404 VAL A N 1
ATOM 3094 C CA . VAL A 1 404 ? 16.332 -2.978 -17.610 1.00 94.12 404 VAL A CA 1
ATOM 3095 C C . VAL A 1 404 ? 17.782 -2.937 -18.081 1.00 94.12 404 VAL A C 1
ATOM 3097 O O . VAL A 1 404 ? 18.185 -1.961 -18.709 1.00 94.12 404 VAL A O 1
ATOM 3100 N N . SER A 1 405 ? 18.573 -3.986 -17.857 1.00 91.19 405 SER A N 1
ATOM 3101 C CA . SER A 1 405 ? 19.950 -4.051 -18.370 1.00 91.19 405 SER A CA 1
ATOM 3102 C C . SER A 1 405 ? 20.018 -4.085 -19.902 1.00 91.19 405 SER A C 1
ATOM 3104 O O . SER A 1 405 ? 20.991 -3.587 -20.464 1.00 91.19 405 SER A O 1
ATOM 3106 N N . ARG A 1 406 ? 18.984 -4.604 -20.584 1.00 89.75 406 ARG A N 1
ATOM 3107 C CA . ARG A 1 406 ? 18.914 -4.636 -22.056 1.00 89.75 406 ARG A CA 1
ATOM 3108 C C . ARG A 1 406 ? 18.558 -3.283 -22.672 1.00 89.75 406 ARG A C 1
ATOM 3110 O O . ARG A 1 406 ? 19.117 -2.934 -23.707 1.00 89.75 406 ARG A O 1
ATOM 3117 N N . MET A 1 407 ? 17.645 -2.529 -22.058 1.00 94.00 407 MET A N 1
ATOM 3118 C CA . MET A 1 407 ? 17.156 -1.251 -22.610 1.00 94.00 407 MET A CA 1
ATOM 3119 C C . MET A 1 407 ? 17.773 0.001 -21.975 1.00 94.00 407 MET A C 1
ATOM 3121 O O . MET A 1 407 ? 17.710 1.081 -22.551 1.00 94.00 407 MET A O 1
ATOM 3125 N N . GLY A 1 408 ? 18.371 -0.128 -20.793 1.00 94.12 408 GLY A N 1
ATOM 3126 C CA . GLY A 1 408 ? 18.821 0.994 -19.978 1.00 94.12 408 GLY A CA 1
ATOM 3127 C C . GLY A 1 408 ? 17.700 1.624 -19.143 1.00 94.12 408 GLY A C 1
ATOM 3128 O O . GLY A 1 408 ? 16.531 1.652 -19.523 1.00 94.12 408 GLY A O 1
ATOM 3129 N N . PHE A 1 409 ? 18.070 2.175 -17.982 1.00 95.12 409 PHE A N 1
ATOM 3130 C CA . PHE A 1 409 ? 17.111 2.723 -17.015 1.00 95.12 409 PHE A CA 1
ATOM 3131 C C . PHE A 1 409 ? 16.298 3.913 -17.549 1.00 95.12 409 PHE A C 1
ATOM 3133 O O . PHE A 1 409 ? 15.124 4.029 -17.223 1.00 95.12 409 PHE A O 1
ATOM 3140 N N . SER A 1 410 ? 16.890 4.779 -18.384 1.00 94.94 410 SER A N 1
ATOM 3141 C CA . SER A 1 410 ? 16.171 5.932 -18.960 1.00 94.94 410 SER A CA 1
ATOM 3142 C C . SER A 1 410 ? 15.021 5.480 -19.854 1.00 94.94 410 SER A C 1
ATOM 3144 O O . SER A 1 410 ? 13.891 5.918 -19.678 1.00 94.94 410 SER A O 1
ATOM 3146 N N . THR A 1 411 ? 15.292 4.541 -20.763 1.00 96.38 411 THR A N 1
ATOM 3147 C CA . THR A 1 411 ? 14.261 3.972 -21.632 1.00 96.38 411 THR A CA 1
ATOM 3148 C C . THR A 1 411 ? 13.234 3.199 -20.815 1.00 96.38 411 THR A C 1
ATOM 3150 O O . THR A 1 411 ? 12.045 3.358 -21.054 1.00 96.38 411 THR A O 1
ATOM 3153 N N . PHE A 1 412 ? 13.657 2.434 -19.804 1.00 97.25 412 PHE A N 1
ATOM 3154 C CA . PHE A 1 412 ? 12.725 1.770 -18.890 1.00 97.25 412 PHE A CA 1
ATOM 3155 C C . PHE A 1 412 ? 11.772 2.760 -18.208 1.00 97.25 412 PHE A C 1
ATOM 3157 O O . PHE A 1 412 ? 10.561 2.559 -18.248 1.00 97.25 412 PHE A O 1
ATOM 3164 N N . LYS A 1 413 ? 12.298 3.861 -17.654 1.00 97.19 413 LYS A N 1
ATOM 3165 C CA . LYS A 1 413 ? 11.501 4.947 -17.067 1.00 97.19 413 LYS A CA 1
ATOM 3166 C C . LYS A 1 413 ? 10.488 5.492 -18.079 1.00 97.19 413 LYS A C 1
ATOM 3168 O O . LYS A 1 413 ? 9.301 5.520 -17.781 1.00 97.19 413 LYS A O 1
ATOM 3173 N N . GLU A 1 414 ? 10.919 5.847 -19.289 1.00 96.44 414 GLU A N 1
ATOM 3174 C CA . GLU A 1 414 ? 10.027 6.351 -20.348 1.00 96.44 414 GLU A CA 1
ATOM 3175 C C . GLU A 1 414 ? 8.916 5.349 -20.715 1.00 96.44 414 GLU A C 1
ATOM 3177 O O . GLU A 1 414 ? 7.760 5.738 -20.896 1.00 96.44 414 GLU A O 1
ATOM 3182 N N . ARG A 1 415 ? 9.229 4.046 -20.791 1.00 97.00 415 ARG A N 1
ATOM 3183 C CA . ARG A 1 415 ? 8.228 2.997 -21.062 1.00 97.00 415 ARG A CA 1
ATOM 3184 C C . ARG A 1 415 ? 7.251 2.813 -19.905 1.00 97.00 415 ARG A C 1
ATOM 3186 O O . ARG A 1 415 ? 6.059 2.658 -20.160 1.00 97.00 415 ARG A O 1
ATOM 3193 N N . MET A 1 416 ? 7.725 2.874 -18.660 1.00 97.50 416 MET A N 1
ATOM 3194 C CA . MET A 1 416 ? 6.870 2.824 -17.470 1.00 97.50 416 MET A CA 1
ATOM 3195 C C . MET A 1 416 ? 5.920 4.022 -17.411 1.00 97.50 416 MET A C 1
ATOM 3197 O O . MET A 1 416 ? 4.734 3.834 -17.165 1.00 97.50 416 MET A O 1
ATOM 3201 N N . GLN A 1 417 ? 6.410 5.230 -17.703 1.00 95.88 417 GLN A N 1
ATOM 3202 C CA . GLN A 1 417 ? 5.587 6.442 -17.796 1.00 95.88 417 GLN A CA 1
ATOM 3203 C C . GLN A 1 417 ? 4.507 6.307 -18.870 1.00 95.88 417 GLN A C 1
ATOM 3205 O O . GLN A 1 417 ? 3.341 6.600 -18.620 1.00 95.88 417 GLN A O 1
ATOM 3210 N N . TYR A 1 418 ? 4.880 5.824 -20.058 1.00 94.38 418 TYR A N 1
ATOM 3211 C CA . TYR A 1 418 ? 3.939 5.625 -21.157 1.00 94.38 418 TYR A CA 1
ATOM 3212 C C . TYR A 1 418 ? 2.865 4.581 -20.826 1.00 94.38 418 TYR A C 1
ATOM 3214 O O . TYR A 1 418 ? 1.682 4.831 -21.052 1.00 94.38 418 TYR A O 1
ATOM 3222 N N . MET A 1 419 ? 3.261 3.436 -20.263 1.00 95.19 419 MET A N 1
ATOM 3223 C CA . MET A 1 419 ? 2.332 2.398 -19.813 1.00 95.19 419 MET A CA 1
ATOM 3224 C C . MET A 1 419 ? 1.380 2.950 -18.751 1.00 95.19 419 MET A C 1
ATOM 3226 O O . MET A 1 419 ? 0.167 2.870 -18.908 1.00 95.19 419 MET A O 1
ATOM 3230 N N . TYR A 1 420 ? 1.917 3.571 -17.701 1.00 93.31 420 TYR A N 1
ATOM 3231 C CA . TYR A 1 420 ? 1.110 4.115 -16.615 1.00 93.31 420 TYR A CA 1
ATOM 3232 C C . TYR A 1 420 ? 0.128 5.187 -17.111 1.00 93.31 420 TYR A C 1
ATOM 3234 O O . TYR A 1 420 ? -1.041 5.183 -16.734 1.00 93.31 420 TYR A O 1
ATOM 3242 N N . PHE A 1 421 ? 0.563 6.065 -18.020 1.00 89.88 421 PHE A N 1
ATOM 3243 C CA . PHE A 1 421 ? -0.318 7.053 -18.636 1.00 89.88 421 PHE A CA 1
ATOM 3244 C C . PHE A 1 421 ? -1.476 6.401 -19.405 1.00 89.88 421 PHE A C 1
ATOM 3246 O O . PHE A 1 421 ? -2.626 6.783 -19.200 1.00 89.88 421 PHE A O 1
ATOM 3253 N N . ASN A 1 422 ? -1.201 5.415 -20.264 1.00 89.50 422 ASN A N 1
ATOM 3254 C CA . ASN A 1 422 ? -2.243 4.787 -21.081 1.00 89.50 422 ASN A CA 1
ATOM 3255 C C . ASN A 1 422 ? -3.240 3.977 -20.258 1.00 89.50 422 ASN A C 1
ATOM 3257 O O . ASN A 1 422 ? -4.433 4.052 -20.530 1.00 89.50 422 ASN A O 1
ATOM 3261 N N . GLU A 1 423 ? -2.749 3.221 -19.280 1.00 88.81 423 GLU A N 1
ATOM 3262 C CA . GLU A 1 423 ? -3.578 2.297 -18.507 1.00 88.81 423 GLU A CA 1
ATOM 3263 C C . GLU A 1 423 ? -4.312 3.017 -17.371 1.00 88.81 423 GLU A C 1
ATOM 3265 O O . GLU A 1 423 ? -5.438 2.673 -17.041 1.00 88.81 423 GLU A O 1
ATOM 3270 N N . VAL A 1 424 ? -3.713 4.043 -16.761 1.00 86.50 424 VAL A N 1
ATOM 3271 C CA . VAL A 1 424 ? -4.274 4.668 -15.551 1.00 86.50 424 VAL A CA 1
ATOM 3272 C C . VAL A 1 424 ? -4.849 6.054 -15.827 1.00 86.50 424 VAL A C 1
ATOM 3274 O O . VAL A 1 424 ? -5.950 6.363 -15.379 1.00 86.50 424 VAL A O 1
ATOM 3277 N N . MET A 1 425 ? -4.123 6.904 -16.558 1.00 80.38 425 MET A N 1
ATOM 3278 C CA . MET A 1 425 ? -4.471 8.328 -16.691 1.00 80.38 425 MET A CA 1
ATOM 3279 C C . MET A 1 425 ? -5.411 8.610 -17.867 1.00 80.38 425 MET A C 1
ATOM 3281 O O . MET A 1 425 ? -6.328 9.417 -17.743 1.00 80.38 425 MET A O 1
ATOM 3285 N N . LYS A 1 426 ? -5.228 7.929 -19.003 1.00 72.25 426 LYS A N 1
ATOM 3286 C CA . LYS A 1 426 ? -5.979 8.189 -20.242 1.00 72.25 426 LYS A CA 1
ATOM 3287 C C . LYS A 1 426 ? -7.478 7.897 -20.122 1.00 72.25 426 LYS A C 1
ATOM 3289 O O . LYS A 1 426 ? -8.281 8.556 -20.777 1.00 72.25 426 LYS A O 1
ATOM 3294 N N . HIS A 1 427 ? -7.871 6.960 -19.260 1.00 58.66 427 HIS A N 1
ATOM 3295 C CA . HIS A 1 427 ? -9.285 6.671 -18.995 1.00 58.66 427 HIS A CA 1
ATOM 3296 C C . HIS A 1 427 ? -10.038 7.856 -18.354 1.00 58.66 427 HIS A C 1
ATOM 3298 O O . HIS A 1 427 ? -11.260 7.913 -18.448 1.00 58.66 427 HIS A O 1
ATOM 3304 N N . SER A 1 428 ? -9.322 8.835 -17.786 1.00 49.97 428 SER A N 1
ATOM 3305 C CA . SER A 1 428 ? -9.893 10.062 -17.213 1.00 49.97 428 SER A CA 1
ATOM 3306 C C . SER A 1 428 ? -10.318 11.091 -18.271 1.00 49.97 428 SER A C 1
ATOM 3308 O O . SER A 1 428 ? -11.264 11.844 -18.060 1.00 49.97 428 SER A O 1
ATOM 3310 N N . GLU A 1 429 ? -9.654 11.125 -19.434 1.00 46.22 429 GLU A N 1
ATOM 3311 C CA . GLU A 1 429 ? -9.859 12.180 -20.445 1.00 46.22 429 GLU A CA 1
ATOM 3312 C C . GLU A 1 429 ? -11.121 11.976 -21.303 1.00 46.22 429 GLU A C 1
ATOM 3314 O O . GLU A 1 429 ? -11.645 12.936 -21.862 1.00 46.22 429 GLU A O 1
ATOM 3319 N N . ASN A 1 430 ? -11.644 10.748 -21.392 1.00 41.09 430 ASN A N 1
ATOM 3320 C CA . ASN A 1 430 ? -12.789 10.418 -22.251 1.00 41.09 430 ASN A CA 1
ATOM 3321 C C . ASN A 1 430 ? -14.160 10.501 -21.553 1.00 41.09 430 ASN A C 1
ATOM 3323 O O . ASN A 1 430 ? -15.176 10.281 -22.206 1.00 41.09 430 ASN A O 1
ATOM 3327 N N . CYS A 1 431 ? -14.227 10.852 -20.265 1.00 41.53 431 CYS A N 1
ATOM 3328 C CA . CYS A 1 431 ? -15.499 10.966 -19.532 1.00 41.53 431 CYS A CA 1
ATOM 3329 C C . CYS A 1 431 ? -16.238 12.307 -19.767 1.00 41.53 431 CYS A C 1
ATOM 3331 O O . CYS A 1 431 ? -17.146 12.651 -19.017 1.00 41.53 431 CYS A O 1
ATOM 3333 N N . GLY A 1 432 ? -15.845 13.085 -20.787 1.00 37.84 432 GLY A N 1
ATOM 3334 C CA . GLY A 1 432 ? -16.331 14.451 -21.037 1.00 37.84 432 GLY A CA 1
ATOM 3335 C C . GLY A 1 432 ? -17.385 14.635 -22.140 1.00 37.84 432 GLY A C 1
ATOM 3336 O O . GLY A 1 432 ? -17.835 15.762 -22.329 1.00 37.84 432 GLY A O 1
ATOM 3337 N N . GLU A 1 433 ? -17.797 13.592 -22.867 1.00 38.88 433 GLU A N 1
ATOM 3338 C CA . GLU A 1 433 ? -18.885 13.691 -23.857 1.00 38.88 433 GLU A CA 1
ATOM 3339 C C . GLU A 1 433 ? -19.971 12.644 -23.570 1.00 38.88 433 GLU A C 1
ATOM 3341 O O . GLU A 1 433 ? -19.855 11.468 -23.910 1.00 38.88 433 GLU A O 1
ATOM 3346 N N . GLU A 1 434 ? -21.037 13.092 -22.903 1.00 39.81 434 GLU A N 1
ATOM 3347 C CA . GLU A 1 434 ? -22.254 12.321 -22.654 1.00 39.81 434 GLU A CA 1
ATOM 3348 C C . GLU A 1 434 ? -22.993 12.028 -23.972 1.00 39.81 434 GLU A C 1
ATOM 3350 O O . GLU A 1 434 ? -23.767 12.853 -24.462 1.00 39.81 434 GLU A O 1
ATOM 3355 N N . ASP A 1 435 ? -22.818 10.828 -24.528 1.00 34.09 435 ASP A N 1
ATOM 3356 C CA . ASP A 1 435 ? -23.735 10.284 -25.534 1.00 34.09 435 ASP A CA 1
ATOM 3357 C C . ASP A 1 435 ? -24.692 9.288 -24.852 1.00 34.09 435 ASP A C 1
ATOM 3359 O O . ASP A 1 435 ? -24.410 8.096 -24.702 1.00 34.09 435 ASP A O 1
ATOM 3363 N N . TYR A 1 436 ? -25.840 9.801 -24.391 1.00 43.56 436 TYR A N 1
ATOM 3364 C CA . TYR A 1 436 ? -26.857 9.115 -23.566 1.00 43.56 436 TYR A CA 1
ATOM 3365 C C . TYR A 1 436 ? -27.527 7.876 -24.205 1.00 43.56 436 TYR A C 1
ATOM 3367 O O . TYR A 1 436 ? -28.478 7.337 -23.641 1.00 43.56 436 TYR A O 1
ATOM 3375 N N . ASN A 1 437 ? -27.074 7.405 -25.370 1.00 36.31 437 ASN A N 1
ATOM 3376 C CA . ASN A 1 437 ? -27.749 6.352 -26.138 1.00 36.31 437 ASN A CA 1
ATOM 3377 C C . ASN A 1 437 ? -26.868 5.181 -26.593 1.00 36.31 437 ASN A C 1
ATOM 3379 O O . ASN A 1 437 ? -27.350 4.333 -27.349 1.00 36.31 437 ASN A O 1
ATOM 3383 N N . SER A 1 438 ? -25.619 5.062 -26.136 1.00 35.69 438 SER A N 1
ATOM 3384 C CA . SER A 1 438 ? -24.835 3.858 -26.435 1.00 35.69 438 SER A CA 1
ATOM 3385 C C . SER A 1 438 ? -25.041 2.785 -25.360 1.00 35.69 438 SER A C 1
ATOM 3387 O O . SER A 1 438 ? -25.017 3.041 -24.158 1.00 35.69 438 SER A O 1
ATOM 3389 N N . HIS A 1 439 ? -25.321 1.561 -25.803 1.00 37.53 439 HIS A N 1
ATOM 3390 C CA . HIS A 1 439 ? -25.394 0.380 -24.953 1.00 37.53 439 HIS A CA 1
ATOM 3391 C C . HIS A 1 439 ? -24.131 0.278 -24.082 1.00 37.53 439 HIS A C 1
ATOM 3393 O O . HIS A 1 439 ? -23.069 -0.055 -24.599 1.00 37.53 439 HIS A O 1
ATOM 3399 N N . PHE A 1 440 ? -24.277 0.524 -22.774 1.00 35.97 440 PHE A N 1
ATOM 3400 C CA . PHE A 1 440 ? -23.251 0.337 -21.744 1.00 35.97 440 PHE A CA 1
ATOM 3401 C C . PHE A 1 440 ? -22.524 -1.004 -21.932 1.00 35.97 440 PHE A C 1
ATOM 3403 O O . PHE A 1 440 ? -23.052 -2.072 -21.602 1.00 35.97 440 PHE A O 1
ATOM 3410 N N . SER A 1 441 ? -21.314 -0.954 -22.486 1.00 36.44 441 SER A N 1
ATOM 3411 C CA . SER A 1 441 ? -20.436 -2.108 -22.617 1.00 36.44 441 SER A CA 1
ATOM 3412 C C . SER A 1 441 ? -19.670 -2.268 -21.311 1.00 36.44 441 SER A C 1
ATOM 3414 O O . SER A 1 441 ? -18.901 -1.409 -20.901 1.00 36.44 441 SER A O 1
ATOM 3416 N N . VAL A 1 442 ? -19.843 -3.417 -20.660 1.00 41.88 442 VAL A N 1
ATOM 3417 C CA . VAL A 1 442 ? -19.163 -3.813 -19.409 1.00 41.88 442 VAL A CA 1
ATOM 3418 C C . VAL A 1 442 ? -17.620 -3.753 -19.512 1.00 41.88 442 VAL A C 1
ATOM 3420 O O . VAL A 1 442 ? -16.933 -3.844 -18.501 1.00 41.88 442 VAL A O 1
ATOM 3423 N N . LYS A 1 443 ? -17.054 -3.575 -20.716 1.00 38.66 443 LYS A N 1
ATOM 3424 C CA . LYS A 1 443 ? -15.608 -3.427 -20.934 1.00 38.66 443 LYS A CA 1
ATOM 3425 C C . LYS A 1 443 ? -15.027 -2.066 -20.530 1.00 38.66 443 LYS A C 1
ATOM 3427 O O . LYS A 1 443 ? -13.820 -2.008 -20.333 1.00 38.66 443 LYS A O 1
ATOM 3432 N N . ASP A 1 444 ? -15.838 -1.022 -20.370 1.00 45.19 444 ASP A N 1
ATOM 3433 C CA . ASP A 1 444 ? -15.319 0.350 -20.222 1.00 45.19 444 ASP A CA 1
ATOM 3434 C C . ASP A 1 444 ? -14.964 0.744 -18.771 1.00 45.19 444 ASP A C 1
ATOM 3436 O O . ASP A 1 444 ? -14.404 1.809 -18.541 1.00 45.19 444 ASP A O 1
ATOM 3440 N N . TYR A 1 445 ? -15.200 -0.150 -17.800 1.00 50.09 445 TYR A N 1
ATOM 3441 C CA . TYR A 1 445 ? -14.867 0.039 -16.375 1.00 50.09 445 TYR A CA 1
ATOM 3442 C C . TYR A 1 445 ? -13.863 -0.994 -15.838 1.00 50.09 445 TYR A C 1
ATOM 3444 O O . TYR A 1 445 ? -13.782 -1.226 -14.630 1.00 50.09 445 TYR A O 1
ATOM 3452 N N . LEU A 1 446 ? -13.108 -1.661 -16.717 1.00 58.41 446 LEU A N 1
ATOM 3453 C CA . LEU A 1 446 ? -12.021 -2.526 -16.269 1.00 58.41 446 LEU A CA 1
ATOM 3454 C C . LEU A 1 446 ? -10.895 -1.642 -15.737 1.00 58.41 446 LEU A C 1
ATOM 3456 O O . LEU A 1 446 ? -10.112 -1.068 -16.483 1.00 58.41 446 LEU A O 1
ATOM 3460 N N . THR A 1 447 ? -10.844 -1.528 -14.417 1.00 66.88 447 THR A N 1
ATOM 3461 C CA . THR A 1 447 ? -9.708 -0.972 -13.687 1.00 66.88 447 THR A CA 1
ATOM 3462 C C . THR A 1 447 ? -8.384 -1.549 -14.183 1.00 66.88 447 THR A C 1
ATOM 3464 O O . THR A 1 447 ? -8.316 -2.757 -14.437 1.00 66.88 447 THR A O 1
ATOM 3467 N N . PRO A 1 448 ? -7.325 -0.735 -14.247 1.00 83.88 448 PRO A N 1
ATOM 3468 C CA . PRO A 1 448 ? -6.129 -1.103 -14.980 1.00 83.88 448 PRO A CA 1
ATOM 3469 C C . PRO A 1 448 ? -5.393 -2.280 -14.349 1.00 83.88 448 PRO A C 1
ATOM 3471 O O . PRO A 1 448 ? -4.972 -2.232 -13.190 1.00 83.88 448 PRO A O 1
ATOM 3474 N N . TYR A 1 449 ? -5.226 -3.337 -15.141 1.00 89.94 449 TYR A N 1
ATOM 3475 C CA . TYR A 1 449 ? -4.405 -4.497 -14.826 1.00 89.94 449 TYR A CA 1
ATOM 3476 C C . TYR A 1 449 ? -3.604 -4.886 -16.068 1.00 89.94 449 TYR A C 1
ATOM 3478 O O . TYR A 1 449 ? -4.186 -5.255 -17.085 1.00 89.94 449 TYR A O 1
ATOM 3486 N N . VAL A 1 450 ? -2.277 -4.834 -15.973 1.00 92.81 450 VAL A N 1
ATOM 3487 C CA . VAL A 1 450 ? -1.368 -5.174 -17.074 1.00 92.81 450 VAL A CA 1
ATOM 3488 C C . VAL A 1 450 ? -0.838 -6.581 -16.873 1.00 92.81 450 VAL A C 1
ATOM 3490 O O . VAL A 1 450 ? -0.145 -6.865 -15.892 1.00 92.81 450 VAL A O 1
ATOM 3493 N N . ARG A 1 451 ? -1.130 -7.472 -17.822 1.00 92.62 451 ARG A N 1
ATOM 3494 C CA . ARG A 1 451 ? -0.568 -8.825 -17.833 1.00 92.62 451 ARG A CA 1
ATOM 3495 C C . ARG A 1 451 ? 0.914 -8.809 -18.207 1.00 92.62 451 ARG A C 1
ATOM 3497 O O . ARG A 1 451 ? 1.447 -7.840 -18.743 1.00 92.62 451 ARG A O 1
ATOM 3504 N N . ALA A 1 452 ? 1.597 -9.925 -17.963 1.00 92.06 452 ALA A N 1
ATOM 3505 C CA . ALA A 1 452 ? 3.026 -10.034 -18.240 1.00 92.06 452 ALA A CA 1
ATOM 3506 C C . ALA A 1 452 ? 3.387 -9.863 -19.729 1.00 92.06 452 ALA A C 1
ATOM 3508 O O . ALA A 1 452 ? 4.406 -9.251 -20.042 1.00 92.06 452 ALA A O 1
ATOM 3509 N N . ASP A 1 453 ? 2.556 -10.366 -20.643 1.00 91.81 453 ASP A N 1
ATOM 3510 C CA . ASP A 1 453 ? 2.720 -10.200 -22.092 1.00 91.81 453 ASP A CA 1
ATOM 3511 C C . ASP A 1 453 ? 2.545 -8.739 -22.530 1.00 91.81 453 ASP A C 1
ATOM 3513 O O . ASP A 1 453 ? 3.334 -8.228 -23.324 1.00 91.81 453 ASP A O 1
ATOM 3517 N N . GLU A 1 454 ? 1.563 -8.043 -21.959 1.00 94.00 454 GLU A N 1
ATOM 3518 C CA . GLU A 1 454 ? 1.317 -6.618 -22.211 1.00 94.00 454 GLU A CA 1
ATOM 3519 C C . GLU A 1 454 ? 2.460 -5.752 -21.674 1.00 94.00 454 GLU A C 1
ATOM 3521 O O . GLU A 1 454 ? 2.943 -4.860 -22.372 1.00 94.00 454 GLU A O 1
ATOM 3526 N N . PHE A 1 455 ? 2.964 -6.060 -20.475 1.00 95.50 455 PHE A N 1
ATOM 3527 C CA . PHE A 1 455 ? 4.142 -5.399 -19.920 1.00 95.50 455 PHE A CA 1
ATOM 3528 C C . PHE A 1 455 ? 5.354 -5.540 -20.847 1.00 95.50 455 PHE A C 1
ATOM 3530 O O . PHE A 1 455 ? 5.993 -4.545 -21.182 1.00 95.50 455 PHE A O 1
ATOM 3537 N N . LEU A 1 456 ? 5.663 -6.758 -21.306 1.00 92.94 456 LEU A N 1
ATOM 3538 C CA . LEU A 1 456 ? 6.787 -6.986 -22.221 1.00 92.94 456 LEU A CA 1
ATOM 3539 C C . LEU A 1 456 ? 6.595 -6.260 -23.562 1.00 92.94 456 LEU A C 1
ATOM 3541 O O . LEU A 1 456 ? 7.564 -5.728 -24.107 1.00 92.94 456 LEU A O 1
ATOM 3545 N N . ALA A 1 457 ? 5.356 -6.149 -24.050 1.00 93.25 457 ALA A N 1
ATOM 3546 C CA . ALA A 1 457 ? 5.039 -5.359 -25.237 1.00 93.25 457 ALA A CA 1
ATOM 3547 C C . ALA A 1 457 ? 5.319 -3.859 -25.027 1.00 93.25 457 ALA A C 1
ATOM 3549 O O . ALA A 1 457 ? 5.937 -3.232 -25.890 1.00 93.25 457 ALA A O 1
ATOM 3550 N N . TYR A 1 458 ? 4.952 -3.293 -23.871 1.00 94.31 458 TYR A N 1
ATOM 3551 C CA . TYR A 1 458 ? 5.310 -1.915 -23.504 1.00 94.31 458 TYR A CA 1
ATOM 3552 C C . TYR A 1 458 ? 6.821 -1.711 -23.392 1.00 94.31 458 TYR A C 1
ATOM 3554 O O . TYR A 1 458 ? 7.350 -0.676 -23.805 1.00 94.31 458 TYR A O 1
ATOM 3562 N N . MET A 1 459 ? 7.517 -2.708 -22.852 1.00 94.19 459 MET A N 1
ATOM 3563 C CA . MET A 1 459 ? 8.971 -2.726 -22.735 1.00 94.19 459 MET A CA 1
ATOM 3564 C C . MET A 1 459 ? 9.673 -2.904 -24.094 1.00 94.19 459 MET A C 1
ATOM 3566 O O . MET A 1 459 ? 10.833 -2.518 -24.237 1.00 94.19 459 MET A O 1
ATOM 3570 N N . GLY A 1 460 ? 8.974 -3.415 -25.113 1.00 84.50 460 GLY A N 1
ATOM 3571 C CA . GLY A 1 460 ? 9.526 -3.684 -26.441 1.00 84.50 460 GLY A CA 1
ATOM 3572 C C . GLY A 1 460 ? 10.526 -4.844 -26.444 1.00 84.50 460 GLY A C 1
ATOM 3573 O O . GLY A 1 460 ? 11.529 -4.774 -27.158 1.00 84.50 460 GLY A O 1
ATOM 3574 N N . THR A 1 461 ? 10.291 -5.864 -25.609 1.00 60.38 461 THR A N 1
ATOM 3575 C CA . THR A 1 461 ? 11.245 -6.954 -25.325 1.00 60.38 461 THR A CA 1
ATOM 3576 C C . THR A 1 461 ? 10.718 -8.352 -25.547 1.00 60.38 461 THR A C 1
ATOM 3578 O O . THR A 1 461 ? 9.500 -8.542 -25.352 1.00 60.38 461 THR A O 1
#

Foldseek 3Di:
DDDDDDDDDDADADDQAQFAWHKPDPPPPPPPPDDDPPGFIKTKHAQPPHNVCRNDDDDQHQQPAFQWDWPAKDFDAQLQPDKDWLADWPDWDQPDRRHIITTGDIADSWHSRLTIMMTGSADKDKDKDKAKKQDAPLVVVVVPVVDDDDDDDDPDPPPSPDDIDIAIEMEMEHPPLQFDPVLSVVLVVLLNLLQVVLCVLQVGIQDGRPFLLDPDDPDGGTAAYEYAHCHRPLDQWALNGSHIYGDSVLRHDPPPPPDDDDDDDDDDDDDDDDDDDDDDDDPPVVVVVVSVLVSSLVSSLSSNCSLEVTQAAEFLLQSLLVSNQSSQQSSCVSVVHHGDDQAAPVVPPPDDDDDDDDDDDDDDDDDDDDDPPPPDLDDDGDDPPGCSDPVNSSSSNNSVSNLCVVVPPVLVSVLSNVLSCVQGVVLSVPPPDDPPDDDDDPVSSPRHYAYPVNSCVSSVD

Sequence (461 aa):
STVTLTIAFTGRIQAWDQGGIYTNDKSESTTTGIGVSATQGVLLTHFEVSLARLAFPCPDDPQQYRLIWQLQSLQLPSLYSLVTSNTSEIMKKTMGNKGIQYSFAPIGPLPAYVLAFAAFSGSVEVVETTLHTRKPLSTLVEDNNKNNNNKCNTMGIRNYNNVETILPLRVITSKTSGVSLSMLNQIAYIAQEAVRLLEDFFAAPLPLQQLPFSENFEHQEEMLTIVVAPTMPYISGMEHHSCIFLNETIYRTSQNNNNNNNSSSGSGSSGNSNNNNNTKGSSKQQATSSDEVSRVELIVHELAHHWVGNALGMPFVLKEGVCLLLEQCFCDIIMGKPMRKIKPSGDTLSSTFITPAPSVSTTSSRTESSLTVSTATTVVDTEKGKEFTGYSYQKALNTLRDVVSRMGFSTFKERMQYMYFNEVMKHSENCGEEDYNSHFSVKDYLTPYVRADEFLAYMGT

Organism: NCBI:txid67003

InterPro domains:
  IPR014782 Peptidase M1, membrane alanine aminopeptidase [PF01433] (285-430)
  IPR027268 Peptidase M4/M1, CTD superfamily [G3DSA:1.10.390.10] (164-444)
  IPR042097 Aminopeptidase N-like , N-terminal domain superfamliy [G3DSA:2.60.40.1730] (1-121)
  IPR042097 Aminopeptidase N-like , N-terminal domain superfamliy [SSF63737] (27-119)
  IPR045357 Aminopeptidase N-like , N-terminal domain [PF17900] (2-113)
  IPR050344 Peptidase M1 family aminopeptidases [PTHR11533] (3-442)

pLDDT: mean 76.08, std 25.37, range [24.44, 98.75]